Protein AF-A0A4Q6BX51-F1 (afdb_monomer_lite)

Radius of gyration: 26.15 Å; chains: 1; bounding box: 62×88×65 Å

Foldseek 3Di:
DPPVVVVVVVVVVVVVVVVVVVVVVVVVVVVCVVPDPQAWFDDFDADPLLCVWCCSPQPLVLCSRFPQVQAPFCPRQQNQHSQFPQSLLLAGAPDDCLPVVDPDHDDDDDGPFQDDHSVSSVVVHHAHQLQACLLRVVNCLLDLVLADDPVVDDVDDDDDPVVLSDDFHSPPVSSNVSSVVCRPCHPPGPDDRDDPVSSVSCNVCSNVVVDHTDPVSVVCQWDQVDPVRVVVQLVVQVQCPDDDLLSVLVSLLCCQLCQLEQEDEPPRPNKTWGWFKALDDDDAGHGQRDPHSLADSDDGDITTGITTDRTGGTPQRHQYDYDYPVVVVLLCVLRPVDDWDDDDSDQDHGDPVCPDVCVNNVRRQQLSSQCVCVVCVVSSVVVVRGDSDDPVCSSCVVPDDDDDDDDDDSVDDPD

Structure (mmCIF, N/CA/C/O backbone):
data_AF-A0A4Q6BX51-F1
#
_entry.id   AF-A0A4Q6BX51-F1
#
loop_
_atom_site.group_PDB
_atom_site.id
_atom_site.type_symbol
_atom_site.label_atom_id
_atom_site.label_alt_id
_atom_site.label_comp_id
_atom_site.label_asym_id
_atom_site.label_entity_id
_atom_site.label_seq_id
_atom_site.pdbx_PDB_ins_code
_atom_site.Cartn_x
_atom_site.Cartn_y
_atom_site.Cartn_z
_atom_site.occupancy
_atom_site.B_iso_or_equiv
_atom_site.auth_seq_id
_atom_site.auth_comp_id
_atom_site.auth_asym_id
_atom_site.auth_atom_id
_atom_site.pdbx_PDB_model_num
ATOM 1 N N . MET A 1 1 ? -33.476 -65.792 -17.359 1.00 50.22 1 MET A N 1
ATOM 2 C CA . MET A 1 1 ? -32.362 -65.376 -16.468 1.00 50.22 1 MET A CA 1
ATOM 3 C C . MET A 1 1 ? -31.595 -64.104 -16.883 1.00 50.22 1 MET A C 1
ATOM 5 O O . MET A 1 1 ? -30.729 -63.696 -16.127 1.00 50.22 1 MET A O 1
ATOM 9 N N . LYS A 1 2 ? -31.896 -63.416 -18.004 1.00 47.75 2 LYS A N 1
ATOM 10 C CA . LYS A 1 2 ? -31.145 -62.205 -18.433 1.00 47.75 2 LYS A CA 1
ATOM 11 C C . LYS A 1 2 ? -31.777 -60.846 -18.062 1.00 47.75 2 LYS A C 1
ATOM 13 O O . LYS A 1 2 ? -31.157 -59.818 -18.303 1.00 47.75 2 LYS A O 1
ATOM 18 N N . SER A 1 3 ? -32.975 -60.818 -17.468 1.00 48.78 3 SER A N 1
ATOM 19 C CA . SER A 1 3 ? -33.689 -59.562 -17.164 1.00 48.78 3 SER A CA 1
ATOM 20 C C . SER A 1 3 ? -33.396 -58.985 -15.766 1.00 48.78 3 SER A C 1
ATOM 22 O O . SER A 1 3 ? -33.508 -57.778 -15.596 1.00 48.78 3 SER A O 1
ATOM 24 N N . ASN A 1 4 ? -32.928 -59.790 -14.802 1.00 51.38 4 ASN A N 1
ATOM 25 C CA . ASN A 1 4 ? -32.660 -59.315 -13.433 1.00 51.38 4 ASN A CA 1
ATOM 26 C C . ASN A 1 4 ? -31.292 -58.635 -13.253 1.00 51.38 4 ASN A C 1
ATOM 28 O O . ASN A 1 4 ? -31.108 -57.877 -12.307 1.00 51.38 4 ASN A O 1
ATOM 32 N N . PHE A 1 5 ? -30.332 -58.853 -14.158 1.00 50.75 5 PHE A N 1
ATOM 33 C CA . PHE A 1 5 ? -28.977 -58.305 -14.003 1.00 50.75 5 PHE A CA 1
ATOM 34 C C . PHE A 1 5 ? -28.894 -56.802 -14.315 1.00 50.75 5 PHE A C 1
ATOM 36 O O . PHE A 1 5 ? -28.146 -56.074 -13.668 1.00 50.75 5 PHE A O 1
ATOM 43 N N . LYS A 1 6 ? -29.698 -56.307 -15.270 1.00 51.97 6 LYS A N 1
ATOM 44 C CA . LYS A 1 6 ? -29.713 -54.878 -15.628 1.00 51.97 6 LYS A CA 1
ATOM 45 C C . LYS A 1 6 ? -30.329 -54.014 -14.526 1.00 51.97 6 LYS A C 1
ATOM 47 O O . LYS A 1 6 ? -29.807 -52.943 -14.237 1.00 51.97 6 LYS A O 1
ATOM 52 N N . THR A 1 7 ? -31.384 -54.499 -13.874 1.00 54.38 7 THR A N 1
ATOM 53 C CA . THR A 1 7 ? -32.078 -53.768 -12.803 1.00 54.38 7 THR A CA 1
ATOM 54 C C . THR A 1 7 ? -31.218 -53.660 -11.544 1.00 54.38 7 THR A C 1
ATOM 56 O O . THR A 1 7 ? -31.137 -52.589 -10.949 1.00 54.38 7 THR A O 1
ATOM 59 N N . VAL A 1 8 ? -30.498 -54.730 -11.183 1.00 56.91 8 VAL A N 1
ATOM 60 C CA . VAL A 1 8 ? -29.561 -54.717 -10.046 1.00 56.91 8 VAL A CA 1
ATOM 61 C C . VAL A 1 8 ? -28.365 -53.801 -10.327 1.00 56.91 8 VAL A C 1
ATOM 63 O O . VAL A 1 8 ? -27.977 -53.027 -9.459 1.00 56.91 8 VAL A O 1
ATOM 66 N N . SER A 1 9 ? -27.828 -53.799 -11.552 1.00 57.00 9 SER A N 1
ATOM 67 C CA . SER A 1 9 ? -26.693 -52.935 -11.908 1.00 57.00 9 SER A CA 1
ATOM 68 C C . SER A 1 9 ? -27.045 -51.438 -11.911 1.00 57.00 9 SER A C 1
ATOM 70 O O . SER A 1 9 ? -26.205 -50.617 -11.547 1.00 57.00 9 SER A O 1
ATOM 72 N N . LEU A 1 10 ? -28.281 -51.076 -12.276 1.00 57.84 10 LEU A N 1
ATOM 73 C CA . LEU A 1 10 ? -28.784 -49.695 -12.212 1.00 57.84 10 LEU A CA 1
ATOM 74 C C . LEU A 1 10 ? -29.028 -49.230 -10.768 1.00 57.84 10 LEU A C 1
ATOM 76 O O . LEU A 1 10 ? -28.688 -48.099 -10.428 1.00 57.84 10 LEU A O 1
ATOM 80 N N . LEU A 1 11 ? -29.555 -50.106 -9.908 1.00 58.47 11 LEU A N 1
ATOM 81 C CA . LEU A 1 11 ? -29.760 -49.817 -8.483 1.00 58.47 11 LEU A CA 1
ATOM 82 C C . LEU A 1 11 ? -28.434 -49.641 -7.732 1.00 58.47 11 LEU A C 1
ATOM 84 O O . LEU A 1 11 ? -28.289 -48.699 -6.955 1.00 58.47 11 LEU A O 1
ATOM 88 N N . VAL A 1 12 ? -27.447 -50.498 -8.006 1.00 65.75 12 VAL A N 1
ATOM 89 C CA . VAL A 1 12 ? -26.108 -50.395 -7.405 1.00 65.75 12 VAL A CA 1
ATOM 90 C C . VAL A 1 12 ? -25.378 -49.144 -7.907 1.00 65.75 12 VAL A C 1
ATOM 92 O O . VAL A 1 12 ? -24.803 -48.415 -7.102 1.00 65.75 12 VAL A O 1
ATOM 95 N N . GLY A 1 13 ? -25.465 -48.828 -9.204 1.00 65.88 13 GLY A N 1
ATOM 96 C CA . GLY A 1 13 ? -24.898 -47.592 -9.759 1.00 65.88 13 GLY A CA 1
ATOM 97 C C . GLY A 1 13 ? -25.527 -46.321 -9.173 1.00 65.88 13 GLY A C 1
ATOM 98 O O . GLY A 1 13 ? -24.811 -45.379 -8.837 1.00 65.88 13 GLY A O 1
ATOM 99 N N . GLY A 1 14 ? -26.851 -46.314 -8.980 1.00 65.75 14 GLY A N 1
ATOM 100 C CA . GLY A 1 14 ? -27.573 -45.200 -8.360 1.00 65.75 14 GLY A CA 1
ATOM 101 C C . GLY A 1 14 ? -27.206 -44.981 -6.890 1.00 65.75 14 GLY A C 1
ATOM 102 O O . GLY A 1 14 ? -27.001 -43.842 -6.475 1.00 65.75 14 GLY A O 1
ATOM 103 N N . LEU A 1 15 ? -27.049 -46.059 -6.114 1.00 67.00 15 LEU A N 1
ATOM 104 C CA . LEU A 1 15 ? -26.636 -45.990 -4.706 1.00 67.00 15 LEU A CA 1
ATOM 105 C C . LEU A 1 15 ? -25.190 -45.506 -4.539 1.00 67.00 15 LEU A C 1
ATOM 107 O O . LEU A 1 15 ? -24.909 -44.733 -3.624 1.00 67.00 15 LEU A O 1
ATOM 111 N N . ILE A 1 16 ? -24.286 -45.898 -5.442 1.00 71.94 16 ILE A N 1
ATOM 112 C CA . ILE A 1 16 ? -22.899 -45.410 -5.444 1.00 71.94 16 ILE A CA 1
ATOM 113 C C . ILE A 1 16 ? -22.858 -43.911 -5.772 1.00 71.94 16 ILE A C 1
ATOM 115 O O . ILE A 1 16 ? -22.186 -43.154 -5.074 1.00 71.94 16 ILE A O 1
ATOM 119 N N . LEU A 1 17 ? -23.620 -43.452 -6.771 1.00 65.81 17 LEU A N 1
ATOM 120 C CA . LEU A 1 17 ? -23.702 -42.027 -7.124 1.00 65.81 17 LEU A CA 1
ATOM 121 C C . LEU A 1 17 ? -24.294 -41.172 -5.993 1.00 65.81 17 LEU A C 1
ATOM 123 O O . LEU A 1 17 ? -23.779 -40.090 -5.714 1.00 65.81 17 LEU A O 1
ATOM 127 N N . LEU A 1 18 ? -25.319 -41.671 -5.294 1.00 71.12 18 LEU A N 1
ATOM 128 C CA . LEU A 1 18 ? -25.883 -41.018 -4.106 1.00 71.12 18 LEU A CA 1
ATOM 129 C C . LEU A 1 18 ? -24.884 -40.964 -2.943 1.00 71.12 18 LEU A C 1
ATOM 131 O O . LEU A 1 18 ? -24.773 -39.930 -2.288 1.00 71.12 18 LEU A O 1
ATOM 135 N N . GLY A 1 19 ? -24.124 -42.038 -2.714 1.00 71.25 19 GLY A N 1
ATOM 136 C CA . GLY A 1 19 ? -23.069 -42.076 -1.698 1.00 71.25 19 GLY A CA 1
ATOM 137 C C . GLY A 1 19 ? -21.941 -41.081 -1.978 1.00 71.25 19 GLY A C 1
ATOM 138 O O . GLY A 1 19 ? -21.514 -40.364 -1.074 1.00 71.25 19 GLY A O 1
ATOM 139 N N . VAL A 1 20 ? -21.509 -40.968 -3.239 1.00 73.38 20 VAL A N 1
ATOM 140 C CA . VAL A 1 20 ? -20.486 -39.998 -3.663 1.00 73.38 20 VAL A CA 1
ATOM 141 C C . VAL A 1 20 ? -21.012 -38.566 -3.552 1.00 73.38 20 VAL A C 1
ATOM 143 O O . VAL A 1 20 ? -20.313 -37.712 -3.012 1.00 73.38 20 VAL A O 1
ATOM 146 N N . ALA A 1 21 ? -22.250 -38.295 -3.973 1.00 69.06 21 ALA A N 1
ATOM 147 C CA . ALA A 1 21 ? -22.858 -36.971 -3.840 1.00 69.06 21 ALA A CA 1
ATOM 148 C C . ALA A 1 21 ? -23.015 -36.551 -2.369 1.00 69.06 21 ALA A C 1
ATOM 150 O O . ALA A 1 21 ? -22.692 -35.421 -2.012 1.00 69.06 21 ALA A O 1
ATOM 151 N N . MET A 1 22 ? -23.439 -37.464 -1.492 1.00 63.62 22 MET A N 1
ATOM 152 C CA . MET A 1 22 ? -23.551 -37.211 -0.051 1.00 63.62 22 MET A CA 1
ATOM 153 C C . MET A 1 22 ? -22.182 -36.990 0.605 1.00 63.62 22 MET A C 1
ATOM 155 O O . MET A 1 22 ? -22.050 -36.096 1.439 1.00 63.62 22 MET A O 1
ATOM 159 N N . ALA A 1 23 ? -21.151 -37.738 0.198 1.00 64.06 23 ALA A N 1
ATOM 160 C CA . ALA A 1 23 ? -19.780 -37.541 0.666 1.00 64.06 23 ALA A CA 1
ATOM 161 C C . ALA A 1 23 ? -19.199 -36.192 0.208 1.00 64.06 23 ALA A C 1
ATOM 163 O O . ALA A 1 23 ? -18.549 -35.517 1.007 1.00 64.06 23 ALA A O 1
ATOM 164 N N . TRP A 1 24 ? -19.487 -35.768 -1.029 1.00 53.34 24 TRP A N 1
ATOM 165 C CA . TRP A 1 24 ? -19.129 -34.450 -1.571 1.00 53.34 24 TRP A CA 1
ATOM 166 C C . TRP A 1 24 ? -19.860 -33.306 -0.860 1.00 53.34 24 TRP A C 1
ATOM 168 O O . TRP A 1 24 ? -19.244 -32.314 -0.482 1.00 53.34 24 TRP A O 1
ATOM 178 N N . ILE A 1 25 ? -21.162 -33.449 -0.604 1.00 59.12 25 ILE A N 1
ATOM 179 C CA . ILE A 1 25 ? -21.941 -32.460 0.155 1.00 59.12 25 ILE A CA 1
ATOM 180 C C . ILE A 1 25 ? -21.431 -32.372 1.598 1.00 59.12 25 ILE A C 1
ATOM 182 O O . ILE A 1 25 ? -21.318 -31.275 2.140 1.00 59.12 25 ILE A O 1
ATOM 186 N N . TRP A 1 26 ? -21.073 -33.498 2.219 1.00 40.00 26 TRP A N 1
ATOM 187 C CA . TRP A 1 26 ? -20.517 -33.509 3.571 1.00 40.00 26 TRP A CA 1
ATOM 188 C C . TRP A 1 26 ? -19.119 -32.876 3.630 1.00 40.00 26 TRP A C 1
ATOM 190 O O . TRP A 1 26 ? -18.877 -32.072 4.525 1.00 40.00 26 TRP A O 1
ATOM 200 N N . THR A 1 27 ? -18.241 -33.124 2.648 1.00 42.78 27 THR A N 1
ATOM 201 C CA . THR A 1 27 ? -16.922 -32.456 2.548 1.00 42.78 27 THR A CA 1
ATOM 202 C C . THR A 1 27 ? -17.030 -30.963 2.245 1.00 42.78 27 THR A C 1
ATOM 204 O O . THR A 1 27 ? -16.275 -30.176 2.812 1.00 42.78 27 THR A O 1
ATOM 207 N N . LEU A 1 28 ? -17.996 -30.531 1.428 1.00 41.00 28 LEU A N 1
ATOM 208 C CA . LEU A 1 28 ? -18.286 -29.107 1.206 1.00 41.00 28 LEU A CA 1
ATOM 209 C C . LEU A 1 28 ? -18.833 -28.429 2.473 1.00 41.00 28 LEU A C 1
ATOM 211 O O . LEU A 1 28 ? -18.515 -27.276 2.757 1.00 41.00 28 LEU A O 1
ATOM 215 N N . ARG A 1 29 ? -19.623 -29.148 3.278 1.00 35.03 29 ARG A N 1
ATOM 216 C CA . ARG A 1 29 ? -20.215 -28.613 4.512 1.00 35.03 29 ARG A CA 1
ATOM 217 C C . ARG A 1 29 ? -19.223 -28.569 5.677 1.00 35.03 29 ARG A C 1
ATOM 219 O O . ARG A 1 29 ? -19.284 -27.638 6.475 1.00 35.03 29 ARG A O 1
ATOM 226 N N . THR A 1 30 ? -18.297 -29.525 5.772 1.00 40.47 30 THR A N 1
ATOM 227 C CA . THR A 1 30 ? -17.225 -29.513 6.784 1.00 40.47 30 THR A CA 1
ATOM 228 C C . THR A 1 30 ? -16.119 -28.519 6.440 1.00 40.47 30 THR A C 1
ATOM 230 O O . THR A 1 30 ? -15.651 -27.822 7.337 1.00 40.47 30 THR A O 1
ATOM 233 N N . SER A 1 31 ? -15.775 -28.347 5.159 1.00 33.91 31 SER A N 1
ATOM 234 C CA . SER A 1 31 ? -14.854 -27.283 4.724 1.00 33.91 31 SER A CA 1
ATOM 235 C C . SER A 1 31 ? -15.437 -25.877 4.926 1.00 33.91 31 SER A C 1
ATOM 237 O O . SER A 1 31 ? -14.717 -24.983 5.363 1.00 33.91 31 SER A O 1
ATOM 239 N N . ALA A 1 32 ? -16.747 -25.683 4.733 1.00 32.34 32 ALA A N 1
ATOM 240 C CA . ALA A 1 32 ? -17.423 -24.420 5.051 1.00 32.34 32 ALA A CA 1
ATOM 241 C C . ALA A 1 32 ? -17.536 -24.128 6.564 1.00 32.34 32 ALA A C 1
ATOM 243 O O . ALA A 1 32 ? -17.657 -22.970 6.951 1.00 32.34 32 ALA A O 1
ATOM 244 N N . HIS A 1 33 ? -17.495 -25.152 7.427 1.00 31.39 33 HIS A N 1
ATOM 245 C CA . HIS A 1 33 ? -17.519 -24.977 8.886 1.00 31.39 33 HIS A CA 1
ATOM 246 C C . HIS A 1 33 ? -16.125 -24.824 9.513 1.00 31.39 33 HIS A C 1
ATOM 248 O O . HIS A 1 33 ? -16.007 -24.180 10.553 1.00 31.39 33 HIS A O 1
ATOM 254 N N . GLN A 1 34 ? -15.078 -25.391 8.904 1.00 30.89 34 GLN A N 1
ATOM 255 C CA . GLN A 1 34 ? -13.689 -25.194 9.343 1.00 30.89 34 GLN A CA 1
ATOM 256 C C . GLN A 1 34 ? -13.105 -23.870 8.844 1.00 30.89 34 GLN A C 1
ATOM 258 O O . GLN A 1 34 ? -12.310 -23.245 9.543 1.00 30.89 34 GLN A O 1
ATOM 263 N N . ASN A 1 35 ? -13.570 -23.392 7.691 1.00 32.38 35 ASN A N 1
ATOM 264 C CA . ASN A 1 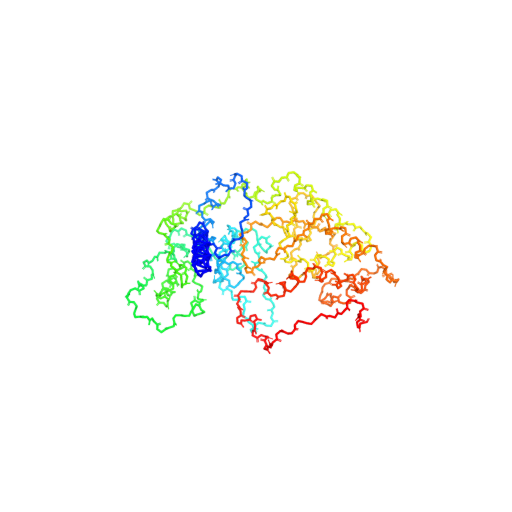35 ? -13.330 -22.033 7.234 1.00 32.38 35 ASN A CA 1
ATOM 265 C C . ASN A 1 35 ? -14.411 -21.137 7.838 1.00 32.38 35 ASN A C 1
ATOM 267 O O . ASN A 1 35 ? -15.374 -20.772 7.163 1.00 32.38 35 ASN A O 1
ATOM 271 N N . GLY A 1 36 ? -14.277 -20.811 9.130 1.00 31.36 36 GLY A N 1
ATOM 272 C CA . GLY A 1 36 ? -15.081 -19.754 9.743 1.00 31.36 36 GLY A CA 1
ATOM 273 C C . GLY A 1 36 ? -15.133 -18.555 8.797 1.00 31.36 36 GLY A C 1
ATOM 274 O O . GLY A 1 36 ? -14.141 -18.268 8.137 1.00 31.36 36 GLY A O 1
ATOM 275 N N . TRP A 1 37 ? -16.294 -17.911 8.661 1.00 31.45 37 TRP A N 1
ATOM 276 C CA . TRP A 1 37 ? -16.513 -16.801 7.731 1.00 31.45 37 TRP A CA 1
ATOM 277 C C . TRP A 1 37 ? -15.334 -15.808 7.766 1.00 31.45 37 TRP A C 1
ATOM 279 O O . TRP A 1 37 ? -15.221 -14.978 8.663 1.00 31.45 37 TRP A O 1
ATOM 289 N N . HIS A 1 38 ? -14.416 -15.927 6.807 1.00 41.06 38 HIS A N 1
ATOM 290 C CA . HIS A 1 38 ? -13.286 -15.026 6.574 1.00 41.06 38 HIS A CA 1
ATOM 291 C C . HIS A 1 38 ? -13.495 -14.410 5.195 1.00 41.06 38 HIS A C 1
ATOM 293 O O . HIS A 1 38 ? -12.654 -14.495 4.303 1.00 41.06 38 HIS A O 1
ATOM 299 N N . ALA A 1 39 ? -14.684 -13.842 4.983 1.00 36.44 39 ALA A N 1
ATOM 300 C CA . ALA A 1 39 ? -14.998 -13.122 3.763 1.00 36.44 39 ALA A CA 1
ATOM 301 C C . ALA A 1 39 ? -14.166 -11.830 3.732 1.00 36.44 39 ALA A C 1
ATOM 303 O O . ALA A 1 39 ? -14.608 -10.781 4.188 1.00 36.44 39 ALA A O 1
ATOM 304 N N . GLY A 1 40 ? -12.935 -11.919 3.225 1.00 49.84 40 GLY A N 1
ATOM 305 C CA . GLY A 1 40 ? -12.139 -10.746 2.877 1.00 49.84 40 GLY A CA 1
ATOM 306 C C . GLY A 1 40 ? -10.652 -10.797 3.207 1.00 49.84 40 GLY A C 1
ATOM 307 O O . GLY A 1 40 ? -9.946 -9.991 2.614 1.00 49.84 40 GLY A O 1
ATOM 308 N N . VAL A 1 41 ? -10.176 -11.706 4.068 1.00 53.31 41 VAL A N 1
ATOM 309 C CA . VAL A 1 41 ? -8.769 -11.750 4.519 1.00 53.31 41 VAL A CA 1
ATOM 310 C C . VAL A 1 41 ? -8.011 -12.871 3.812 1.00 53.31 41 VAL A C 1
ATOM 312 O O . VAL A 1 41 ? -8.374 -14.039 3.937 1.00 53.31 41 VAL A O 1
ATOM 315 N N . VAL A 1 42 ? -6.937 -12.532 3.095 1.00 58.84 42 VAL A N 1
ATOM 316 C CA . VAL A 1 42 ? -5.995 -13.528 2.551 1.00 58.84 42 VAL A CA 1
ATOM 317 C C . VAL A 1 42 ? -4.947 -13.845 3.620 1.00 58.84 42 VAL A C 1
ATOM 319 O O . VAL A 1 42 ? -4.319 -12.936 4.160 1.00 58.84 42 VAL A O 1
ATOM 322 N N . GLN A 1 43 ? -4.761 -15.128 3.942 1.00 57.22 43 GLN A N 1
ATOM 323 C CA . GLN A 1 43 ? -3.878 -15.561 5.027 1.00 57.22 43 GLN A CA 1
ATOM 324 C C . GLN A 1 43 ? -2.403 -15.259 4.707 1.00 57.22 43 GLN A C 1
ATOM 326 O O . GLN A 1 43 ? -1.852 -15.762 3.729 1.00 57.22 43 GLN A O 1
ATOM 331 N N . GLN A 1 44 ? -1.761 -14.444 5.546 1.00 62.59 44 GLN A N 1
ATOM 332 C CA . GLN A 1 44 ? -0.331 -14.131 5.461 1.00 62.59 44 GLN A CA 1
ATOM 333 C C . GLN A 1 44 ? 0.486 -15.028 6.399 1.00 62.59 44 GLN A C 1
ATOM 335 O O . GLN A 1 44 ? 0.053 -15.338 7.514 1.00 62.59 44 GLN A O 1
ATOM 340 N N . ALA A 1 45 ? 1.694 -15.410 5.981 1.00 64.12 45 ALA A N 1
ATOM 341 C CA . ALA A 1 45 ? 2.641 -16.097 6.855 1.00 64.12 45 ALA A CA 1
ATOM 342 C C . ALA A 1 45 ? 3.193 -15.106 7.897 1.00 64.12 45 ALA A C 1
ATOM 344 O O . ALA A 1 45 ? 3.791 -14.090 7.545 1.00 64.12 45 ALA A O 1
ATOM 345 N N . LYS A 1 46 ? 2.982 -15.392 9.189 1.00 68.06 46 LYS A N 1
ATOM 346 C CA . LYS A 1 46 ? 3.388 -14.514 10.300 1.00 68.06 46 LYS A CA 1
ATOM 347 C C . LYS A 1 46 ? 4.536 -15.146 11.117 1.00 68.06 46 LYS A C 1
ATOM 349 O O . LYS A 1 46 ? 4.386 -16.301 11.534 1.00 68.06 46 LYS A O 1
ATOM 354 N N . PRO A 1 47 ? 5.651 -14.422 11.363 1.00 71.12 47 PRO A N 1
ATOM 355 C CA . PRO A 1 47 ? 6.738 -14.851 12.253 1.00 71.12 47 PRO A CA 1
ATOM 356 C C . PRO A 1 47 ? 6.259 -15.220 13.666 1.00 71.12 47 PRO A C 1
ATOM 358 O O . PRO A 1 47 ? 5.205 -14.771 14.107 1.00 71.12 47 PRO A O 1
ATOM 361 N N . GLU A 1 48 ? 7.040 -15.998 14.417 1.00 73.19 48 GLU A N 1
ATOM 362 C CA . GLU A 1 48 ? 6.666 -16.416 15.780 1.00 73.19 48 GLU A CA 1
ATOM 363 C C . GLU A 1 48 ? 6.492 -15.232 16.743 1.00 73.19 48 GLU A C 1
ATOM 365 O O . GLU A 1 48 ? 5.498 -15.172 17.463 1.00 73.19 48 GLU A O 1
ATOM 370 N N . ILE A 1 49 ? 7.372 -14.228 16.668 1.00 76.12 49 ILE A N 1
ATOM 371 C CA . ILE A 1 49 ? 7.255 -12.995 17.463 1.00 76.12 49 ILE A CA 1
ATOM 372 C C . ILE A 1 49 ? 5.940 -12.245 17.195 1.00 76.12 49 ILE A C 1
ATOM 374 O O . ILE A 1 49 ? 5.338 -11.688 18.105 1.00 76.12 49 ILE A O 1
ATOM 378 N N . VAL A 1 50 ? 5.427 -12.323 15.963 1.00 77.19 50 VAL A N 1
ATOM 379 C CA . VAL A 1 50 ? 4.132 -11.744 15.578 1.00 77.19 50 VAL A CA 1
ATOM 380 C C . VAL A 1 50 ? 2.964 -12.532 16.172 1.00 77.19 50 VAL A C 1
ATOM 382 O O . VAL A 1 50 ? 1.926 -11.956 16.483 1.00 77.19 50 VAL A O 1
ATOM 385 N N . LYS A 1 51 ? 3.116 -13.848 16.355 1.00 78.44 51 LYS A N 1
ATOM 386 C CA . LYS A 1 51 ? 2.096 -14.684 17.007 1.00 78.44 51 LYS A CA 1
ATOM 387 C C . LYS A 1 51 ? 2.034 -14.446 18.518 1.00 78.44 51 LYS A C 1
ATOM 389 O O . LYS A 1 51 ? 0.970 -14.631 19.101 1.00 78.44 51 LYS A O 1
ATOM 394 N N . ALA A 1 52 ? 3.153 -14.062 19.132 1.00 85.38 52 ALA A N 1
ATOM 395 C CA . ALA A 1 52 ? 3.245 -13.766 20.561 1.00 85.38 52 ALA A CA 1
ATOM 396 C C . ALA A 1 52 ? 2.786 -12.338 20.920 1.00 85.38 52 ALA A C 1
ATOM 398 O O . ALA A 1 52 ? 2.384 -12.096 22.057 1.00 85.38 52 ALA A O 1
ATOM 399 N N . ASP A 1 53 ? 2.816 -11.401 19.969 1.00 93.88 53 ASP A N 1
ATOM 400 C CA . ASP A 1 53 ? 2.380 -10.019 20.179 1.00 93.88 53 ASP A CA 1
ATOM 401 C C . ASP A 1 53 ? 0.865 -9.924 20.440 1.00 93.88 53 ASP A C 1
ATOM 403 O 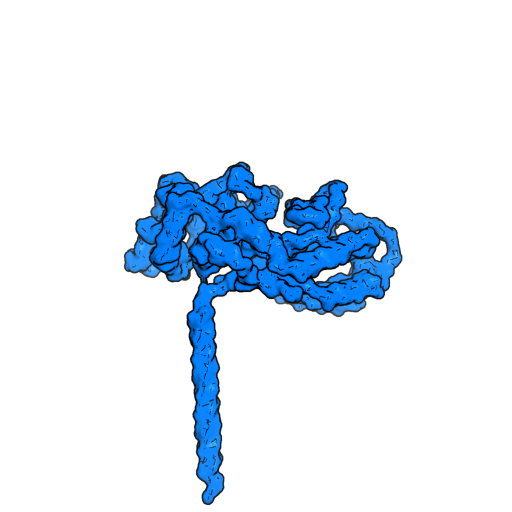O . ASP A 1 53 ? 0.045 -10.484 19.705 1.00 93.88 53 ASP A O 1
ATOM 407 N N . PHE A 1 54 ? 0.468 -9.210 21.498 1.00 94.31 54 PHE A N 1
ATOM 408 C CA . PHE A 1 54 ? -0.933 -9.146 21.924 1.00 94.31 54 PHE A CA 1
ATOM 409 C C . PHE A 1 54 ? -1.834 -8.453 20.898 1.00 94.31 54 PHE A C 1
ATOM 411 O O . PHE A 1 54 ? -2.908 -8.970 20.585 1.00 94.31 54 PHE A O 1
ATOM 418 N N . TYR A 1 55 ? -1.416 -7.311 20.343 1.00 95.88 55 TYR A N 1
ATOM 419 C CA . TYR A 1 55 ? -2.237 -6.599 19.366 1.00 95.88 55 TYR A CA 1
ATOM 420 C C . TYR A 1 55 ? -2.443 -7.469 18.125 1.00 95.88 55 TYR A C 1
ATOM 422 O O . TYR A 1 55 ? -3.577 -7.679 17.685 1.00 95.88 55 TYR A O 1
ATOM 430 N N . LEU A 1 56 ? -1.356 -8.034 17.596 1.00 94.50 56 LEU A N 1
ATOM 431 C CA . LEU A 1 56 ? -1.389 -8.823 16.363 1.00 94.50 56 LEU A CA 1
ATOM 432 C C . LEU A 1 56 ? -2.121 -10.162 16.523 1.00 94.50 56 LEU A C 1
ATOM 434 O O . LEU A 1 56 ? -2.704 -10.647 15.552 1.00 94.50 56 LEU A O 1
ATOM 438 N N . SER A 1 57 ? -2.120 -10.750 17.723 1.00 92.94 57 SER A N 1
ATOM 439 C CA . SER A 1 57 ? -2.743 -12.055 17.988 1.00 92.94 57 SER A CA 1
ATOM 440 C C . SER A 1 57 ? -4.153 -11.989 18.583 1.00 92.94 57 SER A C 1
ATOM 442 O O . SER A 1 57 ? -4.903 -12.958 18.444 1.00 92.94 57 SER A O 1
ATOM 444 N N . LYS A 1 58 ? -4.536 -10.887 19.245 1.00 94.25 58 LYS A N 1
ATOM 445 C CA . LYS A 1 58 ? -5.832 -10.755 19.942 1.00 94.25 58 LYS A CA 1
ATOM 446 C C . LYS A 1 58 ? -6.720 -9.636 19.414 1.00 94.25 58 LYS A C 1
ATOM 448 O O . LYS A 1 58 ? -7.934 -9.806 19.430 1.00 94.25 58 LYS A O 1
ATOM 453 N N . ILE A 1 59 ? -6.149 -8.530 18.938 1.00 96.12 59 ILE A N 1
ATOM 454 C CA . ILE A 1 59 ? -6.917 -7.346 18.520 1.00 96.12 59 ILE A CA 1
ATOM 455 C C . ILE A 1 59 ? -7.121 -7.320 17.007 1.00 96.12 59 ILE A C 1
ATOM 457 O O . ILE A 1 59 ? -8.262 -7.350 16.542 1.00 96.12 59 ILE A O 1
ATOM 461 N N . GLN A 1 60 ? -6.033 -7.342 16.232 1.00 95.56 60 GLN A N 1
ATOM 462 C CA . GLN A 1 60 ? -6.094 -7.319 14.769 1.00 95.56 60 GLN A CA 1
ATOM 463 C C . GLN A 1 60 ? -7.003 -8.423 14.194 1.00 95.56 60 GLN A C 1
ATOM 465 O O . GLN A 1 60 ? -7.799 -8.099 13.315 1.00 95.56 60 GLN A O 1
ATOM 470 N N . PRO A 1 61 ? -7.006 -9.679 14.697 1.00 93.62 61 PRO A N 1
ATOM 471 C CA . PRO A 1 61 ? -7.899 -10.716 14.176 1.00 93.62 61 PRO A CA 1
ATOM 472 C C . PRO A 1 61 ? -9.391 -10.403 14.342 1.00 93.62 61 PRO A C 1
ATOM 474 O O . PRO A 1 61 ? -10.188 -10.778 13.482 1.00 93.62 61 PRO A O 1
ATOM 477 N N . VAL A 1 62 ? -9.784 -9.686 15.404 1.00 93.88 62 VAL A N 1
ATOM 478 C CA . VAL A 1 62 ? -11.180 -9.255 15.590 1.00 93.88 62 VAL A CA 1
ATOM 479 C C . VAL A 1 62 ? -11.560 -8.248 14.507 1.00 93.88 62 VAL A C 1
ATOM 481 O O . VAL A 1 62 ? -12.594 -8.407 13.854 1.00 93.88 62 VAL A O 1
ATOM 484 N N . PHE A 1 63 ? -10.699 -7.256 14.256 1.00 94.94 63 PHE A N 1
ATOM 485 C CA . PHE A 1 63 ? -10.916 -6.293 13.176 1.00 94.94 63 PHE A CA 1
ATOM 486 C C . PHE A 1 63 ? -10.924 -6.970 11.807 1.00 94.94 63 PHE A C 1
ATOM 488 O O . PHE A 1 63 ? -11.811 -6.689 10.997 1.00 94.94 63 PHE A O 1
ATOM 495 N N . SER A 1 64 ? -9.999 -7.899 11.563 1.00 92.62 64 SER A N 1
ATOM 496 C CA . SER A 1 64 ? -9.912 -8.643 10.308 1.00 92.62 64 SER A CA 1
ATOM 497 C C . SER A 1 64 ? -11.176 -9.455 10.026 1.00 92.62 64 SER A C 1
ATOM 499 O O . SER A 1 64 ? -11.662 -9.472 8.897 1.00 92.62 64 SER A O 1
ATOM 501 N N . ALA A 1 65 ? -11.754 -10.087 11.049 1.00 89.12 65 ALA A N 1
ATOM 502 C CA . ALA A 1 65 ? -12.944 -10.916 10.889 1.00 89.12 65 ALA A CA 1
ATOM 503 C C . ALA A 1 65 ? -14.246 -10.110 10.758 1.00 89.12 65 ALA A C 1
ATOM 505 O O . ALA A 1 65 ? -15.186 -10.576 10.115 1.00 89.12 65 ALA A O 1
ATOM 506 N N . ARG A 1 66 ? -14.345 -8.937 11.402 1.00 90.31 66 ARG A N 1
ATOM 507 C CA . ARG A 1 66 ? -15.638 -8.251 11.596 1.00 90.31 66 ARG A CA 1
ATOM 508 C C . ARG A 1 66 ? -15.697 -6.806 11.107 1.00 90.31 66 ARG A C 1
ATOM 510 O O . ARG A 1 66 ? -16.798 -6.292 10.948 1.00 90.31 66 ARG A O 1
ATOM 517 N N . CYS A 1 67 ? -14.566 -6.146 10.857 1.00 91.19 67 CYS A N 1
ATOM 518 C CA . CYS A 1 67 ? -14.538 -4.694 10.655 1.00 91.19 67 CYS A CA 1
ATOM 519 C C . CYS A 1 67 ? -13.904 -4.264 9.326 1.00 91.19 67 CYS A C 1
ATOM 521 O O . CYS A 1 67 ? -14.430 -3.363 8.670 1.00 91.19 67 CYS A O 1
ATOM 523 N N . ILE A 1 68 ? -12.811 -4.898 8.883 1.00 91.56 68 ILE A N 1
ATOM 524 C CA . ILE A 1 68 ? -12.067 -4.431 7.696 1.00 91.56 68 ILE A CA 1
ATOM 525 C C . ILE A 1 68 ? -12.868 -4.552 6.393 1.00 91.56 68 ILE A C 1
ATOM 527 O O . ILE A 1 68 ? -12.590 -3.839 5.433 1.00 91.56 68 ILE A O 1
ATOM 531 N N . ALA A 1 69 ? -13.914 -5.382 6.350 1.00 85.69 69 ALA A N 1
ATOM 532 C CA . ALA A 1 69 ? -14.837 -5.415 5.216 1.00 85.69 69 ALA A CA 1
ATOM 533 C C . ALA A 1 69 ? -15.473 -4.037 4.946 1.00 85.69 69 ALA A C 1
ATOM 535 O O . ALA A 1 69 ? -15.740 -3.713 3.792 1.00 85.69 69 ALA A O 1
ATOM 536 N N . CYS A 1 70 ? -15.648 -3.200 5.972 1.00 84.62 70 CYS A N 1
ATOM 537 C CA . CYS A 1 70 ? -16.118 -1.815 5.851 1.00 84.62 70 CYS A CA 1
ATOM 538 C C . CYS A 1 70 ? -14.998 -0.783 6.073 1.00 84.62 70 CYS A C 1
ATOM 540 O O . CYS A 1 70 ? -15.070 0.307 5.513 1.00 84.62 70 CYS A O 1
ATOM 542 N N . HIS A 1 71 ? -13.961 -1.141 6.839 1.00 90.38 71 HIS A N 1
ATOM 543 C CA . HIS A 1 71 ? -12.886 -0.255 7.292 1.00 90.38 71 HIS A CA 1
ATOM 544 C C . HIS A 1 71 ? -11.508 -0.601 6.696 1.00 90.38 71 HIS A C 1
ATOM 546 O O . HIS A 1 71 ? -10.591 -0.957 7.431 1.00 90.38 71 HIS A O 1
ATOM 552 N N . SER A 1 72 ? -11.349 -0.536 5.372 1.00 88.12 72 SER A N 1
ATOM 553 C CA . SER A 1 72 ? -10.092 -0.922 4.688 1.00 88.12 72 SER A CA 1
ATOM 554 C C . SER A 1 72 ? -9.698 -0.078 3.478 1.00 88.12 72 SER A C 1
ATOM 556 O O . SER A 1 72 ? -8.875 -0.483 2.657 1.00 88.12 72 SER A O 1
ATOM 558 N N . CYS A 1 73 ? -10.328 1.076 3.293 1.00 81.44 73 CYS A N 1
ATOM 559 C CA . CYS A 1 73 ? -10.076 1.910 2.129 1.00 81.44 73 CYS A CA 1
ATOM 560 C C . CYS A 1 73 ? -10.386 3.377 2.392 1.00 81.44 73 CYS A C 1
ATOM 562 O O . CYS A 1 73 ? -10.860 3.762 3.458 1.00 81.44 73 CYS A O 1
ATOM 564 N N . MET A 1 74 ? -10.135 4.227 1.397 1.00 76.19 74 MET A N 1
ATOM 565 C CA . MET A 1 74 ? -10.292 5.670 1.573 1.00 76.19 74 MET A CA 1
ATOM 566 C C . MET A 1 74 ? -11.743 6.101 1.820 1.00 76.19 74 MET A C 1
ATOM 568 O O . MET A 1 74 ? -11.951 7.117 2.467 1.00 76.19 74 MET A O 1
ATOM 572 N N . ASN A 1 75 ? -12.738 5.327 1.367 1.00 74.12 75 ASN A N 1
ATOM 573 C CA . ASN A 1 75 ? -14.155 5.575 1.676 1.00 74.12 75 ASN A CA 1
ATOM 574 C C . ASN A 1 75 ? -14.673 4.809 2.902 1.00 74.12 75 ASN A C 1
ATOM 576 O O . ASN A 1 75 ? -15.887 4.674 3.062 1.00 74.12 75 ASN A O 1
ATOM 580 N N . SER A 1 76 ? -13.813 4.226 3.734 1.00 85.44 76 SER A N 1
ATOM 581 C CA . SER A 1 76 ? -14.307 3.691 5.003 1.00 85.44 76 SER A CA 1
ATOM 582 C C . SER A 1 76 ? -15.076 4.786 5.757 1.00 85.44 76 SER A C 1
ATOM 584 O O . SER A 1 76 ? -14.715 5.960 5.617 1.00 85.44 76 SER A O 1
ATOM 586 N N . PRO A 1 77 ? -16.108 4.459 6.558 1.00 84.81 77 PRO A N 1
ATOM 587 C CA . PRO A 1 77 ? -16.794 5.453 7.377 1.00 84.81 77 PRO A CA 1
ATOM 588 C C . PRO A 1 77 ? -15.782 6.312 8.147 1.00 84.81 77 PRO A C 1
ATOM 590 O O . PRO A 1 77 ? -14.908 5.786 8.840 1.00 84.81 77 PRO A O 1
ATOM 593 N N . CYS A 1 78 ? -15.853 7.630 7.944 1.00 87.94 78 CYS A N 1
ATOM 594 C CA . CYS A 1 78 ? -14.933 8.616 8.524 1.00 87.94 78 CYS A CA 1
ATOM 595 C C . CYS A 1 78 ? -13.453 8.398 8.194 1.00 87.94 78 CYS A C 1
ATOM 597 O O . CYS A 1 78 ? -12.579 8.766 8.974 1.00 87.94 78 CYS A O 1
ATOM 599 N N . GLN A 1 79 ? -13.165 7.766 7.057 1.00 89.88 79 GLN A N 1
ATOM 600 C CA . GLN A 1 79 ? -11.833 7.319 6.651 1.00 89.88 79 GLN A CA 1
ATOM 601 C C . GLN A 1 79 ? -11.139 6.409 7.683 1.00 89.88 79 GLN A C 1
ATOM 603 O O . GLN A 1 79 ? -9.919 6.263 7.638 1.00 89.88 79 GLN A O 1
ATOM 608 N N . LEU A 1 80 ? -11.866 5.780 8.614 1.00 92.69 80 LEU A N 1
ATOM 609 C CA . LEU A 1 80 ? -11.253 4.885 9.596 1.00 92.69 80 LEU A CA 1
ATOM 610 C C . LEU A 1 80 ? -10.793 3.593 8.910 1.00 92.69 80 LEU A C 1
ATOM 612 O O . LEU A 1 80 ? -11.601 2.893 8.300 1.00 92.69 80 LEU A O 1
ATOM 616 N N . ASP A 1 81 ? -9.511 3.267 9.032 1.00 93.88 81 ASP A N 1
ATOM 617 C CA . ASP A 1 81 ? -8.911 2.064 8.458 1.00 93.88 81 ASP A CA 1
ATOM 618 C C . ASP A 1 81 ? -8.411 1.154 9.579 1.00 93.88 81 ASP A C 1
ATOM 620 O O . ASP A 1 81 ? -7.654 1.586 10.444 1.00 93.88 81 ASP A O 1
ATOM 624 N N . LEU A 1 82 ? -8.880 -0.091 9.584 1.00 95.25 82 LEU A N 1
ATOM 625 C CA . LEU A 1 82 ? -8.619 -1.074 10.634 1.00 95.25 82 LEU A CA 1
ATOM 626 C C . LEU A 1 82 ? -7.740 -2.230 10.138 1.00 95.25 82 LEU A C 1
ATOM 628 O O . LEU A 1 82 ? -7.653 -3.269 10.793 1.00 95.25 82 LEU A O 1
ATOM 632 N N . THR A 1 83 ? -7.101 -2.076 8.975 1.00 94.25 83 THR A N 1
ATOM 633 C CA . THR A 1 83 ? -6.209 -3.095 8.395 1.00 94.25 83 THR A CA 1
ATOM 634 C C . THR A 1 83 ? -4.842 -3.157 9.076 1.00 94.25 83 THR A C 1
ATOM 636 O O . THR A 1 83 ? -4.100 -4.113 8.865 1.00 94.25 83 THR A O 1
ATOM 639 N N . SER A 1 84 ? -4.490 -2.159 9.888 1.00 94.56 84 SER A N 1
ATOM 640 C CA . SER A 1 84 ? -3.278 -2.156 10.706 1.00 94.56 84 SER A CA 1
ATOM 641 C C . SER A 1 84 ? -3.414 -1.232 11.914 1.00 94.56 84 SER A C 1
ATOM 643 O O . SER A 1 84 ? -4.273 -0.345 11.954 1.00 94.56 84 SER A O 1
ATOM 645 N N . TYR A 1 85 ? -2.492 -1.376 12.870 1.00 95.31 85 TYR A N 1
ATOM 646 C CA . TYR A 1 85 ? -2.395 -0.453 14.001 1.00 95.31 85 TYR A CA 1
ATOM 647 C C . TYR A 1 85 ? -2.120 0.990 13.561 1.00 95.31 85 TYR A C 1
ATOM 649 O O . TYR A 1 85 ? -2.697 1.918 14.116 1.00 95.31 85 TYR A O 1
ATOM 657 N N . GLU A 1 86 ? -1.304 1.198 12.525 1.00 94.12 86 GLU A N 1
ATOM 658 C CA . GLU A 1 86 ? -1.043 2.537 11.984 1.00 94.12 86 GLU A CA 1
ATOM 659 C C . GLU A 1 86 ? -2.318 3.173 11.398 1.00 94.12 86 GLU A C 1
ATOM 661 O O . GLU A 1 86 ? -2.575 4.361 11.608 1.00 94.12 86 GLU A O 1
ATOM 666 N N . GLY A 1 87 ? -3.155 2.375 10.719 1.00 94.56 87 GLY A N 1
ATOM 667 C CA . GLY A 1 87 ? -4.478 2.800 10.251 1.00 94.56 87 GLY A CA 1
ATOM 668 C C . GLY A 1 87 ? -5.397 3.225 11.393 1.00 94.56 87 GLY A C 1
ATOM 669 O O . GLY A 1 87 ? -6.057 4.266 11.322 1.00 94.56 87 GLY A O 1
ATOM 670 N N . LEU A 1 88 ? -5.361 2.472 12.489 1.00 94.94 88 LEU A N 1
ATOM 671 C CA . LEU A 1 88 ? -6.127 2.775 13.688 1.00 94.94 88 LEU A CA 1
ATOM 672 C C . LEU A 1 88 ? -5.611 4.033 14.414 1.00 94.94 88 LEU A C 1
ATOM 674 O O . LEU A 1 88 ? -6.416 4.853 14.854 1.00 94.94 88 LEU A O 1
ATOM 678 N N . GLN A 1 89 ? -4.290 4.236 14.483 1.00 94.06 89 GLN A N 1
ATOM 679 C CA . GLN A 1 89 ? -3.674 5.441 15.057 1.00 94.06 89 GLN A CA 1
ATOM 680 C C . GLN A 1 89 ? -3.968 6.704 14.246 1.00 94.06 89 GLN A C 1
ATOM 682 O O . GLN A 1 89 ? -4.160 7.778 14.836 1.00 94.06 89 GLN A O 1
ATOM 687 N N . ARG A 1 90 ? -4.039 6.588 12.908 1.00 94.75 90 ARG A N 1
ATOM 688 C CA . ARG A 1 90 ? -4.524 7.679 12.050 1.00 94.75 90 ARG A CA 1
ATOM 689 C C . ARG A 1 90 ? -5.867 8.175 12.573 1.00 94.75 90 ARG A C 1
ATOM 691 O O . ARG A 1 90 ? -6.016 9.376 12.775 1.00 94.75 90 ARG A O 1
ATOM 698 N N . GLY A 1 91 ? -6.778 7.258 12.892 1.00 94.38 91 GLY A N 1
ATOM 699 C CA . GLY A 1 91 ? -8.078 7.561 13.477 1.00 94.38 91 GLY A CA 1
ATOM 700 C C . GLY A 1 91 ? -9.108 7.960 12.424 1.00 94.38 91 GLY A C 1
ATOM 701 O O . GLY A 1 91 ? -9.066 7.487 11.286 1.00 94.38 91 GLY A O 1
ATOM 702 N N . ALA A 1 92 ? -10.046 8.819 12.811 1.00 92.75 92 ALA A N 1
ATOM 703 C CA . ALA A 1 92 ? -11.165 9.236 11.973 1.00 92.75 92 ALA A CA 1
ATOM 704 C C . ALA A 1 92 ? -10.986 10.673 11.464 1.00 92.75 92 ALA A C 1
ATOM 706 O O . ALA A 1 92 ? -10.295 11.483 12.076 1.00 92.75 92 ALA A O 1
ATOM 707 N N . SER A 1 93 ? -11.622 11.001 10.344 1.00 90.81 93 SER A N 1
ATOM 708 C CA . SER A 1 93 ? -11.664 12.344 9.772 1.00 90.81 93 SER A CA 1
ATOM 709 C C . SER A 1 93 ? -13.082 12.705 9.344 1.00 90.81 93 SER A C 1
ATOM 711 O O . SER A 1 93 ? -13.857 11.851 8.911 1.00 90.81 93 SER A O 1
ATOM 713 N N . LYS A 1 94 ? -13.406 13.997 9.445 1.00 87.75 94 LYS A N 1
ATOM 714 C CA . LYS A 1 94 ? -14.641 14.586 8.904 1.00 87.75 94 LYS A CA 1
ATOM 715 C C . LYS A 1 94 ? -14.519 14.963 7.424 1.00 87.75 94 LYS A C 1
ATOM 717 O O . LYS A 1 94 ? -15.509 15.360 6.821 1.00 87.75 94 LYS A O 1
ATOM 722 N N . VAL A 1 95 ? -13.316 14.882 6.851 1.00 83.50 95 VAL A N 1
ATOM 723 C CA . VAL A 1 95 ? -13.084 15.201 5.440 1.00 83.50 95 VAL A CA 1
ATOM 724 C C . VAL A 1 95 ? -13.753 14.134 4.581 1.00 83.50 95 VAL A C 1
ATOM 726 O O . VAL A 1 95 ? -13.429 12.954 4.715 1.00 83.50 95 VAL A O 1
ATOM 729 N N . ASP A 1 96 ? -14.650 14.547 3.687 1.00 78.81 96 ASP A N 1
ATOM 730 C CA . ASP A 1 96 ? -15.199 13.672 2.652 1.00 78.81 96 ASP A CA 1
ATOM 731 C C . ASP A 1 96 ? -14.222 13.614 1.463 1.00 78.81 96 ASP A C 1
ATOM 733 O O . ASP A 1 96 ? -14.066 14.611 0.745 1.00 78.81 96 ASP A O 1
ATOM 737 N N . PRO A 1 97 ? -13.551 12.471 1.222 1.00 74.69 97 PRO A N 1
ATOM 738 C CA . PRO A 1 97 ? -12.638 12.338 0.093 1.00 74.69 97 PRO A CA 1
ATOM 739 C C . PRO A 1 97 ? -13.349 12.389 -1.270 1.00 74.69 97 PRO A C 1
ATOM 741 O O . PRO A 1 97 ? -12.667 12.542 -2.283 1.00 74.69 97 PRO A O 1
ATOM 744 N N . TYR A 1 98 ? -14.686 12.303 -1.305 1.00 70.62 98 TYR A N 1
ATOM 745 C CA . TYR A 1 98 ? -15.527 12.318 -2.507 1.00 70.62 98 TYR A CA 1
ATOM 746 C C . TYR A 1 98 ? -16.402 13.571 -2.622 1.00 70.62 98 TYR A C 1
ATOM 748 O O . TYR A 1 98 ? -17.456 13.542 -3.260 1.00 70.62 98 TYR A O 1
ATOM 756 N N . ASN A 1 99 ? -15.970 14.689 -2.040 1.00 71.69 99 ASN A N 1
ATOM 757 C CA . ASN A 1 99 ? -16.602 15.986 -2.259 1.00 71.69 99 ASN A CA 1
ATOM 758 C C . ASN A 1 99 ? -16.297 16.514 -3.683 1.00 71.69 99 ASN A C 1
ATOM 760 O O . ASN A 1 99 ? -15.428 17.361 -3.873 1.00 71.69 99 ASN A O 1
ATOM 764 N N . PHE A 1 100 ? -16.995 15.978 -4.694 1.00 64.62 100 PHE A N 1
ATOM 765 C CA . PHE A 1 100 ? -16.818 16.285 -6.128 1.00 64.62 100 PHE A CA 1
ATOM 766 C C . PHE A 1 100 ? -16.973 17.748 -6.562 1.00 64.62 100 PHE A C 1
ATOM 768 O O . PHE A 1 100 ? -16.354 18.109 -7.559 1.00 64.62 100 PHE A O 1
ATOM 775 N N . PRO A 1 101 ? -17.758 18.600 -5.878 1.00 63.81 101 PRO A N 1
ATOM 776 C CA . PRO A 1 101 ? -17.803 20.030 -6.179 1.00 63.81 101 PRO A CA 1
ATOM 777 C C . PRO A 1 101 ? -16.460 20.765 -6.048 1.00 63.81 101 PRO A C 1
ATOM 779 O O . PRO A 1 101 ? -16.356 21.909 -6.489 1.00 63.81 101 PRO A O 1
ATOM 782 N N . LEU A 1 102 ? -15.438 20.156 -5.436 1.00 60.28 102 LEU A N 1
ATOM 783 C CA . LEU A 1 102 ? -14.107 20.749 -5.350 1.00 60.28 102 LEU A CA 1
ATOM 784 C C . LEU A 1 102 ? -13.417 20.727 -6.723 1.00 60.28 102 LEU A C 1
ATOM 786 O O . LEU A 1 102 ? -13.148 19.669 -7.286 1.00 60.28 102 LEU A O 1
ATOM 790 N N . LEU A 1 103 ? -13.065 21.912 -7.229 1.00 65.19 103 LEU A N 1
ATOM 791 C CA . LEU A 1 103 ? -12.208 22.086 -8.413 1.00 65.19 103 LEU A CA 1
ATOM 792 C C . LEU A 1 103 ? -10.738 21.711 -8.139 1.00 65.19 103 LEU A C 1
ATOM 794 O O . LEU A 1 103 ? -9.931 21.628 -9.063 1.00 65.19 103 LEU A O 1
ATOM 798 N N . GLU A 1 104 ? -10.389 21.480 -6.871 1.00 68.19 104 GLU A N 1
ATOM 799 C CA . GLU A 1 104 ? -9.043 21.147 -6.417 1.00 68.19 104 GLU A CA 1
ATOM 800 C C . GLU A 1 104 ? -8.954 19.701 -5.921 1.00 68.19 104 GLU A C 1
ATOM 802 O O . GLU A 1 104 ? -9.873 19.152 -5.313 1.00 68.19 104 GLU A O 1
ATOM 807 N N . THR A 1 105 ? -7.807 19.065 -6.168 1.00 73.75 105 THR A N 1
ATOM 808 C CA . THR A 1 105 ? -7.566 17.689 -5.719 1.00 73.75 105 THR A CA 1
ATOM 809 C C . THR A 1 105 ? -7.266 17.658 -4.223 1.00 73.75 105 THR A C 1
ATOM 811 O O . THR A 1 105 ? -6.311 18.285 -3.767 1.00 73.75 105 THR A O 1
ATOM 814 N N . ASN A 1 106 ? -8.004 16.837 -3.474 1.00 78.12 106 ASN A N 1
ATOM 815 C CA . ASN A 1 106 ? -7.744 16.610 -2.054 1.00 78.12 106 ASN A CA 1
ATOM 816 C C . ASN A 1 106 ? -6.303 16.126 -1.774 1.00 78.12 106 ASN A C 1
ATOM 818 O O . ASN A 1 106 ? -5.671 15.396 -2.558 1.00 78.12 106 ASN A O 1
ATOM 822 N N . ALA A 1 107 ? -5.785 16.506 -0.604 1.00 85.00 107 ALA A N 1
ATOM 823 C CA . ALA A 1 107 ? -4.534 15.967 -0.084 1.00 85.00 107 ALA A CA 1
ATOM 824 C C . ALA A 1 107 ? -4.654 14.451 0.158 1.00 85.00 107 ALA A C 1
ATOM 826 O O . ALA A 1 107 ? -5.701 13.952 0.567 1.00 85.00 107 ALA A O 1
ATOM 827 N N . THR A 1 108 ? -3.573 13.710 -0.091 1.00 87.94 108 THR A N 1
ATOM 828 C CA . THR A 1 108 ? -3.537 12.260 0.134 1.00 87.94 108 THR A CA 1
ATOM 829 C C . THR A 1 108 ? -3.382 11.926 1.622 1.00 87.94 108 THR A C 1
ATOM 831 O O . THR A 1 108 ? -2.725 12.647 2.386 1.00 87.94 108 THR A O 1
ATOM 834 N N . THR A 1 109 ? -4.016 10.825 2.035 1.00 90.94 109 THR A N 1
ATOM 835 C CA . THR A 1 109 ? -4.083 10.353 3.430 1.00 90.94 109 THR A CA 1
ATOM 836 C C . THR A 1 109 ? -3.688 8.877 3.583 1.00 90.94 109 THR A C 1
ATOM 838 O O . THR A 1 109 ? -4.109 8.212 4.521 1.00 90.94 109 THR A O 1
ATOM 841 N N . ARG A 1 110 ? -2.875 8.332 2.677 1.00 90.06 110 ARG A N 1
ATOM 842 C CA . ARG A 1 110 ? -2.439 6.927 2.613 1.00 90.06 110 ARG A CA 1
ATOM 843 C C . ARG A 1 110 ? -1.610 6.523 3.842 1.00 90.06 110 ARG A C 1
ATOM 845 O O . ARG A 1 110 ? -0.656 7.213 4.210 1.00 90.06 110 ARG A O 1
ATOM 852 N N . ILE A 1 111 ? -1.960 5.381 4.437 1.00 90.94 111 ILE A N 1
ATOM 853 C CA . ILE A 1 111 ? -1.270 4.784 5.595 1.00 90.94 111 ILE A CA 1
ATOM 854 C C . ILE A 1 111 ? 0.172 4.417 5.234 1.00 90.94 111 ILE A C 1
ATOM 856 O O . ILE A 1 111 ? 0.408 3.868 4.157 1.00 90.94 111 ILE A O 1
ATOM 860 N N . GLY A 1 112 ? 1.132 4.715 6.114 1.00 88.44 112 GLY A N 1
ATOM 861 C CA . GLY A 1 112 ? 2.542 4.375 5.910 1.00 88.44 112 GLY A CA 1
ATOM 862 C C . GLY A 1 112 ? 3.245 5.186 4.825 1.00 88.44 112 GLY A C 1
ATOM 863 O O . GLY A 1 112 ? 4.319 4.771 4.375 1.00 88.44 112 GLY A O 1
ATOM 864 N N . ILE A 1 113 ? 2.634 6.291 4.375 1.00 91.94 113 ILE A N 1
ATOM 865 C CA . ILE A 1 113 ? 3.099 7.112 3.247 1.00 91.94 113 ILE A CA 1
ATOM 866 C C . ILE A 1 113 ? 2.948 8.610 3.536 1.00 91.94 113 ILE A C 1
ATOM 868 O O . ILE A 1 113 ? 3.923 9.349 3.443 1.00 91.94 113 ILE A O 1
ATOM 872 N N . ASP A 1 114 ? 1.733 9.085 3.838 1.00 92.62 114 ASP A N 1
ATOM 873 C CA . ASP A 1 114 ? 1.472 10.532 3.913 1.00 92.62 114 ASP A CA 1
ATOM 874 C C . ASP A 1 114 ? 1.718 11.118 5.320 1.00 92.62 114 ASP A C 1
ATOM 876 O O . ASP A 1 114 ? 1.912 12.328 5.457 1.00 92.62 114 ASP A O 1
ATOM 880 N N . ALA A 1 115 ? 1.719 10.278 6.358 1.00 93.06 115 ALA A N 1
ATOM 881 C CA . ALA A 1 115 ? 2.219 10.557 7.704 1.00 93.06 115 ALA A CA 1
ATOM 882 C C . ALA A 1 115 ? 2.564 9.229 8.406 1.00 93.06 115 ALA A C 1
ATOM 884 O O . ALA A 1 115 ? 1.992 8.195 8.073 1.00 93.06 115 ALA A O 1
ATOM 885 N N . HIS A 1 116 ? 3.483 9.274 9.376 1.00 89.94 116 HIS A N 1
ATOM 886 C CA . HIS A 1 116 ? 4.020 8.086 10.068 1.00 89.94 116 HIS A CA 1
ATOM 887 C C . HIS A 1 116 ? 3.877 8.144 11.593 1.00 89.94 116 HIS A C 1
ATOM 889 O O . HIS A 1 116 ? 4.372 7.279 12.308 1.00 89.94 116 HIS A O 1
ATOM 895 N N . THR A 1 117 ? 3.257 9.203 12.115 1.00 92.69 117 THR A N 1
ATOM 896 C CA . THR A 1 117 ? 3.072 9.403 13.553 1.00 92.69 117 THR A CA 1
ATOM 897 C C . THR A 1 117 ? 1.671 9.911 13.825 1.00 92.69 117 THR A C 1
ATOM 899 O O . THR A 1 117 ? 1.069 10.594 12.991 1.00 92.69 117 THR A O 1
ATOM 902 N N . GLU A 1 118 ? 1.169 9.632 15.025 1.00 92.56 118 GLU A N 1
ATOM 903 C CA . GLU A 1 118 ? -0.124 10.138 15.471 1.00 92.56 118 GLU A CA 1
ATOM 904 C C . GLU A 1 118 ? -0.208 11.666 15.343 1.00 92.56 118 GLU A C 1
ATOM 906 O O . GLU A 1 118 ? -1.139 12.191 14.736 1.00 92.56 118 GLU A O 1
ATOM 911 N N . ALA A 1 119 ? 0.810 12.389 15.822 1.00 95.25 119 ALA A N 1
ATOM 912 C CA . ALA A 1 119 ? 0.872 13.845 15.714 1.00 95.25 119 ALA A CA 1
ATOM 913 C C . ALA A 1 119 ? 0.831 14.334 14.253 1.00 95.25 119 ALA A C 1
ATOM 915 O O . ALA A 1 119 ? 0.210 15.358 13.959 1.00 95.25 119 ALA A O 1
ATOM 916 N N . GLY A 1 120 ? 1.459 13.601 13.326 1.00 95.81 120 GLY A N 1
ATOM 917 C CA . GLY A 1 120 ? 1.371 13.875 11.891 1.00 95.81 120 GLY A CA 1
ATOM 918 C C . GLY A 1 120 ? -0.060 13.756 11.363 1.00 95.81 120 GLY A C 1
ATOM 919 O O . GLY A 1 120 ? -0.511 14.620 10.609 1.00 95.81 120 GLY A O 1
ATOM 920 N N . TRP A 1 121 ? -0.806 12.746 11.814 1.00 95.50 121 TRP A N 1
ATOM 921 C CA . TRP A 1 121 ? -2.215 12.573 11.458 1.00 95.50 121 TRP A CA 1
ATOM 922 C C . TRP A 1 121 ? -3.123 13.641 12.073 1.00 95.50 121 TRP A C 1
ATOM 924 O O . TRP A 1 121 ? -3.990 14.166 11.371 1.00 95.50 121 TRP A O 1
ATOM 934 N N . ARG A 1 122 ? -2.883 14.053 13.327 1.00 95.12 122 ARG A N 1
ATOM 935 C CA . ARG A 1 122 ? -3.619 15.171 13.953 1.00 95.12 122 ARG A CA 1
ATOM 936 C C . ARG A 1 122 ? -3.451 16.477 13.170 1.00 95.12 122 ARG A C 1
ATOM 938 O O . ARG A 1 122 ? -4.435 17.164 12.913 1.00 95.12 122 ARG A O 1
ATOM 945 N N . LYS A 1 123 ? -2.238 16.778 12.687 1.00 94.94 123 LYS A N 1
ATOM 946 C CA . LYS A 1 123 ? -1.977 17.945 11.813 1.00 94.94 123 LYS A CA 1
ATOM 947 C C . LYS A 1 123 ? -2.739 17.895 10.484 1.00 94.94 123 LYS A C 1
ATOM 949 O O . LYS A 1 123 ? -3.023 18.941 9.912 1.00 94.94 123 LYS A O 1
ATOM 954 N N . LYS A 1 124 ? -3.079 16.699 9.997 1.00 92.88 124 LYS A N 1
ATOM 955 C CA . LYS A 1 124 ? -3.901 16.487 8.794 1.00 92.88 124 LYS A CA 1
ATOM 956 C C . LYS A 1 124 ? -5.411 16.484 9.081 1.00 92.88 124 LYS A C 1
ATOM 958 O O . LYS A 1 124 ? -6.188 16.146 8.194 1.00 92.88 124 LYS A O 1
ATOM 963 N N . GLY A 1 125 ? -5.832 16.842 10.296 1.00 92.38 125 GLY A N 1
ATOM 964 C CA . GLY A 1 125 ? -7.245 16.955 10.665 1.00 92.38 125 GLY A CA 1
ATOM 965 C C . GLY A 1 125 ? -7.922 15.627 11.008 1.00 92.38 125 GLY A C 1
ATOM 966 O O . GLY A 1 125 ? -9.150 15.554 10.990 1.00 92.38 125 GLY A O 1
ATOM 967 N N . PHE A 1 126 ? -7.150 14.578 11.302 1.00 94.25 126 PHE A N 1
ATOM 968 C CA . PHE A 1 126 ? -7.699 13.360 11.893 1.00 94.25 126 PHE A CA 1
ATOM 969 C C . PHE A 1 126 ? -7.775 13.482 13.416 1.00 94.25 126 PHE A C 1
ATOM 971 O O . PHE A 1 126 ? -6.911 14.101 14.034 1.00 94.25 126 PHE A O 1
ATOM 978 N N . HIS A 1 127 ? -8.750 12.826 14.036 1.00 93.69 127 HIS A N 1
ATOM 979 C CA . HIS A 1 127 ? -8.897 12.717 15.487 1.00 93.69 127 HIS A CA 1
ATOM 980 C C . HIS A 1 127 ? -8.840 11.258 15.946 1.00 93.69 127 HIS A C 1
ATOM 982 O O . HIS A 1 127 ? -9.105 10.330 15.179 1.00 93.69 127 HIS A O 1
ATOM 988 N N . SER A 1 128 ? -8.449 11.059 17.204 1.00 93.56 128 SER A N 1
ATOM 989 C CA . SER A 1 128 ? -8.328 9.731 17.806 1.00 93.56 128 SER A CA 1
ATOM 990 C C . SER A 1 128 ? -9.688 9.043 17.921 1.00 93.56 128 SER A C 1
ATOM 992 O O . SER A 1 128 ? -10.718 9.684 18.127 1.00 93.56 128 SER A O 1
ATOM 994 N N . VAL A 1 129 ? -9.677 7.714 17.804 1.00 94.12 129 VAL A N 1
ATOM 995 C CA . VAL A 1 129 ? -10.832 6.847 18.091 1.00 94.12 129 VAL A CA 1
ATOM 996 C C . VAL A 1 129 ? -10.617 6.003 19.353 1.00 94.12 129 VAL A C 1
ATOM 998 O O . VAL A 1 129 ? -11.478 5.200 19.706 1.00 94.12 129 VAL A O 1
ATOM 1001 N N . LEU A 1 130 ? -9.484 6.180 20.042 1.00 92.81 130 LEU A N 1
ATOM 1002 C CA . LEU A 1 130 ? -8.986 5.302 21.109 1.00 92.81 130 LEU A CA 1
ATOM 1003 C C . LEU A 1 130 ? -8.913 5.971 22.494 1.00 92.81 130 LEU A C 1
AT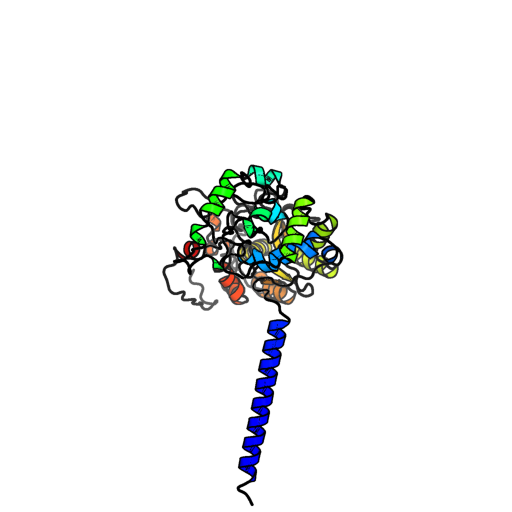OM 1005 O O . LEU A 1 130 ? -8.356 5.376 23.408 1.00 92.81 130 LEU A O 1
ATOM 1009 N N . ASP A 1 131 ? -9.443 7.186 22.663 1.00 84.75 131 ASP A N 1
ATOM 1010 C CA . ASP A 1 131 ? -9.230 8.028 23.855 1.00 84.75 131 ASP A CA 1
ATOM 1011 C C . ASP A 1 131 ? -9.870 7.484 25.155 1.00 84.75 131 ASP A C 1
ATOM 1013 O O . ASP A 1 131 ? -10.842 8.043 25.656 1.00 84.75 131 ASP A O 1
ATOM 1017 N N . GLY A 1 132 ? -9.333 6.406 25.739 1.00 74.19 132 GLY A N 1
ATOM 1018 C CA . GLY A 1 132 ? -9.876 5.747 26.938 1.00 74.19 132 GLY A CA 1
ATOM 1019 C C . GLY A 1 132 ? -11.317 5.242 26.754 1.00 74.19 132 GLY A C 1
ATOM 1020 O O . GLY A 1 132 ? -11.998 5.601 25.805 1.00 74.19 132 GLY A O 1
ATOM 1021 N N . ASN A 1 133 ? -11.838 4.392 27.641 1.00 72.75 133 ASN A N 1
ATOM 1022 C CA . ASN A 1 133 ? -13.136 3.747 27.368 1.00 72.75 133 ASN A CA 1
ATOM 1023 C C . ASN A 1 133 ? -14.305 4.733 27.194 1.00 72.75 133 ASN A C 1
ATOM 1025 O O . ASN A 1 133 ? -15.101 4.571 26.275 1.00 72.75 133 ASN A O 1
ATOM 1029 N N . GLU A 1 134 ? -14.394 5.774 28.023 1.00 73.94 134 GLU A N 1
ATOM 1030 C CA . GLU A 1 134 ? -15.536 6.697 27.982 1.00 73.94 134 GLU A CA 1
ATOM 1031 C C . GLU A 1 134 ? -15.500 7.681 26.803 1.00 73.94 134 GLU A C 1
ATOM 1033 O O . GLU A 1 134 ? -16.559 8.119 26.353 1.00 73.94 134 GLU A O 1
ATOM 1038 N N . LYS A 1 135 ? -14.318 8.023 26.268 1.00 82.12 135 LYS A N 1
ATOM 1039 C CA . LYS A 1 135 ? -14.194 8.953 25.126 1.00 82.12 135 LYS A CA 1
ATOM 1040 C C . LYS A 1 135 ? -13.769 8.263 23.829 1.00 82.12 135 LYS A C 1
ATOM 1042 O O . LYS A 1 135 ? -13.792 8.886 22.767 1.00 82.12 135 LYS A O 1
ATOM 1047 N N . SER A 1 136 ? -13.414 6.979 23.878 1.00 90.31 136 SER A N 1
ATOM 1048 C CA . SER A 1 136 ? -13.096 6.186 22.696 1.00 90.31 136 SER A CA 1
ATOM 1049 C C . SER A 1 136 ? -14.343 6.016 21.844 1.00 90.31 136 SER A C 1
ATOM 1051 O O . SER A 1 136 ? -15.267 5.282 22.186 1.00 90.31 136 SER A O 1
ATOM 1053 N N . ILE A 1 137 ? -14.320 6.652 20.675 1.00 92.25 137 ILE A N 1
ATOM 1054 C CA . ILE A 1 137 ? -15.327 6.453 19.632 1.00 92.25 137 ILE A CA 1
ATOM 1055 C C . ILE A 1 137 ? -15.452 4.959 19.319 1.00 92.25 137 ILE A C 1
ATOM 1057 O O . ILE A 1 137 ? -16.561 4.449 19.217 1.00 92.25 137 ILE A O 1
ATOM 1061 N N . LEU A 1 138 ? -14.328 4.237 19.225 1.00 92.56 138 LEU A N 1
ATOM 1062 C CA . LEU A 1 138 ? -14.350 2.802 18.967 1.00 92.56 138 LEU A CA 1
ATOM 1063 C C . LEU A 1 138 ? -15.107 2.040 20.063 1.00 92.56 138 LEU A C 1
ATOM 1065 O O . LEU A 1 138 ? -16.016 1.290 19.735 1.00 92.56 138 LEU A O 1
ATOM 1069 N N . ALA A 1 139 ? -14.794 2.249 21.345 1.00 91.69 139 ALA A N 1
ATOM 1070 C CA . ALA A 1 139 ? -15.493 1.569 22.438 1.00 91.69 139 ALA A CA 1
ATOM 1071 C C . ALA A 1 139 ? -16.997 1.896 22.451 1.00 91.69 139 ALA A C 1
ATOM 1073 O O . ALA A 1 139 ? -17.822 0.991 22.559 1.00 91.69 139 ALA A O 1
ATOM 1074 N N . GLN A 1 140 ? -17.351 3.169 22.257 1.00 90.62 140 GLN A N 1
ATOM 1075 C CA . GLN A 1 140 ? -18.740 3.632 22.253 1.00 90.62 140 GLN A CA 1
ATOM 1076 C C . GLN A 1 140 ? -19.561 3.008 21.113 1.00 90.62 140 GLN A C 1
ATOM 1078 O O . GLN A 1 140 ? -20.719 2.652 21.309 1.00 90.62 140 GLN A O 1
ATOM 1083 N N . PHE A 1 141 ? -18.967 2.810 19.935 1.00 89.94 141 PHE A N 1
ATOM 1084 C CA . PHE A 1 141 ? -19.636 2.164 18.798 1.00 89.94 141 PHE A CA 1
ATOM 1085 C C . PHE A 1 141 ? -19.758 0.638 18.933 1.00 89.94 141 PHE A C 1
ATOM 1087 O O . PHE A 1 141 ? -20.504 0.019 18.174 1.00 89.94 141 PHE A O 1
ATOM 1094 N N . LEU A 1 142 ? -19.034 0.024 19.873 1.00 90.25 142 LEU A N 1
ATOM 1095 C CA . LEU A 1 142 ? -19.106 -1.414 20.154 1.00 90.25 142 LEU A CA 1
ATOM 1096 C C . LEU A 1 142 ? -19.978 -1.739 21.379 1.00 90.25 142 LEU A C 1
ATOM 1098 O O . LEU A 1 142 ? -20.280 -2.917 21.603 1.00 90.25 142 LEU A O 1
ATOM 1102 N N . ASP A 1 143 ? -20.386 -0.733 22.162 1.00 89.06 143 ASP A N 1
ATOM 1103 C CA . ASP A 1 143 ? -21.303 -0.912 23.287 1.00 89.06 143 ASP A CA 1
ATOM 1104 C C . ASP A 1 143 ? -22.760 -0.967 22.787 1.00 89.06 143 ASP A C 1
ATOM 1106 O O . ASP A 1 143 ? -23.301 0.049 22.341 1.00 89.06 143 ASP A O 1
ATOM 1110 N N . PRO A 1 144 ? -23.438 -2.128 22.877 1.00 85.50 144 PRO A N 1
ATOM 1111 C CA . PRO A 1 144 ? -24.824 -2.264 22.433 1.00 85.50 144 PRO A CA 1
ATOM 1112 C C . PRO A 1 144 ? -25.790 -1.360 23.211 1.00 85.50 144 PRO A C 1
ATOM 1114 O O . PRO A 1 144 ? -26.871 -1.073 22.713 1.00 85.50 144 PRO A O 1
ATOM 1117 N N . LYS A 1 145 ? -25.428 -0.886 24.414 1.00 88.12 145 LYS A N 1
ATOM 1118 C CA . LYS A 1 145 ? -26.280 0.012 25.216 1.00 88.12 145 LYS A CA 1
ATOM 1119 C C . LYS A 1 145 ? -26.495 1.375 24.559 1.00 88.12 145 LYS A C 1
ATOM 1121 O O . LYS A 1 145 ? -27.453 2.062 24.905 1.00 88.12 145 LYS A O 1
ATOM 1126 N N . ASN A 1 146 ? -25.618 1.761 23.634 1.00 87.31 146 ASN A N 1
ATOM 1127 C CA . ASN A 1 146 ? -25.736 3.006 22.880 1.00 87.31 146 ASN A CA 1
ATOM 1128 C C . ASN A 1 146 ? -26.719 2.904 21.703 1.00 87.31 146 ASN A C 1
ATOM 1130 O O . ASN A 1 146 ? -27.011 3.914 21.063 1.00 87.31 146 ASN A O 1
ATOM 1134 N N . PHE A 1 147 ? -27.251 1.712 21.425 1.00 84.94 147 PHE A N 1
ATOM 1135 C CA . PHE A 1 147 ? -28.184 1.455 20.334 1.00 84.94 147 PHE A CA 1
ATOM 1136 C C . PHE A 1 147 ? -29.508 0.890 20.862 1.00 84.94 147 PHE A C 1
ATOM 1138 O O . PHE A 1 147 ? -29.605 0.392 21.985 1.00 84.94 147 PHE A O 1
ATOM 1145 N N . LYS A 1 148 ? -30.570 1.000 20.060 1.00 77.50 148 LYS A N 1
ATOM 1146 C CA . LYS A 1 148 ? -31.862 0.383 20.377 1.00 77.50 148 LYS A CA 1
ATOM 1147 C C . LYS A 1 148 ? -31.844 -1.074 19.940 1.00 77.50 148 LYS A C 1
ATOM 1149 O O . LYS A 1 148 ? -31.518 -1.362 18.791 1.00 77.50 148 LYS A O 1
ATOM 1154 N N . ALA A 1 149 ? -32.289 -1.963 20.828 1.00 67.31 149 ALA A N 1
ATOM 1155 C CA . ALA A 1 149 ? -32.369 -3.388 20.546 1.00 67.31 149 ALA A CA 1
ATOM 1156 C C . ALA A 1 149 ? -33.151 -3.653 19.250 1.00 67.31 149 ALA A C 1
ATOM 1158 O O . ALA A 1 149 ? -34.254 -3.138 19.048 1.00 67.31 149 ALA A O 1
ATOM 1159 N N . ALA A 1 150 ? -32.600 -4.513 18.390 1.00 59.22 150 ALA A N 1
ATOM 1160 C CA . ALA A 1 150 ? -33.225 -4.899 17.125 1.00 59.22 150 ALA A CA 1
ATOM 1161 C C . ALA A 1 150 ? -34.643 -5.489 17.295 1.00 59.22 150 ALA A C 1
ATOM 1163 O O . ALA A 1 150 ? -35.437 -5.444 16.360 1.00 59.22 150 ALA A O 1
ATOM 1164 N N . THR A 1 151 ? -34.976 -6.008 18.484 1.00 56.19 151 THR A N 1
ATOM 1165 C CA . THR A 1 151 ? -36.295 -6.561 18.841 1.00 56.19 151 THR A CA 1
ATOM 1166 C C . THR A 1 151 ? -37.369 -5.504 19.096 1.00 56.19 151 THR A C 1
ATOM 1168 O O . THR A 1 151 ? -38.550 -5.799 18.936 1.00 56.19 151 THR A O 1
ATOM 1171 N N . ASP A 1 152 ? -36.977 -4.281 19.460 1.00 52.03 152 ASP A N 1
ATOM 1172 C CA . ASP A 1 152 ? -37.903 -3.178 19.762 1.00 52.03 152 ASP A CA 1
ATOM 1173 C C . ASP A 1 152 ? -38.250 -2.358 18.513 1.00 52.03 152 ASP A C 1
ATOM 1175 O O . ASP A 1 152 ? -39.102 -1.464 18.532 1.00 52.03 152 ASP A O 1
ATOM 1179 N N . ALA A 1 153 ? -37.595 -2.671 17.397 1.00 49.75 153 ALA A N 1
ATOM 1180 C CA . ALA A 1 153 ? -37.879 -2.084 16.112 1.00 49.75 153 ALA A CA 1
ATOM 1181 C C . ALA A 1 153 ? -38.838 -2.987 15.330 1.00 49.75 153 ALA A C 1
ATOM 1183 O O . ALA A 1 153 ? -38.507 -4.115 14.965 1.00 49.75 153 ALA A O 1
ATOM 1184 N N . LYS A 1 154 ? -40.010 -2.452 14.962 1.00 50.25 154 LYS A N 1
ATOM 1185 C CA . LYS A 1 154 ? -40.694 -2.919 13.742 1.00 50.25 154 LYS A CA 1
ATOM 1186 C C . LYS A 1 154 ? -39.638 -2.984 12.627 1.00 50.25 154 LYS A C 1
ATOM 1188 O O . LYS A 1 154 ? -38.803 -2.076 12.622 1.00 50.25 154 LYS A O 1
ATOM 1193 N N . PRO A 1 155 ? -39.642 -3.982 11.715 1.00 49.88 155 PRO A N 1
ATOM 1194 C CA . PRO A 1 155 ? -38.695 -4.025 10.601 1.00 49.88 155 PRO A CA 1
ATOM 1195 C C . PRO A 1 155 ? -38.736 -2.661 9.922 1.00 49.88 155 PRO A C 1
ATOM 1197 O O . PRO A 1 155 ? -39.752 -2.284 9.336 1.00 49.88 155 PRO A O 1
ATOM 1200 N N . ALA A 1 156 ? -37.706 -1.854 10.171 1.00 50.88 156 ALA A N 1
ATOM 1201 C CA . ALA A 1 156 ? -37.782 -0.446 9.856 1.00 50.88 156 ALA A CA 1
ATOM 1202 C C . ALA A 1 156 ? -37.861 -0.331 8.339 1.00 50.88 156 ALA A C 1
ATOM 1204 O O . ALA A 1 156 ? -37.196 -1.075 7.613 1.00 50.88 156 ALA A O 1
ATOM 1205 N N . GLN A 1 157 ? -38.672 0.614 7.871 1.00 53.25 157 GLN A N 1
ATOM 1206 C CA . GLN A 1 157 ? -38.471 1.203 6.559 1.00 53.25 157 GLN A CA 1
ATOM 1207 C C . GLN A 1 157 ? -36.984 1.566 6.440 1.00 53.25 157 GLN A C 1
ATOM 1209 O O . GLN A 1 157 ? -36.505 2.478 7.103 1.00 53.25 157 GLN A O 1
ATOM 1214 N N . SER A 1 158 ? -36.267 0.750 5.668 1.00 57.38 158 SER A N 1
ATOM 1215 C CA . SER A 1 158 ? -34.974 1.012 5.045 1.00 57.38 158 SER A CA 1
ATOM 1216 C C . SER A 1 158 ? -33.970 1.832 5.872 1.00 57.38 158 SER A C 1
ATOM 1218 O O . SER A 1 158 ? -33.753 3.015 5.604 1.00 57.38 158 SER A O 1
ATOM 1220 N N . PHE A 1 159 ? -33.269 1.203 6.823 1.00 59.12 159 PHE A N 1
ATOM 1221 C CA . PHE A 1 159 ? -31.975 1.758 7.225 1.00 59.12 159 PHE A CA 1
ATOM 1222 C C . PHE A 1 159 ? -31.045 1.749 6.000 1.00 59.12 159 PHE A C 1
ATOM 1224 O O . PHE A 1 159 ? -30.870 0.712 5.353 1.00 59.12 159 PHE A O 1
ATOM 1231 N N . HIS A 1 160 ? -30.408 2.884 5.711 1.00 67.00 160 HIS A N 1
ATOM 1232 C CA . HIS A 1 160 ? -29.408 3.013 4.655 1.00 67.00 160 HIS A CA 1
ATOM 1233 C C . HIS A 1 160 ? -28.035 3.346 5.259 1.00 67.00 160 HIS A C 1
ATOM 1235 O O . HIS A 1 160 ? -27.855 4.394 5.865 1.00 67.00 160 HIS A O 1
ATOM 1241 N N . ALA A 1 161 ? -27.022 2.502 5.037 1.00 67.00 161 ALA A N 1
ATOM 1242 C CA . ALA A 1 161 ? -25.647 2.763 5.506 1.00 67.00 161 ALA A CA 1
ATOM 1243 C C . ALA A 1 161 ? -25.066 4.096 5.000 1.00 67.00 161 ALA A C 1
ATOM 1245 O O . ALA A 1 161 ? -24.198 4.697 5.628 1.00 67.00 161 ALA A O 1
ATOM 1246 N N . GLU A 1 162 ? -25.555 4.581 3.860 1.00 68.56 162 GLU A N 1
ATOM 1247 C CA . GLU A 1 162 ? -25.158 5.876 3.312 1.00 68.56 162 GLU A CA 1
ATOM 1248 C C . GLU A 1 162 ? -25.690 7.058 4.139 1.00 68.56 162 GLU A C 1
ATOM 1250 O O . GLU A 1 162 ? -25.027 8.093 4.190 1.00 68.56 162 GLU A O 1
ATOM 1255 N N . SER A 1 163 ? -26.837 6.922 4.818 1.00 64.81 163 SER A N 1
ATOM 1256 C CA . SER A 1 163 ? -27.402 7.998 5.647 1.00 64.81 163 SER A CA 1
ATOM 1257 C C . SER A 1 163 ? -26.744 8.114 7.025 1.00 64.81 163 SER A C 1
ATOM 1259 O O . SER A 1 163 ? -26.892 9.143 7.677 1.00 64.81 163 SER A O 1
ATOM 1261 N N . SER A 1 164 ? -25.963 7.116 7.456 1.00 66.44 164 SER A N 1
ATOM 1262 C CA . SER A 1 164 ? -25.258 7.111 8.749 1.00 66.44 164 SER A CA 1
ATOM 1263 C C . SER A 1 164 ? -23.815 7.630 8.674 1.00 66.44 164 SER A C 1
ATOM 1265 O O . SER A 1 164 ? -23.020 7.399 9.587 1.00 66.44 164 SER A O 1
ATOM 1267 N N . ARG A 1 165 ? -23.444 8.332 7.594 1.00 69.00 165 ARG A N 1
ATOM 1268 C CA . ARG A 1 165 ? -22.080 8.840 7.322 1.00 69.00 165 ARG A CA 1
ATOM 1269 C C . ARG A 1 165 ? -21.702 10.105 8.101 1.00 69.00 165 ARG A C 1
ATOM 1271 O O . ARG A 1 165 ? -20.880 10.904 7.659 1.00 69.00 165 ARG A O 1
ATOM 1278 N N . MET A 1 166 ? -22.298 10.295 9.269 1.00 79.12 166 MET A N 1
ATOM 1279 C CA . MET A 1 166 ? -21.867 11.326 10.204 1.00 79.12 166 MET A CA 1
ATOM 1280 C C . MET A 1 166 ? -20.599 10.868 10.919 1.00 79.12 166 MET A C 1
ATOM 1282 O O . MET A 1 166 ? -20.504 9.723 11.354 1.00 79.12 166 MET A O 1
ATOM 1286 N N . CYS A 1 167 ? -19.640 11.779 11.059 1.00 86.81 167 CYS A N 1
ATOM 1287 C CA . CYS A 1 167 ? -18.354 11.503 11.688 1.00 86.81 167 CYS A CA 1
ATOM 1288 C C . CYS A 1 167 ? -18.234 12.242 13.014 1.00 86.81 167 CYS A C 1
ATOM 1290 O O . CYS A 1 167 ? -17.685 13.349 13.034 1.00 86.81 167 CYS A O 1
ATOM 1292 N N . PRO A 1 168 ? -18.781 11.684 14.113 1.00 87.44 168 PRO A N 1
ATOM 1293 C CA . PRO A 1 168 ? -18.668 12.314 15.418 1.00 87.44 168 PRO A CA 1
ATOM 1294 C C . PRO A 1 168 ? -17.200 12.366 15.861 1.00 87.44 168 PRO A C 1
ATOM 1296 O O . PRO A 1 168 ? -16.385 11.505 15.513 1.00 87.44 168 PRO A O 1
ATOM 1299 N N . SER A 1 169 ? -16.849 13.402 16.621 1.00 86.31 169 SER A N 1
ATOM 1300 C CA . SER A 1 169 ? -15.635 13.396 17.442 1.00 86.31 169 SER A CA 1
ATOM 1301 C C . SER A 1 169 ? -15.896 12.698 18.782 1.00 86.31 169 SER A C 1
ATOM 1303 O O . SER A 1 169 ? -17.019 12.291 19.066 1.00 86.31 169 SER A O 1
ATOM 1305 N N . SER A 1 170 ? -14.873 12.602 19.631 1.00 85.00 170 SER A N 1
ATOM 1306 C CA . SER A 1 170 ? -14.974 12.088 21.006 1.00 85.00 170 SER A CA 1
ATOM 1307 C C . SER A 1 170 ? -15.763 13.003 21.961 1.00 85.00 170 SER A C 1
ATOM 1309 O O . SER A 1 170 ? -15.874 12.716 23.150 1.00 85.00 170 SER A O 1
ATOM 1311 N N . GLU A 1 171 ? -16.347 14.093 21.450 1.00 88.44 171 GLU A N 1
ATOM 1312 C CA . GLU A 1 171 ? -17.194 14.999 22.221 1.00 88.44 171 GLU A CA 1
ATOM 1313 C C . GLU A 1 171 ? -18.535 14.323 22.558 1.00 88.44 171 GLU A C 1
ATOM 1315 O O . GLU A 1 171 ? -19.269 13.950 21.632 1.00 88.44 171 GLU A O 1
ATOM 1320 N N . PRO A 1 172 ? -18.923 14.217 23.846 1.00 87.75 172 PRO A N 1
ATOM 1321 C CA . PRO A 1 172 ? -20.130 13.494 24.258 1.00 87.75 172 PRO A CA 1
ATOM 1322 C C . PRO A 1 172 ? -21.408 13.956 23.552 1.00 87.75 172 PRO A C 1
ATOM 1324 O O . PRO A 1 172 ? -22.247 13.139 23.181 1.00 87.75 172 PRO A O 1
ATOM 1327 N N . ALA A 1 173 ? -21.546 15.263 23.307 1.00 89.62 173 ALA A N 1
ATOM 1328 C CA . ALA A 1 173 ? -22.699 15.816 22.601 1.00 89.62 173 ALA A CA 1
ATOM 1329 C C . ALA A 1 173 ? -22.782 15.346 21.135 1.00 89.62 173 ALA A C 1
ATOM 1331 O O . ALA A 1 173 ? -23.879 15.087 20.642 1.00 89.62 173 ALA A O 1
ATOM 1332 N N . GLN A 1 174 ? -21.643 15.197 20.445 1.00 89.19 174 GLN A N 1
ATOM 1333 C CA . GLN A 1 174 ? -21.616 14.701 19.062 1.00 89.19 174 GLN A CA 1
ATOM 1334 C C . GLN A 1 174 ? -21.899 13.200 18.997 1.00 89.19 174 GLN A C 1
ATOM 1336 O O . GLN A 1 174 ? -22.640 12.768 18.117 1.00 89.19 174 GLN A O 1
ATOM 1341 N N . LEU A 1 175 ? -21.358 12.418 19.937 1.00 88.38 175 LEU A N 1
ATOM 1342 C CA . LEU A 1 175 ? -21.666 10.990 20.049 1.00 88.38 175 LEU A CA 1
ATOM 1343 C C . LEU A 1 175 ? -23.151 10.765 20.344 1.00 88.38 175 LEU A C 1
ATOM 1345 O O . LEU A 1 175 ? -23.800 9.986 19.651 1.00 88.38 175 LEU A O 1
ATOM 1349 N N . LYS A 1 176 ? -23.722 11.509 21.300 1.00 88.75 176 LYS A N 1
ATOM 1350 C CA . LYS A 1 176 ? -25.155 11.434 21.604 1.00 88.75 176 LYS A CA 1
ATOM 1351 C C . LYS A 1 176 ? -26.010 11.769 20.380 1.00 88.75 176 LYS A C 1
ATOM 1353 O O . LYS A 1 176 ? -26.907 11.004 20.045 1.00 88.75 176 LYS A O 1
ATOM 1358 N N . ALA A 1 177 ? -25.707 12.870 19.689 1.00 89.19 177 ALA A N 1
ATOM 1359 C CA . ALA A 1 177 ? -26.426 13.254 18.475 1.00 89.19 177 ALA A CA 1
ATOM 1360 C C . ALA A 1 177 ? -26.338 12.175 17.381 1.00 89.19 177 ALA A C 1
ATOM 1362 O O . ALA A 1 177 ? -27.323 11.920 16.689 1.00 89.19 177 ALA A O 1
ATOM 1363 N N . TYR A 1 178 ? -25.184 11.510 17.248 1.00 88.12 178 TYR A N 1
ATOM 1364 C CA . TYR A 1 178 ? -25.021 10.392 16.323 1.00 88.12 178 TYR A CA 1
ATOM 1365 C C . TYR A 1 178 ? -25.932 9.212 16.683 1.00 88.12 178 TYR A C 1
ATOM 1367 O O . TYR A 1 178 ? -26.655 8.729 15.810 1.00 88.12 178 TYR A O 1
ATOM 1375 N N . PHE A 1 179 ? -25.913 8.757 17.940 1.00 87.62 179 PHE A N 1
ATOM 1376 C CA . PHE A 1 179 ? -26.704 7.604 18.385 1.00 87.62 179 PHE A CA 1
ATOM 1377 C C . PHE A 1 179 ? -28.212 7.881 18.348 1.00 87.62 179 PHE A C 1
ATOM 1379 O O . PHE A 1 179 ? -28.974 7.028 17.895 1.00 87.62 179 PHE A O 1
ATOM 1386 N N . ASP A 1 180 ? -28.642 9.094 18.716 1.00 86.75 180 ASP A N 1
ATOM 1387 C CA . ASP A 1 180 ? -30.045 9.520 18.616 1.00 86.75 180 ASP A CA 1
ATOM 1388 C C . ASP A 1 180 ? -30.551 9.463 17.161 1.00 86.75 180 ASP A C 1
ATOM 1390 O O . ASP A 1 180 ? -31.684 9.051 16.906 1.00 86.75 180 ASP A O 1
ATOM 1394 N N . ALA A 1 181 ? -29.705 9.856 16.203 1.00 84.69 181 ALA A N 1
ATOM 1395 C CA . ALA A 1 181 ? -30.027 9.846 14.778 1.00 84.69 181 ALA A CA 1
ATOM 1396 C C . ALA A 1 181 ? -29.868 8.464 14.117 1.00 84.69 181 ALA A C 1
ATOM 1398 O O . ALA A 1 181 ? -30.480 8.210 13.081 1.00 84.69 181 ALA A O 1
ATOM 1399 N N . ASN A 1 182 ? -29.068 7.565 14.702 1.00 82.94 182 ASN A N 1
ATOM 1400 C CA . ASN A 1 182 ? -28.786 6.225 14.174 1.00 82.94 182 ASN A CA 1
ATOM 1401 C C . ASN A 1 182 ? -29.068 5.132 15.217 1.00 82.94 182 ASN A C 1
ATOM 1403 O O . ASN A 1 182 ? -28.177 4.337 15.527 1.00 82.94 182 ASN A O 1
ATOM 1407 N N . PRO A 1 183 ? -30.305 5.022 15.734 1.00 82.38 183 PRO A N 1
ATOM 1408 C CA . PRO A 1 183 ? -30.620 4.095 16.819 1.00 82.38 183 PRO A CA 1
ATOM 1409 C C . PRO A 1 183 ? -30.432 2.616 16.448 1.00 82.38 183 PRO A C 1
ATOM 1411 O O . PRO A 1 183 ? -30.368 1.784 17.341 1.00 82.38 183 PRO A O 1
ATOM 1414 N N . GLN A 1 184 ? -30.348 2.283 15.155 1.00 78.81 184 GLN A N 1
ATOM 1415 C CA . GLN A 1 184 ? -30.119 0.926 14.635 1.00 78.81 184 GLN A CA 1
ATOM 1416 C C . GLN A 1 184 ? -28.734 0.761 13.981 1.00 78.81 184 GLN A C 1
ATOM 1418 O O . GLN A 1 184 ? -28.497 -0.206 13.262 1.00 78.81 184 GLN A O 1
ATOM 1423 N N . GLY A 1 185 ? -27.826 1.721 14.180 1.00 79.88 185 GLY A N 1
ATOM 1424 C CA . GLY A 1 185 ? -26.499 1.758 13.557 1.00 79.88 185 GLY A CA 1
ATOM 1425 C C . GLY A 1 185 ? -25.451 0.861 14.223 1.00 79.88 185 GLY A C 1
ATOM 1426 O O . GLY A 1 185 ? -24.277 1.226 14.218 1.00 79.88 185 GLY A O 1
ATOM 1427 N N . GLU A 1 186 ? -25.857 -0.262 14.823 1.00 81.88 186 GLU A N 1
ATOM 1428 C CA . GLU A 1 186 ? -24.945 -1.188 15.504 1.00 81.88 186 GLU A CA 1
ATOM 1429 C C . GLU A 1 186 ? -23.857 -1.706 14.553 1.00 81.88 186 GLU A C 1
ATOM 1431 O O . GLU A 1 186 ? -24.102 -1.968 13.372 1.00 81.88 186 GLU A O 1
ATOM 1436 N N . MET A 1 187 ? -22.645 -1.888 15.083 1.00 84.25 187 MET A N 1
ATOM 1437 C CA . MET A 1 187 ? -21.511 -2.419 14.331 1.00 84.25 187 MET A CA 1
ATOM 1438 C C . MET A 1 187 ? -21.277 -3.913 14.644 1.00 84.25 187 MET A C 1
ATOM 1440 O O . MET A 1 187 ? -21.299 -4.306 15.812 1.00 84.25 187 MET A O 1
ATOM 1444 N N . PRO A 1 188 ? -20.978 -4.755 13.635 1.00 84.19 188 PRO A N 1
ATOM 1445 C CA . PRO A 1 188 ? -20.811 -4.407 12.228 1.00 84.19 188 PRO A CA 1
ATOM 1446 C C . PRO A 1 188 ? -22.162 -4.227 11.533 1.00 84.19 188 PRO A C 1
ATOM 1448 O O . PRO A 1 188 ? -23.061 -5.057 11.652 1.00 84.19 188 PRO A O 1
ATOM 1451 N N . PHE A 1 189 ? -22.273 -3.146 10.769 1.00 76.88 189 PHE A N 1
ATOM 1452 C CA . PHE A 1 189 ? -23.535 -2.722 10.187 1.00 76.88 189 PHE A CA 1
ATOM 1453 C C . PHE A 1 189 ? -24.169 -3.782 9.266 1.00 76.88 189 PHE A C 1
ATOM 1455 O O . PHE A 1 189 ? -23.562 -4.175 8.272 1.00 76.88 189 PHE A O 1
ATOM 1462 N N . GLY A 1 190 ? -25.405 -4.206 9.560 1.00 75.44 190 GLY A N 1
ATOM 1463 C CA . GLY A 1 190 ? -26.147 -5.185 8.751 1.00 75.44 190 GLY A CA 1
ATOM 1464 C C . GLY A 1 190 ? -25.659 -6.634 8.887 1.00 75.44 190 GLY A C 1
ATOM 1465 O O . GLY A 1 190 ? -26.072 -7.493 8.108 1.00 75.44 190 GLY A O 1
ATOM 1466 N N . PHE A 1 191 ? -24.798 -6.916 9.868 1.00 78.62 191 PHE A N 1
ATOM 1467 C CA . PHE A 1 191 ? -24.268 -8.246 10.169 1.00 78.62 191 PHE A CA 1
ATOM 1468 C C . PHE A 1 191 ? -24.563 -8.640 11.622 1.00 78.62 191 PHE A C 1
ATOM 1470 O O . PHE A 1 191 ? -24.913 -7.790 12.440 1.00 78.62 191 PHE A O 1
ATOM 1477 N N . PRO A 1 192 ? -24.415 -9.930 11.981 1.00 81.00 192 PRO A N 1
ATOM 1478 C CA . PRO A 1 192 ? -24.519 -10.354 13.369 1.00 81.00 192 PRO A CA 1
ATOM 1479 C C . PRO A 1 192 ? -23.541 -9.595 14.268 1.00 81.00 192 PRO A C 1
ATOM 1481 O O . PRO A 1 192 ? -22.376 -9.402 13.897 1.00 81.00 192 PRO A O 1
ATOM 1484 N N . ALA A 1 193 ? -24.012 -9.248 15.467 1.00 81.50 193 ALA A N 1
ATOM 1485 C CA . ALA A 1 193 ? -23.216 -8.581 16.485 1.00 81.50 193 ALA A CA 1
ATOM 1486 C C . ALA A 1 193 ? -21.891 -9.316 16.742 1.00 81.50 193 ALA A C 1
ATOM 1488 O O . ALA A 1 193 ? -21.795 -10.548 16.651 1.00 81.50 193 ALA A O 1
ATOM 1489 N N . ILE A 1 194 ? -20.859 -8.547 17.084 1.00 86.88 194 ILE A N 1
ATOM 1490 C 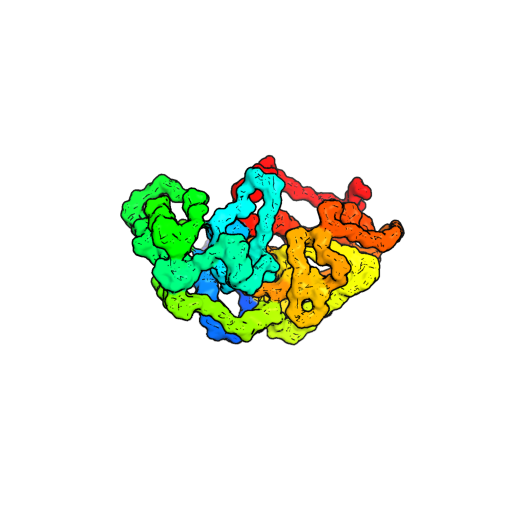CA . ILE A 1 194 ? -19.601 -9.123 17.551 1.00 86.88 194 ILE A CA 1
ATOM 1491 C C . ILE A 1 194 ? -19.796 -9.855 18.883 1.00 86.88 194 ILE A C 1
ATOM 1493 O O . ILE A 1 194 ? -20.582 -9.452 19.744 1.00 86.88 194 ILE A O 1
ATOM 1497 N N . GLU A 1 195 ? -19.057 -10.948 19.054 1.00 89.25 195 GLU A N 1
ATOM 1498 C CA . GLU A 1 195 ? -19.137 -11.780 20.251 1.00 89.25 195 GLU A CA 1
ATOM 1499 C C . GLU A 1 195 ? -18.776 -10.978 21.510 1.00 89.25 195 GLU A C 1
ATOM 1501 O O . GLU A 1 195 ? -17.926 -10.084 21.485 1.00 89.25 195 GLU A O 1
ATOM 1506 N N . ALA A 1 196 ? -19.419 -11.303 22.637 1.00 90.19 196 ALA A N 1
ATOM 1507 C CA . ALA A 1 196 ? -19.179 -10.622 23.911 1.00 90.19 196 ALA A CA 1
ATOM 1508 C C . ALA A 1 196 ? -17.697 -10.651 24.319 1.00 90.19 196 ALA A C 1
ATOM 1510 O O . ALA A 1 196 ? -17.153 -9.617 24.690 1.00 90.19 196 ALA A O 1
ATOM 1511 N N . ASN A 1 197 ? -17.028 -11.793 24.138 1.00 92.44 197 ASN A N 1
ATOM 1512 C CA . ASN A 1 197 ? -15.603 -11.935 24.428 1.00 92.44 197 ASN A CA 1
ATOM 1513 C C . ASN A 1 197 ? -14.735 -11.008 23.555 1.00 92.44 197 ASN A C 1
ATOM 1515 O O . ASN A 1 197 ? -13.845 -10.333 24.058 1.00 92.44 197 ASN A O 1
ATOM 1519 N N . SER A 1 198 ? -15.014 -10.906 22.250 1.00 92.44 198 SER A N 1
ATOM 1520 C CA . SER A 1 198 ? -14.282 -9.991 21.362 1.00 92.44 198 SER A CA 1
ATOM 1521 C C . SER A 1 198 ? -14.461 -8.524 21.764 1.00 92.44 198 SER A C 1
ATOM 1523 O O . SER A 1 198 ? -13.499 -7.758 21.715 1.00 92.44 198 SER A O 1
ATOM 1525 N N . ARG A 1 199 ? -15.669 -8.137 22.203 1.00 91.44 199 ARG A N 1
ATOM 1526 C CA . ARG A 1 199 ? -15.935 -6.794 22.750 1.00 91.44 199 ARG A CA 1
ATOM 1527 C C . ARG A 1 199 ? -15.141 -6.523 24.013 1.00 91.44 199 ARG A C 1
ATOM 1529 O O . ARG A 1 199 ? -14.524 -5.470 24.122 1.00 91.44 199 ARG A O 1
ATOM 1536 N N . GLU A 1 200 ? -15.151 -7.467 24.946 1.00 92.50 200 GLU A N 1
ATOM 1537 C CA . GLU A 1 200 ? -14.444 -7.340 26.217 1.00 92.50 200 GLU A CA 1
ATOM 1538 C C . GLU A 1 200 ? -12.932 -7.223 26.005 1.00 92.50 200 GLU A C 1
ATOM 1540 O O . GLU A 1 200 ? -12.298 -6.346 26.588 1.00 92.50 200 GLU A O 1
ATOM 1545 N N . VAL A 1 201 ? -12.364 -8.024 25.097 1.00 94.75 201 VAL A N 1
ATOM 1546 C CA . VAL A 1 201 ? -10.941 -7.951 24.735 1.00 94.75 201 VAL A CA 1
ATOM 1547 C C . VAL A 1 201 ? -10.578 -6.576 24.164 1.00 94.75 201 VAL A C 1
ATOM 1549 O O . VAL A 1 201 ? -9.577 -5.999 24.587 1.00 94.75 201 VAL A O 1
ATOM 1552 N N . ILE A 1 202 ? -11.388 -6.020 23.254 1.00 94.44 202 ILE A N 1
ATOM 1553 C CA . ILE A 1 202 ? -11.155 -4.673 22.705 1.00 94.44 202 ILE A CA 1
ATOM 1554 C C . ILE A 1 202 ? -11.310 -3.602 23.791 1.00 94.44 202 ILE A C 1
ATOM 1556 O O . ILE A 1 202 ? -10.457 -2.726 23.905 1.00 94.44 202 ILE A O 1
ATOM 1560 N N . SER A 1 203 ? -12.369 -3.665 24.599 1.00 92.44 203 SER A N 1
ATOM 1561 C CA . SER A 1 203 ? -12.634 -2.677 25.653 1.00 92.44 203 SER A CA 1
ATOM 1562 C C . SER A 1 203 ? -11.539 -2.673 26.720 1.00 92.44 203 SER A C 1
ATOM 1564 O O . SER A 1 203 ? -11.057 -1.610 27.113 1.00 92.44 203 SER A O 1
ATOM 1566 N N . LYS A 1 204 ? -11.078 -3.852 27.149 1.00 93.75 204 LYS A N 1
ATOM 1567 C CA . LYS A 1 204 ? -9.952 -3.973 28.077 1.00 93.75 204 LYS A CA 1
ATOM 1568 C C . LYS A 1 204 ? -8.678 -3.394 27.466 1.00 93.75 204 LYS A C 1
ATOM 1570 O O . LYS A 1 204 ? -8.024 -2.567 28.095 1.00 93.75 204 LYS A O 1
ATOM 1575 N N . TRP A 1 205 ? -8.371 -3.758 26.223 1.00 95.69 205 TRP A N 1
ATOM 1576 C CA . TRP A 1 205 ? -7.210 -3.236 25.504 1.00 95.69 205 TRP A CA 1
ATOM 1577 C C . TRP A 1 205 ? -7.226 -1.703 25.377 1.00 95.69 205 TRP A C 1
ATOM 1579 O O . TRP A 1 205 ? -6.199 -1.068 25.616 1.00 95.69 205 TRP A O 1
ATOM 1589 N N . ILE A 1 206 ? -8.380 -1.091 25.084 1.00 94.88 206 ILE A N 1
ATOM 1590 C CA . ILE A 1 206 ? -8.533 0.374 25.052 1.00 94.88 206 ILE A CA 1
ATOM 1591 C C . ILE A 1 206 ? -8.296 0.976 26.442 1.00 94.88 206 ILE A C 1
ATOM 1593 O O . ILE A 1 206 ? -7.551 1.950 26.566 1.00 94.88 206 ILE A O 1
ATOM 1597 N N . SER A 1 207 ? -8.860 0.377 27.495 1.00 92.25 207 SER A N 1
ATOM 1598 C CA . SER A 1 207 ? -8.670 0.845 28.877 1.00 92.25 207 SER A CA 1
ATOM 1599 C C . SER A 1 207 ? -7.213 0.795 29.346 1.00 92.25 207 SER A C 1
ATOM 1601 O O . SER A 1 207 ? -6.788 1.634 30.135 1.00 92.25 207 SER A O 1
ATOM 1603 N N . GLU A 1 208 ? -6.427 -0.140 28.807 1.00 92.94 208 GLU A N 1
ATOM 1604 C CA . GLU A 1 208 ? -4.995 -0.308 29.083 1.00 92.94 208 GLU A CA 1
ATOM 1605 C C . GLU A 1 208 ? -4.104 0.588 28.194 1.00 92.94 208 GLU A C 1
ATOM 1607 O O . GLU A 1 208 ? -2.875 0.453 28.176 1.00 92.94 208 GLU A O 1
ATOM 1612 N N . GLY A 1 209 ? -4.710 1.531 27.465 1.00 92.19 209 GLY A N 1
ATOM 1613 C CA . GLY A 1 209 ? -4.017 2.522 26.642 1.00 92.19 209 GLY A CA 1
ATOM 1614 C C . GLY A 1 209 ? -3.845 2.122 25.179 1.00 92.19 209 GLY A C 1
ATOM 1615 O O . GLY A 1 209 ? -3.015 2.716 24.496 1.00 92.19 209 GLY A O 1
ATOM 1616 N N . ALA A 1 210 ? -4.594 1.120 24.705 1.00 94.69 210 ALA A N 1
ATOM 1617 C CA . ALA A 1 210 ? -4.676 0.718 23.302 1.00 94.69 210 ALA A CA 1
ATOM 1618 C C . ALA A 1 210 ? -3.306 0.487 22.636 1.00 94.69 210 ALA A C 1
ATOM 1620 O O . ALA A 1 210 ? -3.075 0.901 21.502 1.00 94.69 210 ALA A O 1
ATOM 1621 N N . ARG A 1 211 ? -2.371 -0.157 23.349 1.00 94.00 211 ARG A N 1
ATOM 1622 C CA . ARG A 1 211 ? -0.989 -0.328 22.875 1.00 94.00 211 ARG A CA 1
ATOM 1623 C C . ARG A 1 211 ? -0.936 -1.135 21.579 1.00 94.00 211 ARG A C 1
ATOM 1625 O O . ARG A 1 211 ? -1.581 -2.179 21.463 1.00 94.00 211 ARG A O 1
ATOM 1632 N N . GLY A 1 212 ? -0.143 -0.648 20.632 1.00 94.31 212 GLY A N 1
ATOM 1633 C CA . GLY A 1 212 ? 0.138 -1.341 19.383 1.00 94.31 212 GLY A CA 1
ATOM 1634 C C . GLY A 1 212 ? 1.143 -2.477 19.528 1.00 94.31 212 GLY A C 1
ATOM 1635 O O . GLY A 1 212 ? 1.574 -2.783 20.643 1.00 94.31 212 GLY A O 1
ATOM 1636 N N . PRO A 1 213 ? 1.542 -3.072 18.393 1.00 95.19 213 PRO A N 1
ATOM 1637 C CA . PRO A 1 213 ? 2.581 -4.087 18.368 1.00 95.19 213 PRO A CA 1
ATOM 1638 C C . PRO A 1 213 ? 3.919 -3.576 18.906 1.00 95.19 213 PRO A C 1
ATOM 1640 O O . PRO A 1 213 ? 4.226 -2.383 18.793 1.00 95.19 213 PRO A O 1
ATOM 1643 N N . SER A 1 214 ? 4.739 -4.484 19.436 1.00 94.25 214 SER A N 1
ATOM 1644 C CA . SER A 1 214 ? 6.107 -4.161 19.857 1.00 94.25 214 SER A CA 1
ATOM 1645 C C . SER A 1 214 ? 6.976 -3.703 18.676 1.00 94.25 214 SER A C 1
ATOM 1647 O O . SER A 1 214 ? 6.711 -4.042 17.519 1.00 94.25 214 SER A O 1
ATOM 1649 N N . ALA A 1 215 ? 8.040 -2.942 18.953 1.00 92.12 215 ALA A N 1
ATOM 1650 C CA . ALA A 1 215 ? 8.958 -2.472 17.913 1.00 92.12 215 ALA A CA 1
ATOM 1651 C C . ALA A 1 215 ? 9.602 -3.646 17.152 1.00 92.12 215 ALA A C 1
ATOM 1653 O O . ALA A 1 215 ? 9.696 -3.617 15.926 1.00 92.12 215 ALA A O 1
ATOM 1654 N N . GLU A 1 216 ? 9.950 -4.714 17.870 1.00 91.75 216 GLU A N 1
ATOM 1655 C CA . GLU A 1 216 ? 10.514 -5.946 17.319 1.00 91.75 216 GLU A CA 1
ATOM 1656 C C . GLU A 1 216 ? 9.501 -6.675 16.425 1.00 91.75 216 GLU A C 1
ATOM 1658 O O . GLU A 1 216 ? 9.860 -7.185 15.363 1.00 91.75 216 GLU A O 1
ATOM 1663 N N . ALA A 1 217 ? 8.219 -6.697 16.811 1.00 92.12 217 ALA A N 1
ATOM 1664 C CA . ALA A 1 217 ? 7.161 -7.265 15.981 1.00 92.12 217 ALA A CA 1
ATOM 1665 C C . ALA A 1 217 ? 6.951 -6.446 14.695 1.00 92.12 217 ALA A C 1
ATOM 1667 O O . ALA A 1 217 ? 6.804 -7.024 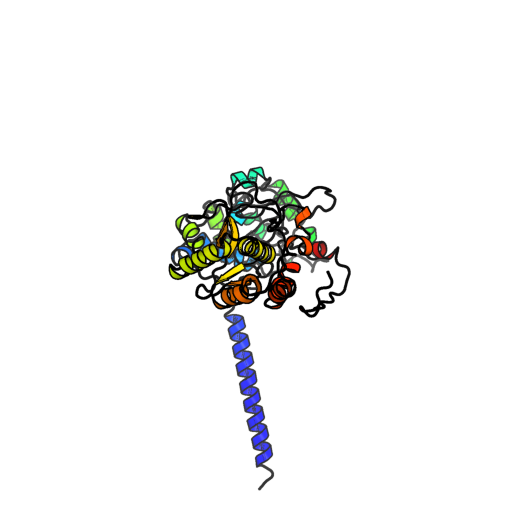13.616 1.00 92.12 217 ALA A O 1
ATOM 1668 N N . VAL A 1 218 ? 6.982 -5.109 14.782 1.00 90.94 218 VAL A N 1
ATOM 1669 C CA . VAL A 1 218 ? 6.907 -4.215 13.611 1.00 90.94 218 VAL A CA 1
ATOM 1670 C C . VAL A 1 218 ? 8.091 -4.436 12.669 1.00 90.94 218 VAL A C 1
ATOM 1672 O O . VAL A 1 218 ? 7.894 -4.552 11.455 1.00 90.94 218 VAL A O 1
ATOM 1675 N N . GLU A 1 219 ? 9.308 -4.538 13.202 1.00 90.31 219 GLU A N 1
ATOM 1676 C CA . GLU A 1 219 ? 10.511 -4.812 12.414 1.00 90.31 219 GLU A CA 1
ATOM 1677 C C . GLU A 1 219 ? 10.429 -6.182 11.725 1.00 90.31 219 GLU A C 1
ATOM 1679 O O . GLU A 1 219 ? 10.602 -6.276 10.507 1.00 90.31 219 GLU A O 1
ATOM 1684 N N . ALA A 1 220 ? 10.055 -7.230 12.465 1.00 89.38 220 ALA A N 1
ATOM 1685 C CA . ALA A 1 220 ? 9.898 -8.581 11.927 1.00 89.38 220 ALA A CA 1
ATOM 1686 C C . ALA A 1 220 ? 8.833 -8.667 10.818 1.00 89.38 220 ALA A C 1
ATOM 1688 O O . ALA A 1 220 ? 8.997 -9.420 9.855 1.00 89.38 220 ALA A O 1
ATOM 1689 N N . MET A 1 221 ? 7.748 -7.889 10.912 1.00 90.12 221 MET A N 1
ATOM 1690 C CA . MET A 1 221 ? 6.745 -7.793 9.843 1.00 90.12 221 MET A CA 1
ATOM 1691 C C . MET A 1 221 ? 7.239 -7.017 8.622 1.00 90.12 221 MET A C 1
ATOM 1693 O O . MET A 1 221 ? 6.737 -7.249 7.526 1.00 90.12 221 MET A O 1
ATOM 1697 N N . SER A 1 222 ? 8.198 -6.107 8.789 1.00 90.31 222 SER A N 1
ATOM 1698 C CA . SER A 1 222 ? 8.665 -5.208 7.725 1.00 90.31 222 SER A CA 1
ATOM 1699 C C . SER A 1 222 ? 9.748 -5.822 6.834 1.00 90.31 222 SER A C 1
ATOM 1701 O O . SER A 1 222 ? 10.009 -5.313 5.742 1.00 90.31 222 SER A O 1
ATOM 1703 N N . LEU A 1 223 ? 10.359 -6.928 7.264 1.00 90.00 223 LEU A N 1
ATOM 1704 C CA . LEU A 1 223 ? 11.421 -7.627 6.540 1.00 90.00 223 LEU A CA 1
ATOM 1705 C C . LEU A 1 223 ? 10.916 -8.939 5.913 1.00 90.00 223 LEU A C 1
ATOM 1707 O O . LEU A 1 223 ? 9.990 -9.553 6.453 1.00 90.00 223 LEU A O 1
ATOM 1711 N N . PRO A 1 224 ? 11.516 -9.406 4.798 1.00 91.38 224 PRO A N 1
ATOM 1712 C CA . PRO A 1 224 ? 11.288 -10.763 4.304 1.00 91.38 224 PRO A CA 1
ATOM 1713 C C . PRO A 1 224 ? 11.573 -11.797 5.399 1.00 91.38 224 PRO A C 1
ATOM 1715 O O . PRO A 1 224 ? 12.575 -11.674 6.110 1.00 91.38 224 PRO A O 1
ATOM 1718 N N . SER A 1 225 ? 10.720 -12.817 5.536 1.00 87.19 225 SER A N 1
ATOM 1719 C CA . SER A 1 225 ? 10.806 -13.747 6.678 1.00 87.19 225 SER A CA 1
ATOM 1720 C C . SER A 1 225 ? 12.016 -14.689 6.647 1.00 87.19 225 SER A C 1
ATOM 1722 O O . SER A 1 225 ? 12.355 -15.282 7.669 1.00 87.19 225 SER A O 1
ATOM 1724 N N . THR A 1 226 ? 12.678 -14.834 5.496 1.00 89.31 226 THR A N 1
ATOM 1725 C CA . THR A 1 226 ? 13.808 -15.753 5.306 1.00 89.31 226 THR A CA 1
ATOM 1726 C C . THR A 1 226 ? 14.987 -15.072 4.614 1.00 89.31 226 THR A C 1
ATOM 1728 O O . THR A 1 226 ? 14.808 -14.167 3.797 1.00 89.31 226 THR A O 1
ATOM 1731 N N . GLU A 1 227 ? 16.207 -15.558 4.866 1.00 90.75 227 GLU A N 1
ATOM 1732 C CA . GLU A 1 227 ? 17.415 -15.099 4.157 1.00 90.75 227 GLU A CA 1
ATOM 1733 C C . GLU A 1 227 ? 17.332 -15.343 2.644 1.00 90.75 227 GLU A C 1
ATOM 1735 O O . GLU A 1 227 ? 17.714 -14.486 1.846 1.00 90.75 227 GLU A O 1
ATOM 1740 N N . LYS A 1 228 ? 16.744 -16.475 2.228 1.00 91.62 228 LYS A N 1
ATOM 1741 C CA . LYS A 1 228 ? 16.446 -16.744 0.813 1.00 91.62 228 LYS A CA 1
ATOM 1742 C C . LYS A 1 228 ? 15.540 -15.654 0.232 1.00 91.62 228 LYS A C 1
ATOM 1744 O O . LYS A 1 228 ? 15.803 -15.159 -0.860 1.00 91.62 228 LYS A O 1
ATOM 1749 N N . GLY A 1 229 ? 14.515 -15.252 0.979 1.00 92.56 229 GLY A N 1
ATOM 1750 C CA . GLY A 1 229 ? 13.609 -14.173 0.612 1.00 92.56 229 GLY A CA 1
ATOM 1751 C C . GLY A 1 229 ? 14.301 -12.823 0.446 1.00 92.56 229 GLY A C 1
ATOM 1752 O O . GLY A 1 229 ? 14.113 -12.153 -0.569 1.00 92.56 229 GLY A O 1
ATOM 1753 N N . LYS A 1 230 ? 15.176 -12.460 1.393 1.00 93.00 230 LYS A N 1
ATOM 1754 C CA . LYS A 1 230 ? 16.005 -11.246 1.303 1.00 93.00 230 LYS A CA 1
ATOM 1755 C C . LYS A 1 230 ? 16.860 -11.242 0.036 1.00 93.00 230 LYS A C 1
ATOM 1757 O O . LYS A 1 230 ? 16.910 -10.228 -0.659 1.00 93.00 230 LYS A O 1
ATOM 1762 N N . LYS A 1 231 ? 17.474 -12.381 -0.303 1.00 94.19 231 LYS A N 1
ATOM 1763 C CA . LYS A 1 231 ? 18.251 -12.526 -1.539 1.00 94.19 231 LYS A CA 1
ATOM 1764 C C . LYS A 1 231 ? 17.390 -12.369 -2.796 1.00 94.19 231 LYS A C 1
ATOM 1766 O O . LYS A 1 231 ? 17.790 -11.642 -3.699 1.00 94.19 231 LYS A O 1
ATOM 1771 N N . ILE A 1 232 ? 16.213 -12.997 -2.850 1.00 95.19 232 ILE A N 1
ATOM 1772 C CA . ILE A 1 232 ? 15.293 -12.873 -3.995 1.00 95.19 232 ILE A CA 1
ATOM 1773 C C . ILE A 1 232 ? 14.919 -11.407 -4.230 1.00 95.19 232 ILE A C 1
ATOM 1775 O O . ILE A 1 232 ? 14.990 -10.934 -5.365 1.00 95.19 232 ILE A O 1
ATOM 1779 N N . VAL A 1 233 ? 14.560 -10.686 -3.163 1.00 95.75 233 VAL A N 1
ATOM 1780 C CA . VAL A 1 233 ? 14.235 -9.257 -3.242 1.00 95.75 233 VAL A CA 1
ATOM 1781 C C . VAL A 1 233 ? 15.430 -8.464 -3.770 1.00 95.75 233 VAL A C 1
ATOM 1783 O O . VAL A 1 233 ? 15.276 -7.728 -4.741 1.00 95.75 233 VAL A O 1
ATOM 1786 N N . ALA A 1 234 ? 16.625 -8.661 -3.209 1.00 95.69 234 ALA A N 1
ATOM 1787 C CA . ALA A 1 234 ? 17.830 -7.949 -3.639 1.00 95.69 234 ALA A CA 1
ATOM 1788 C C . ALA A 1 234 ? 18.198 -8.220 -5.112 1.00 95.69 234 ALA A C 1
ATOM 1790 O O . ALA A 1 234 ? 18.585 -7.299 -5.836 1.00 95.69 234 ALA A O 1
ATOM 1791 N N . ASP A 1 235 ? 18.038 -9.459 -5.587 1.00 96.31 235 ASP A N 1
ATOM 1792 C CA . ASP A 1 235 ? 18.297 -9.826 -6.984 1.00 96.31 235 ASP A CA 1
ATOM 1793 C C . ASP A 1 235 ? 17.310 -9.115 -7.938 1.00 96.31 235 ASP A C 1
ATOM 1795 O O . ASP A 1 235 ? 17.694 -8.664 -9.020 1.00 96.31 235 ASP A O 1
ATOM 1799 N N . TRP A 1 236 ? 16.045 -8.953 -7.531 1.00 97.56 236 TRP A N 1
ATOM 1800 C CA . TRP A 1 236 ? 15.051 -8.189 -8.292 1.00 97.56 236 TRP A CA 1
ATOM 1801 C C . TRP A 1 236 ? 15.285 -6.676 -8.249 1.00 97.56 236 TRP A C 1
ATOM 1803 O O . TRP A 1 236 ? 15.156 -6.017 -9.282 1.00 97.56 236 TRP A O 1
ATOM 1813 N N . GLU A 1 237 ? 15.671 -6.120 -7.099 1.00 98.19 237 GLU A N 1
ATOM 1814 C CA . GLU A 1 237 ? 16.085 -4.715 -7.004 1.00 98.19 237 GLU A CA 1
ATOM 1815 C C . GLU A 1 237 ? 17.299 -4.452 -7.906 1.00 98.19 237 GLU A C 1
ATOM 1817 O O . GLU A 1 237 ? 17.304 -3.493 -8.674 1.00 98.19 237 GLU A O 1
ATOM 1822 N N . THR A 1 238 ? 18.292 -5.344 -7.918 1.00 98.00 238 THR A N 1
ATOM 1823 C CA . THR A 1 238 ? 19.444 -5.248 -8.833 1.00 98.00 238 THR A CA 1
ATOM 1824 C C . THR A 1 238 ? 19.002 -5.247 -10.298 1.00 98.00 238 THR A C 1
ATOM 1826 O O . THR A 1 238 ? 19.437 -4.402 -11.082 1.00 98.00 238 THR A O 1
ATOM 1829 N N . TYR A 1 239 ? 18.098 -6.159 -10.667 1.00 98.12 239 TYR A N 1
ATOM 1830 C CA . TYR A 1 239 ? 17.578 -6.285 -12.028 1.00 98.12 239 TYR A CA 1
ATOM 1831 C C . TYR A 1 239 ? 16.846 -5.026 -12.522 1.00 98.12 239 TYR A C 1
ATOM 1833 O O . TYR A 1 239 ? 17.056 -4.601 -13.662 1.00 98.12 239 TYR A O 1
ATOM 1841 N N . LEU A 1 240 ? 16.002 -4.425 -11.675 1.00 98.25 240 LEU A N 1
ATOM 1842 C CA . LEU A 1 240 ? 15.215 -3.231 -12.010 1.00 98.25 240 LEU A CA 1
ATOM 1843 C C . LEU A 1 240 ? 16.049 -1.940 -12.011 1.00 98.25 240 LEU A C 1
ATOM 1845 O O . LEU A 1 240 ? 15.616 -0.937 -12.569 1.00 98.25 240 LEU A O 1
ATOM 1849 N N . ASN A 1 241 ? 17.244 -1.949 -11.415 1.00 98.25 241 ASN A N 1
ATOM 1850 C CA . ASN A 1 241 ? 18.117 -0.775 -11.305 1.00 98.25 241 ASN A CA 1
ATOM 1851 C C . ASN A 1 241 ? 19.343 -0.824 -12.236 1.00 98.25 241 ASN A C 1
ATOM 1853 O O . ASN A 1 241 ? 20.351 -0.160 -11.975 1.00 98.25 241 ASN A O 1
ATOM 1857 N N . ARG A 1 242 ? 19.281 -1.578 -13.339 1.00 97.56 242 ARG A N 1
ATOM 1858 C CA . ARG A 1 242 ? 20.310 -1.526 -14.390 1.00 97.56 242 ARG A CA 1
ATOM 1859 C C . ARG A 1 242 ? 20.280 -0.175 -15.129 1.00 97.56 242 ARG A C 1
ATOM 1861 O O . ARG A 1 242 ? 19.300 0.565 -15.061 1.00 97.56 242 ARG A O 1
ATOM 1868 N N . GLN A 1 243 ? 21.397 0.205 -15.750 1.00 95.44 243 GLN A N 1
ATOM 1869 C CA . GLN A 1 243 ? 21.702 1.620 -16.021 1.00 95.44 243 GLN A CA 1
ATOM 1870 C C . GLN A 1 243 ? 21.546 2.057 -17.484 1.00 95.44 243 GLN A C 1
ATOM 1872 O O . GLN A 1 243 ? 21.496 3.265 -17.734 1.00 95.44 243 GLN A O 1
ATOM 1877 N N . SER A 1 244 ? 21.457 1.135 -18.449 1.00 95.19 244 SER A N 1
ATOM 1878 C CA . SER A 1 244 ? 21.290 1.524 -19.856 1.00 95.19 244 SER A CA 1
ATOM 1879 C C . SER A 1 244 ? 19.941 2.209 -20.099 1.00 95.19 244 SER A C 1
ATOM 1881 O O . SER A 1 244 ? 18.995 2.071 -19.318 1.00 95.19 244 SER A O 1
ATOM 1883 N N . PHE A 1 245 ? 19.832 2.940 -21.212 1.00 95.12 245 PHE A N 1
ATOM 1884 C CA . PHE A 1 245 ? 18.585 3.601 -21.603 1.00 95.12 245 PHE A CA 1
ATOM 1885 C C . PHE A 1 245 ? 17.399 2.622 -21.647 1.00 95.12 245 PHE A C 1
ATOM 1887 O O . PHE A 1 245 ? 16.372 2.877 -21.013 1.00 95.12 245 PHE A O 1
ATOM 1894 N N . LYS A 1 246 ? 17.567 1.474 -22.328 1.00 95.56 246 LYS A N 1
ATOM 1895 C CA . LYS A 1 246 ? 16.530 0.434 -22.428 1.00 95.56 246 LYS A CA 1
ATOM 1896 C C . LYS A 1 246 ? 16.117 -0.075 -21.052 1.00 95.56 246 LYS A C 1
ATOM 1898 O O . LYS A 1 246 ? 14.930 -0.130 -20.751 1.00 95.56 246 LYS A O 1
ATOM 1903 N N . GLU A 1 247 ? 17.091 -0.403 -20.205 1.00 96.81 247 GLU A N 1
ATOM 1904 C CA . GLU A 1 247 ? 16.840 -0.955 -18.869 1.00 96.81 247 GLU A CA 1
ATOM 1905 C C . GLU A 1 247 ? 16.067 0.017 -17.986 1.00 96.81 247 GLU A C 1
ATOM 1907 O O . GLU A 1 247 ? 15.073 -0.367 -17.371 1.00 96.81 247 GLU A O 1
ATOM 1912 N N . ARG A 1 248 ? 16.454 1.295 -17.984 1.00 97.19 248 ARG A N 1
ATOM 1913 C CA . ARG A 1 248 ? 15.761 2.326 -17.207 1.00 97.19 248 ARG A CA 1
ATOM 1914 C C . ARG A 1 248 ? 14.337 2.570 -17.705 1.00 97.19 248 ARG A C 1
ATOM 1916 O O . ARG A 1 248 ? 13.439 2.761 -16.884 1.00 97.19 248 ARG A O 1
ATOM 1923 N N . LEU A 1 249 ? 14.122 2.582 -19.024 1.00 97.50 249 LEU A N 1
ATOM 1924 C CA . LEU A 1 249 ? 12.794 2.796 -19.606 1.00 97.50 249 LEU A CA 1
ATOM 1925 C C . LEU A 1 249 ? 11.862 1.609 -19.323 1.00 97.50 249 LEU A C 1
ATOM 1927 O O . LEU A 1 249 ? 10.704 1.811 -18.965 1.00 97.50 249 LEU A O 1
ATOM 1931 N N . VAL A 1 250 ? 12.377 0.382 -19.415 1.00 98.19 250 VAL A N 1
ATOM 1932 C CA . VAL A 1 250 ? 11.632 -0.846 -19.097 1.00 98.19 250 VAL A CA 1
ATOM 1933 C C . VAL A 1 250 ? 11.329 -0.939 -17.604 1.00 98.19 250 VAL A C 1
ATOM 1935 O O . VAL A 1 250 ? 10.206 -1.266 -17.234 1.00 98.19 250 VAL A O 1
ATOM 1938 N N . ALA A 1 251 ? 12.277 -0.598 -16.728 1.00 98.50 251 ALA A N 1
ATOM 1939 C CA . ALA A 1 251 ? 12.031 -0.572 -15.287 1.00 98.50 251 ALA A CA 1
ATOM 1940 C C . ALA A 1 251 ? 10.939 0.443 -14.911 1.00 98.50 251 ALA A C 1
ATOM 1942 O O . ALA A 1 251 ? 10.072 0.134 -14.094 1.00 98.50 251 ALA A O 1
ATOM 1943 N N . ARG A 1 252 ? 10.928 1.616 -15.565 1.00 97.88 252 ARG A N 1
ATOM 1944 C CA . ARG A 1 252 ? 9.838 2.595 -15.445 1.00 97.88 252 ARG A CA 1
ATOM 1945 C C . ARG A 1 252 ? 8.508 2.011 -15.926 1.00 97.88 252 ARG A C 1
ATOM 1947 O O . ARG A 1 252 ? 7.536 2.080 -15.184 1.00 97.88 252 ARG A O 1
ATOM 1954 N N . TYR A 1 253 ? 8.485 1.375 -17.099 1.00 97.94 253 TYR A N 1
ATOM 1955 C CA . TYR A 1 253 ? 7.288 0.716 -17.633 1.00 97.94 253 TYR A CA 1
ATOM 1956 C C . TYR A 1 253 ? 6.724 -0.318 -16.650 1.00 97.94 253 TYR A C 1
ATOM 1958 O O . TYR A 1 253 ? 5.538 -0.277 -16.331 1.00 97.94 253 TYR A O 1
ATOM 1966 N N . ILE A 1 254 ? 7.576 -1.191 -16.104 1.00 98.38 254 ILE A N 1
ATOM 1967 C CA . ILE A 1 254 ? 7.188 -2.199 -15.110 1.00 98.38 254 ILE A CA 1
ATOM 1968 C C . ILE A 1 254 ? 6.655 -1.528 -13.838 1.00 98.38 254 ILE A C 1
ATOM 1970 O O . ILE A 1 254 ? 5.581 -1.893 -13.370 1.00 98.38 254 ILE A O 1
ATOM 1974 N N . TYR A 1 255 ? 7.360 -0.538 -13.285 1.00 98.06 255 TYR A N 1
ATOM 1975 C CA . TYR A 1 255 ? 6.915 0.171 -12.084 1.00 98.06 255 TYR A CA 1
ATOM 1976 C C . TYR A 1 255 ? 5.558 0.852 -12.271 1.00 98.06 255 TYR A C 1
ATOM 1978 O O . TYR A 1 255 ? 4.682 0.698 -11.422 1.00 98.06 255 TYR A O 1
ATOM 1986 N N . GLU A 1 256 ? 5.365 1.581 -13.373 1.00 96.31 256 GLU A N 1
ATOM 1987 C CA . GLU A 1 256 ? 4.123 2.320 -13.594 1.00 96.31 256 GLU A CA 1
ATOM 1988 C C . GLU A 1 256 ? 2.922 1.390 -13.816 1.00 96.31 256 GLU A C 1
ATOM 1990 O O . GLU A 1 256 ? 1.830 1.698 -13.339 1.00 96.31 256 GLU A O 1
ATOM 1995 N N . HIS A 1 257 ? 3.119 0.225 -14.446 1.00 95.69 257 HIS A N 1
ATOM 1996 C CA . HIS A 1 257 ? 2.049 -0.761 -14.648 1.00 95.69 257 HIS A CA 1
ATOM 1997 C C . HIS A 1 257 ? 1.798 -1.647 -13.423 1.00 95.69 257 HIS A C 1
ATOM 1999 O O . HIS A 1 257 ? 0.683 -2.135 -13.257 1.00 95.69 257 HIS A O 1
ATOM 2005 N N . LEU A 1 258 ? 2.796 -1.838 -12.553 1.00 95.81 258 LEU A N 1
ATOM 2006 C CA . LEU A 1 258 ? 2.682 -2.645 -11.331 1.00 95.81 258 LEU A CA 1
ATOM 2007 C C . LEU A 1 258 ? 2.503 -1.805 -10.053 1.00 95.81 258 LEU A C 1
ATOM 2009 O O . LEU A 1 258 ? 2.632 -2.327 -8.947 1.00 95.81 258 LEU A O 1
ATOM 2013 N N . PHE A 1 259 ? 2.207 -0.508 -10.177 1.00 92.44 259 PHE A N 1
ATOM 2014 C CA . PHE A 1 259 ? 2.255 0.460 -9.073 1.00 92.44 259 PHE A CA 1
ATOM 2015 C C . PHE A 1 259 ? 1.406 0.088 -7.846 1.00 92.44 259 PHE A C 1
ATOM 2017 O O . PHE A 1 259 ? 1.810 0.352 -6.714 1.00 92.44 259 PHE A O 1
ATOM 2024 N N . ILE A 1 260 ? 0.242 -0.537 -8.055 1.00 91.19 260 ILE A N 1
ATOM 2025 C CA . ILE A 1 260 ? -0.647 -0.989 -6.970 1.00 91.19 260 ILE A CA 1
ATOM 2026 C C . ILE A 1 260 ? -0.625 -2.509 -6.762 1.00 91.19 260 ILE A C 1
ATOM 2028 O O . ILE A 1 260 ? -1.472 -3.047 -6.051 1.00 91.19 260 ILE A O 1
ATOM 2032 N N . ALA A 1 261 ? 0.313 -3.220 -7.395 1.00 94.50 261 ALA A N 1
ATOM 2033 C CA . ALA A 1 261 ? 0.453 -4.656 -7.204 1.00 94.50 261 ALA A CA 1
ATOM 2034 C C . ALA A 1 261 ? 0.800 -4.995 -5.753 1.00 94.50 261 ALA A C 1
ATOM 2036 O O . ALA A 1 261 ? 1.651 -4.366 -5.121 1.00 94.50 261 ALA A O 1
ATOM 2037 N N . HIS A 1 262 ? 0.213 -6.085 -5.274 1.00 95.69 262 HIS A N 1
ATOM 2038 C CA . HIS A 1 262 ? 0.767 -6.857 -4.177 1.00 95.69 262 HIS A CA 1
ATOM 2039 C C . HIS A 1 262 ? 1.693 -7.910 -4.774 1.00 95.69 262 HIS A C 1
ATOM 2041 O O . HIS A 1 262 ? 1.281 -9.016 -5.119 1.00 95.69 262 HIS A O 1
ATOM 2047 N N . VAL A 1 263 ? 2.956 -7.536 -4.936 1.00 97.06 263 VAL A N 1
ATOM 2048 C CA . VAL A 1 263 ? 3.972 -8.419 -5.497 1.00 97.06 263 VAL A CA 1
ATOM 2049 C C . VAL A 1 263 ? 4.258 -9.545 -4.518 1.00 97.06 263 VAL A C 1
ATOM 2051 O O . VAL A 1 263 ? 4.558 -9.277 -3.359 1.00 97.06 263 VAL A O 1
ATOM 2054 N N . HIS A 1 264 ? 4.210 -10.786 -4.980 1.00 95.69 264 HIS A N 1
ATOM 2055 C CA . HIS A 1 264 ? 4.714 -11.935 -4.235 1.00 95.69 264 HIS A CA 1
ATOM 2056 C C . HIS A 1 264 ? 5.801 -12.639 -5.042 1.00 95.69 264 HIS A C 1
ATOM 2058 O O . HIS A 1 264 ? 5.860 -12.526 -6.269 1.00 95.69 264 HIS A O 1
ATOM 2064 N N . PHE A 1 265 ? 6.662 -13.370 -4.341 1.00 94.00 265 PHE A N 1
ATOM 2065 C CA . PHE A 1 265 ? 7.736 -14.135 -4.959 1.00 94.00 265 PHE A CA 1
ATOM 2066 C C . PHE A 1 265 ? 7.592 -15.617 -4.640 1.00 94.00 265 PHE A C 1
ATOM 2068 O O . PHE A 1 265 ? 7.115 -15.993 -3.564 1.00 94.00 265 PHE A O 1
ATOM 2075 N N . ASP A 1 266 ? 8.053 -16.454 -5.564 1.00 83.31 266 ASP A N 1
ATOM 2076 C CA . ASP A 1 266 ? 8.154 -17.889 -5.324 1.00 83.31 266 ASP A CA 1
ATOM 2077 C C . ASP A 1 266 ? 9.079 -18.182 -4.124 1.00 83.31 266 ASP A C 1
ATOM 2079 O O . ASP A 1 266 ? 10.106 -17.530 -3.913 1.00 83.31 266 ASP A O 1
ATOM 2083 N N . GLY A 1 267 ? 8.692 -19.147 -3.292 1.00 79.81 267 GLY A N 1
ATOM 2084 C CA . GLY A 1 267 ? 9.379 -19.476 -2.041 1.00 79.81 267 GLY A CA 1
ATOM 2085 C C . GLY A 1 267 ? 9.113 -18.529 -0.862 1.00 79.81 267 GLY A C 1
ATOM 2086 O O . GLY A 1 267 ? 9.701 -18.740 0.198 1.00 79.81 267 GLY A O 1
ATOM 2087 N N . MET A 1 268 ? 8.230 -17.533 -1.007 1.00 87.00 268 MET A N 1
ATOM 2088 C CA . MET A 1 268 ? 7.735 -16.684 0.092 1.00 87.00 268 MET A CA 1
ATOM 2089 C C . MET A 1 268 ? 6.194 -16.630 0.120 1.00 87.00 268 MET A C 1
ATOM 2091 O O . MET A 1 268 ? 5.601 -15.559 -0.045 1.00 87.00 268 MET A O 1
ATOM 2095 N N . PRO A 1 269 ? 5.509 -17.777 0.286 1.00 81.56 269 PRO A N 1
ATOM 2096 C CA . PRO A 1 269 ? 4.052 -17.811 0.266 1.00 81.56 269 PRO A CA 1
ATOM 2097 C C . PRO A 1 269 ? 3.462 -16.951 1.390 1.00 81.56 269 PRO A C 1
ATOM 2099 O O . PRO A 1 269 ? 3.873 -17.037 2.547 1.00 81.56 269 PRO A O 1
ATOM 2102 N N . GLY A 1 270 ? 2.468 -16.131 1.047 1.00 85.19 270 GLY A N 1
ATOM 2103 C CA . GLY A 1 270 ? 1.772 -15.270 2.004 1.00 85.19 270 GLY A CA 1
ATOM 2104 C C . GLY A 1 270 ? 2.522 -13.990 2.387 1.00 85.19 270 GLY A C 1
ATOM 2105 O O . GLY A 1 270 ? 2.035 -13.263 3.251 1.00 85.19 270 GLY A O 1
ATOM 2106 N N . GLU A 1 271 ? 3.665 -13.688 1.763 1.00 92.25 271 GLU A N 1
ATOM 2107 C CA . GLU A 1 271 ? 4.330 -12.387 1.871 1.00 92.25 271 GLU A CA 1
ATOM 2108 C C . GLU A 1 271 ? 4.111 -11.557 0.610 1.00 92.25 271 GLU A C 1
ATOM 2110 O O . GLU A 1 271 ? 4.267 -12.043 -0.510 1.00 92.25 271 GLU A O 1
ATOM 2115 N N . PHE A 1 272 ? 3.776 -10.282 0.803 1.00 95.81 272 PHE A N 1
ATOM 2116 C CA . PHE A 1 272 ? 3.487 -9.362 -0.288 1.00 95.81 272 PHE A CA 1
ATOM 2117 C C . PHE A 1 272 ? 4.289 -8.076 -0.141 1.00 95.81 272 PHE A C 1
ATOM 2119 O O . PHE A 1 272 ? 4.593 -7.638 0.968 1.00 95.81 272 PHE A O 1
ATOM 2126 N N . PHE A 1 273 ? 4.612 -7.458 -1.268 1.00 96.69 273 PHE A N 1
ATOM 2127 C CA . PHE A 1 273 ? 5.469 -6.287 -1.361 1.00 96.69 273 PHE A CA 1
ATOM 2128 C C . PHE A 1 273 ? 4.869 -5.270 -2.329 1.00 96.69 273 PHE A C 1
ATOM 2130 O O . PHE A 1 273 ? 4.194 -5.627 -3.293 1.00 96.69 273 PHE A O 1
ATOM 2137 N N . ARG A 1 274 ? 5.157 -3.992 -2.097 1.00 96.75 274 ARG A N 1
ATOM 2138 C CA . ARG A 1 274 ? 4.933 -2.917 -3.065 1.00 96.75 274 ARG A CA 1
ATOM 2139 C C . ARG A 1 274 ? 6.248 -2.614 -3.762 1.00 96.75 274 ARG A C 1
ATOM 2141 O O . ARG A 1 274 ? 7.268 -2.456 -3.087 1.00 96.75 274 ARG A O 1
ATOM 2148 N N . LEU A 1 275 ? 6.212 -2.498 -5.085 1.00 97.94 275 LEU A N 1
ATOM 2149 C CA . LEU A 1 275 ? 7.318 -1.933 -5.848 1.00 97.94 275 LEU A CA 1
ATOM 2150 C C . LEU A 1 275 ? 7.246 -0.405 -5.747 1.00 97.94 275 LEU A C 1
ATOM 2152 O O . LEU A 1 275 ? 6.262 0.205 -6.158 1.00 97.94 275 LEU A O 1
ATOM 2156 N N . ILE A 1 276 ? 8.277 0.210 -5.179 1.00 97.88 276 ILE A N 1
ATOM 2157 C CA . ILE A 1 276 ? 8.333 1.645 -4.896 1.00 97.88 276 ILE A CA 1
ATOM 2158 C C . ILE A 1 276 ? 9.570 2.284 -5.526 1.00 97.88 276 ILE A C 1
ATOM 2160 O O . ILE A 1 276 ? 10.544 1.605 -5.847 1.00 97.88 276 ILE A O 1
ATOM 2164 N N . ARG A 1 277 ? 9.548 3.611 -5.652 1.00 97.88 277 ARG A N 1
ATOM 2165 C CA . ARG A 1 277 ? 10.757 4.417 -5.855 1.00 97.88 277 ARG A CA 1
ATOM 2166 C C . ARG A 1 277 ? 11.290 4.829 -4.487 1.00 97.88 277 ARG A C 1
ATOM 2168 O O . ARG A 1 277 ? 10.501 5.242 -3.639 1.00 97.88 277 ARG A O 1
ATOM 2175 N N . ALA A 1 278 ? 12.594 4.723 -4.273 1.00 97.50 278 ALA A N 1
ATOM 2176 C CA . ALA A 1 278 ? 13.240 5.035 -3.005 1.00 97.50 278 ALA A CA 1
ATOM 2177 C C . ALA A 1 278 ? 14.513 5.870 -3.190 1.00 97.50 278 ALA A C 1
ATOM 2179 O O . ALA A 1 278 ? 15.198 5.740 -4.206 1.00 97.50 278 ALA A O 1
ATOM 2180 N N . ARG A 1 279 ? 14.849 6.705 -2.200 1.00 96.62 279 ARG A N 1
ATOM 2181 C CA . ARG A 1 279 ? 16.060 7.555 -2.210 1.00 96.62 279 ARG A CA 1
ATOM 2182 C C . ARG A 1 279 ? 17.336 6.791 -1.851 1.00 96.62 279 ARG A C 1
ATOM 2184 O O . ARG A 1 279 ? 18.432 7.173 -2.247 1.00 96.62 279 ARG A O 1
ATOM 2191 N N . ASN A 1 280 ? 17.202 5.692 -1.116 1.00 95.69 280 ASN A N 1
ATOM 2192 C CA . ASN A 1 280 ? 18.307 4.879 -0.613 1.00 95.69 280 ASN A CA 1
ATOM 2193 C C . ASN A 1 280 ? 18.337 3.478 -1.239 1.00 95.69 280 ASN A C 1
ATOM 2195 O O . ASN A 1 280 ? 17.308 2.948 -1.646 1.00 95.69 280 ASN A O 1
ATOM 2199 N N . VAL A 1 281 ? 19.519 2.850 -1.245 1.00 93.56 281 VAL A N 1
ATOM 2200 C CA . VAL A 1 281 ? 19.742 1.490 -1.785 1.00 93.56 281 VAL A CA 1
ATOM 2201 C C . VAL A 1 281 ? 19.678 0.411 -0.701 1.00 93.56 281 VAL A C 1
ATOM 2203 O O . VAL A 1 281 ? 19.207 -0.691 -0.950 1.00 93.56 281 VAL A O 1
ATOM 2206 N N . THR A 1 282 ? 20.145 0.714 0.510 1.00 89.94 282 THR A N 1
ATOM 2207 C CA . THR A 1 282 ? 20.260 -0.245 1.620 1.00 89.94 282 THR A CA 1
ATOM 2208 C C . THR A 1 282 ? 19.403 0.176 2.812 1.00 89.94 282 THR A C 1
ATOM 2210 O O . THR A 1 282 ? 18.950 1.318 2.894 1.00 89.94 282 THR A O 1
ATOM 2213 N N . GLY A 1 283 ? 19.153 -0.754 3.738 1.00 89.50 283 GLY A N 1
ATOM 2214 C CA . GLY A 1 283 ? 18.301 -0.516 4.909 1.00 89.50 283 GLY A CA 1
ATOM 2215 C C . GLY A 1 283 ? 16.820 -0.355 4.553 1.00 89.50 283 GLY A C 1
ATOM 2216 O O . GLY A 1 283 ? 16.391 -0.738 3.461 1.00 89.50 283 GLY A O 1
ATOM 2217 N N . THR A 1 284 ? 16.035 0.213 5.470 1.00 89.44 284 THR A N 1
ATOM 2218 C CA . THR A 1 284 ? 14.597 0.460 5.275 1.00 89.44 284 THR A CA 1
ATOM 2219 C C . THR A 1 284 ? 14.366 1.402 4.091 1.00 89.44 284 THR A C 1
ATOM 2221 O O . THR A 1 284 ? 14.945 2.488 4.084 1.00 89.44 284 THR A O 1
ATOM 2224 N N . PRO A 1 285 ? 13.552 1.031 3.086 1.00 94.19 285 PRO A N 1
ATOM 2225 C CA . PRO A 1 285 ? 13.305 1.892 1.933 1.00 94.19 285 PRO A CA 1
ATOM 2226 C C . PRO A 1 285 ? 12.708 3.259 2.308 1.00 94.19 285 PRO A C 1
ATOM 2228 O O . PRO A 1 285 ? 11.627 3.336 2.894 1.00 94.19 285 PRO A O 1
ATOM 2231 N N . ASP A 1 286 ? 13.404 4.327 1.922 1.00 93.88 286 ASP A N 1
ATOM 2232 C CA . ASP A 1 286 ? 12.968 5.721 2.014 1.00 93.88 286 ASP A CA 1
ATOM 2233 C C . ASP A 1 286 ? 12.157 6.074 0.761 1.00 93.88 286 ASP A C 1
ATOM 2235 O O . ASP A 1 286 ? 12.704 6.429 -0.285 1.00 93.88 286 ASP A O 1
ATOM 2239 N N . GLU A 1 287 ? 10.845 5.873 0.862 1.00 95.31 287 GLU A N 1
ATOM 2240 C CA . GLU A 1 287 ? 9.887 5.943 -0.239 1.00 95.31 287 GLU A CA 1
ATOM 2241 C C . GLU A 1 287 ? 9.708 7.369 -0.800 1.00 95.31 287 GLU A C 1
ATOM 2243 O O . GLU A 1 287 ? 9.563 8.360 -0.077 1.00 95.31 287 GLU A O 1
ATOM 2248 N N . ILE A 1 288 ? 9.665 7.469 -2.130 1.00 95.75 288 ILE A N 1
ATOM 2249 C CA . ILE A 1 288 ? 9.283 8.677 -2.865 1.00 95.75 288 ILE A CA 1
ATOM 2250 C C . ILE A 1 288 ? 7.783 8.602 -3.166 1.00 95.75 288 ILE A C 1
ATOM 2252 O O . ILE A 1 288 ? 7.333 7.968 -4.122 1.00 95.75 288 ILE A O 1
ATOM 2256 N N . SER A 1 289 ? 7.010 9.265 -2.313 1.00 91.44 289 SER A N 1
ATOM 2257 C CA . SER A 1 289 ? 5.555 9.138 -2.200 1.00 91.44 289 SER A CA 1
ATOM 2258 C C . SER A 1 289 ? 4.751 9.993 -3.188 1.00 91.44 289 SER A C 1
ATOM 2260 O O . SER A 1 289 ? 3.912 10.801 -2.778 1.00 91.44 289 SER A O 1
ATOM 2262 N N . THR A 1 290 ? 4.949 9.825 -4.496 1.00 93.00 290 THR A N 1
ATOM 2263 C CA . THR A 1 290 ? 4.128 10.537 -5.493 1.00 93.00 290 THR A CA 1
ATOM 2264 C C . THR A 1 290 ? 2.667 10.076 -5.489 1.00 93.00 290 THR A C 1
ATOM 2266 O O . THR A 1 290 ? 2.347 8.978 -5.025 1.00 93.00 290 THR A O 1
ATOM 2269 N N . ARG A 1 291 ? 1.741 10.918 -5.977 1.00 89.31 291 ARG A N 1
ATOM 2270 C CA . ARG A 1 291 ? 0.314 10.557 -6.061 1.00 89.31 291 ARG A CA 1
ATOM 2271 C C . ARG A 1 291 ? 0.081 9.527 -7.163 1.00 89.31 291 ARG A C 1
ATOM 2273 O O . ARG A 1 291 ? -0.619 8.546 -6.931 1.00 89.31 291 ARG A O 1
ATOM 2280 N N . ARG A 1 292 ? 0.660 9.759 -8.340 1.00 91.56 292 ARG A N 1
ATOM 2281 C CA . ARG A 1 292 ? 0.605 8.866 -9.502 1.00 91.56 292 ARG A CA 1
ATOM 2282 C C . ARG A 1 292 ? 1.993 8.298 -9.790 1.00 91.56 292 ARG A C 1
ATOM 2284 O O . ARG A 1 292 ? 2.991 8.937 -9.442 1.00 91.56 292 ARG A O 1
ATOM 2291 N N . PRO A 1 293 ? 2.090 7.127 -10.435 1.00 93.50 293 PRO A N 1
ATOM 2292 C CA . PRO A 1 293 ? 3.389 6.514 -10.692 1.00 93.50 293 PRO A CA 1
ATOM 2293 C C . PRO A 1 293 ? 4.243 7.306 -11.695 1.00 93.50 293 PRO A C 1
ATOM 2295 O O . PRO A 1 293 ? 5.465 7.312 -11.582 1.00 93.50 293 PRO A O 1
ATOM 2298 N N . TYR A 1 294 ? 3.610 8.035 -12.618 1.00 94.94 294 TYR A N 1
ATOM 2299 C CA . TYR A 1 294 ? 4.288 8.866 -13.617 1.00 94.94 294 TYR A CA 1
ATOM 2300 C C . TYR A 1 294 ? 4.579 10.302 -13.149 1.00 94.94 294 TYR A C 1
ATOM 2302 O O . TYR A 1 294 ? 5.234 11.056 -13.872 1.00 94.94 294 TYR A O 1
ATOM 2310 N N . ASP A 1 295 ? 4.098 10.707 -11.967 1.00 95.19 295 ASP A N 1
ATOM 2311 C CA . ASP A 1 295 ? 4.423 12.018 -11.399 1.00 95.19 295 ASP A CA 1
ATOM 2312 C C . ASP A 1 295 ? 5.938 12.112 -11.121 1.00 95.19 295 ASP A C 1
ATOM 2314 O O . ASP A 1 295 ? 6.610 11.098 -10.864 1.00 95.19 295 ASP A O 1
ATOM 2318 N N . ASP A 1 296 ? 6.455 13.343 -11.149 1.00 95.12 296 ASP A N 1
ATOM 2319 C CA . ASP A 1 296 ? 7.871 13.657 -10.943 1.00 95.12 296 ASP A CA 1
ATOM 2320 C C . ASP A 1 296 ? 8.385 13.116 -9.592 1.00 95.12 296 ASP A C 1
ATOM 2322 O O . ASP A 1 296 ? 7.873 13.515 -8.541 1.00 95.12 296 ASP A O 1
ATOM 2326 N N . PRO A 1 297 ? 9.378 12.199 -9.587 1.00 94.81 297 PRO A N 1
ATOM 2327 C CA . PRO A 1 297 ? 10.005 11.715 -8.358 1.00 94.81 297 PRO A CA 1
ATOM 2328 C C . PRO A 1 297 ? 10.939 12.745 -7.701 1.00 94.81 297 PRO A C 1
ATOM 2330 O O . PRO A 1 297 ? 11.469 12.478 -6.622 1.00 94.81 297 PRO A O 1
ATOM 2333 N N . GLY A 1 298 ? 11.153 13.901 -8.330 1.00 92.62 298 GLY A N 1
ATOM 2334 C CA . GLY A 1 298 ? 12.097 14.923 -7.903 1.00 92.62 298 GLY A CA 1
ATOM 2335 C C . GLY A 1 298 ? 13.454 14.800 -8.598 1.00 92.62 298 GLY A C 1
ATOM 2336 O O . GLY A 1 298 ? 13.703 13.913 -9.412 1.00 92.62 298 GLY A O 1
ATOM 2337 N N . LYS A 1 299 ? 14.360 15.728 -8.264 1.00 83.94 299 LYS A N 1
ATOM 2338 C CA . LYS A 1 299 ? 15.678 15.870 -8.915 1.00 83.94 299 LYS A CA 1
ATOM 2339 C C . LYS A 1 299 ? 16.732 14.873 -8.423 1.00 83.94 299 LYS A C 1
ATOM 2341 O O . LYS A 1 299 ? 17.796 14.764 -9.028 1.00 83.94 299 LYS A O 1
ATOM 2346 N N . GLU A 1 300 ? 16.472 14.196 -7.311 1.00 85.75 300 GLU A N 1
ATOM 2347 C CA . GLU A 1 300 ? 17.406 13.249 -6.709 1.00 85.75 300 GLU A CA 1
ATOM 2348 C C . GLU A 1 300 ? 17.403 11.914 -7.458 1.00 85.75 300 GLU A C 1
ATOM 2350 O O . GLU A 1 300 ? 16.397 11.483 -8.026 1.00 85.75 300 GLU A O 1
ATOM 2355 N N . LYS A 1 301 ? 18.548 11.225 -7.444 1.00 92.50 301 LYS A N 1
ATOM 2356 C CA . LYS A 1 301 ? 18.625 9.856 -7.952 1.00 92.50 301 LYS A CA 1
ATOM 2357 C C . LYS A 1 301 ? 17.767 8.950 -7.068 1.00 92.50 301 LYS A C 1
ATOM 2359 O O . LYS A 1 301 ? 17.889 8.985 -5.849 1.00 92.50 301 LYS A O 1
ATOM 2364 N N . PHE A 1 302 ? 16.960 8.101 -7.694 1.00 97.00 302 PHE A N 1
ATOM 2365 C CA . PHE A 1 302 ? 16.131 7.121 -7.002 1.00 97.00 302 PHE A CA 1
ATOM 2366 C C . PHE A 1 302 ? 16.394 5.702 -7.505 1.00 97.00 302 PHE A C 1
ATOM 2368 O O . PHE A 1 302 ? 17.017 5.495 -8.550 1.00 97.00 302 PHE A O 1
ATOM 2375 N N . TYR A 1 303 ? 15.881 4.736 -6.750 1.00 98.06 303 TYR A N 1
ATOM 2376 C CA . TYR A 1 303 ? 16.020 3.306 -6.987 1.00 98.06 303 TYR A CA 1
ATOM 2377 C C . TYR A 1 303 ? 14.658 2.620 -6.899 1.00 98.06 303 TYR A C 1
ATOM 2379 O O . TYR A 1 303 ? 13.833 2.985 -6.062 1.00 98.06 303 TYR A O 1
ATOM 2387 N N . TYR A 1 304 ? 14.421 1.610 -7.731 1.00 98.50 304 TYR A N 1
ATOM 2388 C CA . TYR A 1 304 ? 13.262 0.730 -7.595 1.00 98.50 304 TYR A CA 1
ATOM 2389 C C . TYR A 1 304 ? 13.514 -0.285 -6.481 1.00 98.50 304 TYR A C 1
ATOM 2391 O O . TYR A 1 304 ? 14.479 -1.045 -6.556 1.00 98.50 304 TYR A O 1
ATOM 2399 N N . ARG A 1 305 ? 12.675 -0.282 -5.445 1.00 98.25 305 ARG A N 1
ATOM 2400 C CA . ARG A 1 305 ? 12.825 -1.133 -4.255 1.00 98.25 305 ARG A CA 1
ATOM 2401 C C . ARG A 1 305 ? 11.518 -1.796 -3.859 1.00 98.25 305 ARG A C 1
ATOM 2403 O O . ARG A 1 305 ? 10.447 -1.296 -4.198 1.00 98.25 305 ARG A O 1
ATOM 2410 N N . PHE A 1 306 ? 11.593 -2.898 -3.122 1.00 97.62 306 PHE A N 1
ATOM 2411 C CA . PHE A 1 306 ? 10.416 -3.579 -2.588 1.00 97.62 306 PHE A CA 1
ATOM 2412 C C . PHE A 1 306 ? 10.234 -3.255 -1.109 1.00 97.62 306 PHE A C 1
ATOM 2414 O O . PHE A 1 306 ? 11.102 -3.512 -0.278 1.00 97.62 306 PHE A O 1
ATOM 2421 N N . LYS A 1 307 ? 9.062 -2.720 -0.765 1.00 96.12 307 LYS A N 1
ATOM 2422 C CA . LYS A 1 307 ? 8.648 -2.486 0.623 1.00 96.12 307 LYS A CA 1
ATOM 2423 C C . LYS A 1 307 ? 7.566 -3.489 0.990 1.00 96.12 307 LYS A C 1
ATOM 2425 O O . LYS A 1 307 ? 6.552 -3.574 0.298 1.00 96.12 307 LYS A O 1
ATOM 2430 N N . LYS A 1 308 ? 7.779 -4.262 2.057 1.00 94.38 308 LYS A N 1
ATOM 2431 C CA . LYS A 1 308 ? 6.824 -5.286 2.496 1.00 94.38 308 LYS A CA 1
ATOM 2432 C C . LYS A 1 308 ? 5.479 -4.652 2.865 1.00 94.38 308 LYS A C 1
ATOM 2434 O O . LYS A 1 308 ? 5.424 -3.575 3.459 1.00 94.38 308 LYS A O 1
ATOM 2439 N N . PHE A 1 309 ? 4.397 -5.305 2.463 1.00 93.25 309 PHE A N 1
ATOM 2440 C CA . PHE A 1 309 ? 3.031 -4.899 2.754 1.00 93.25 309 PHE A CA 1
ATOM 2441 C C . PHE A 1 309 ? 2.606 -5.506 4.093 1.00 93.25 309 PHE A C 1
ATOM 2443 O O . PHE A 1 309 ? 2.454 -6.719 4.210 1.00 93.25 309 PHE A O 1
ATOM 2450 N N . THR A 1 310 ? 2.450 -4.658 5.108 1.00 91.25 310 THR A N 1
ATOM 2451 C CA . THR A 1 310 ? 2.227 -5.066 6.507 1.00 91.25 310 THR A CA 1
ATOM 2452 C C . THR A 1 310 ? 0.780 -4.919 6.976 1.00 91.25 310 THR A C 1
ATOM 2454 O O . THR A 1 310 ? 0.460 -5.297 8.098 1.00 91.25 310 THR A O 1
ATOM 2457 N N . GLN A 1 311 ? -0.097 -4.364 6.136 1.00 91.81 311 GLN A N 1
ATOM 2458 C CA . GLN A 1 311 ? -1.530 -4.281 6.409 1.00 91.81 311 GLN A CA 1
ATOM 2459 C C . GLN A 1 311 ? -2.209 -5.619 6.093 1.00 91.81 311 GLN A C 1
ATOM 2461 O O . GLN A 1 311 ? -1.738 -6.402 5.261 1.00 91.81 311 GLN A O 1
ATOM 2466 N N . GLU A 1 312 ? -3.349 -5.861 6.732 1.00 91.81 312 GLU A N 1
ATOM 2467 C CA . GLU A 1 312 ? -4.214 -6.993 6.420 1.00 91.81 312 GLU A CA 1
ATOM 2468 C C . GLU A 1 312 ? -4.721 -6.891 4.974 1.00 91.81 312 GLU A C 1
ATOM 2470 O O . GLU A 1 312 ? -5.191 -5.848 4.512 1.00 91.81 312 GLU A O 1
ATOM 2475 N N . LEU A 1 313 ? -4.613 -7.994 4.236 1.00 89.94 313 LEU A N 1
ATOM 2476 C CA . LEU A 1 313 ? -5.023 -8.045 2.837 1.00 89.94 313 LEU A CA 1
ATOM 2477 C C . LEU A 1 313 ? -6.537 -8.077 2.747 1.00 89.94 313 LEU A C 1
ATOM 2479 O O . LEU A 1 313 ? -7.156 -9.002 3.265 1.00 89.94 313 LEU A O 1
ATOM 2483 N N . VAL A 1 314 ? -7.115 -7.131 2.009 1.00 88.12 314 VAL A N 1
ATOM 2484 C CA . VAL A 1 314 ? -8.546 -7.133 1.706 1.00 88.12 314 VAL A CA 1
ATOM 2485 C C . VAL A 1 314 ? -8.810 -7.447 0.247 1.00 88.12 314 VAL A C 1
ATOM 2487 O O . VAL A 1 314 ? -8.184 -6.883 -0.649 1.00 88.12 314 VAL A O 1
ATOM 2490 N N . ALA A 1 315 ? -9.805 -8.295 -0.017 1.00 84.62 315 ALA A N 1
ATOM 2491 C CA . ALA A 1 315 ? -10.201 -8.663 -1.381 1.00 84.62 315 ALA A CA 1
ATOM 2492 C C . ALA A 1 315 ? -10.469 -7.448 -2.298 1.00 84.62 315 ALA A C 1
ATOM 2494 O O . ALA A 1 315 ? -10.251 -7.533 -3.509 1.00 84.62 315 ALA A O 1
ATOM 2495 N N . LYS A 1 316 ? -10.900 -6.319 -1.714 1.00 81.44 316 LYS A N 1
ATOM 2496 C CA . LYS A 1 316 ? -11.198 -5.055 -2.406 1.00 81.44 316 LYS A CA 1
ATOM 2497 C C . LYS A 1 316 ? -9.993 -4.434 -3.110 1.00 81.44 316 LYS A C 1
ATOM 2499 O O . LYS A 1 316 ? -10.149 -3.905 -4.201 1.00 81.44 316 LYS A O 1
ATOM 2504 N N . THR A 1 317 ? -8.815 -4.494 -2.494 1.00 86.00 317 THR A N 1
ATOM 2505 C CA . THR A 1 317 ? -7.591 -3.847 -3.000 1.00 86.00 317 THR A CA 1
ATOM 2506 C C . THR A 1 317 ? -6.508 -4.858 -3.356 1.00 86.00 317 THR A C 1
ATOM 2508 O O . THR A 1 317 ? -5.554 -4.518 -4.045 1.00 86.00 317 THR A O 1
ATOM 2511 N N . HIS A 1 318 ? -6.653 -6.116 -2.931 1.00 90.81 318 HIS A N 1
ATOM 2512 C CA . HIS A 1 318 ? -5.658 -7.144 -3.183 1.00 90.81 318 HIS A CA 1
ATOM 2513 C C . HIS A 1 318 ? -5.619 -7.560 -4.661 1.00 90.81 318 HIS A C 1
ATOM 2515 O O . HIS A 1 318 ? -6.556 -8.184 -5.177 1.00 90.81 318 HIS A O 1
ATOM 2521 N N . LEU A 1 319 ? -4.506 -7.214 -5.313 1.00 91.50 319 LEU A N 1
ATOM 2522 C CA . LEU A 1 319 ? -4.128 -7.599 -6.672 1.00 91.50 319 LEU A CA 1
ATOM 2523 C C . LEU A 1 319 ? -2.754 -8.283 -6.631 1.00 91.50 319 LEU A C 1
ATOM 2525 O O . LEU A 1 319 ? -1.735 -7.589 -6.691 1.00 91.50 319 LEU A O 1
ATOM 2529 N N . PRO A 1 320 ? -2.702 -9.615 -6.459 1.00 93.19 320 PRO A N 1
ATOM 2530 C CA . PRO A 1 320 ? -1.438 -10.330 -6.407 1.00 93.19 320 PRO A CA 1
ATOM 2531 C C . PRO A 1 320 ? -0.747 -10.287 -7.774 1.00 93.19 320 PRO A C 1
ATOM 2533 O O . PRO A 1 320 ? -1.407 -10.405 -8.805 1.00 93.19 320 PRO A O 1
ATOM 2536 N N . TYR A 1 321 ? 0.575 -10.125 -7.771 1.00 95.25 321 TYR A N 1
ATOM 2537 C CA . TYR A 1 321 ? 1.400 -10.217 -8.973 1.00 95.25 321 TYR A CA 1
ATOM 2538 C C . TYR A 1 321 ? 2.656 -11.035 -8.692 1.00 95.25 321 TYR A C 1
ATOM 2540 O O . TYR A 1 321 ? 3.448 -10.683 -7.816 1.00 95.25 321 TYR A O 1
ATOM 2548 N N . GLU A 1 322 ? 2.853 -12.119 -9.434 1.00 95.00 322 GLU A N 1
ATOM 2549 C CA . GLU A 1 322 ? 3.981 -13.015 -9.200 1.00 95.00 322 GLU A CA 1
ATOM 2550 C C . GLU A 1 322 ? 5.243 -12.536 -9.920 1.00 95.00 322 GLU A C 1
ATOM 2552 O O . GLU A 1 322 ? 5.283 -12.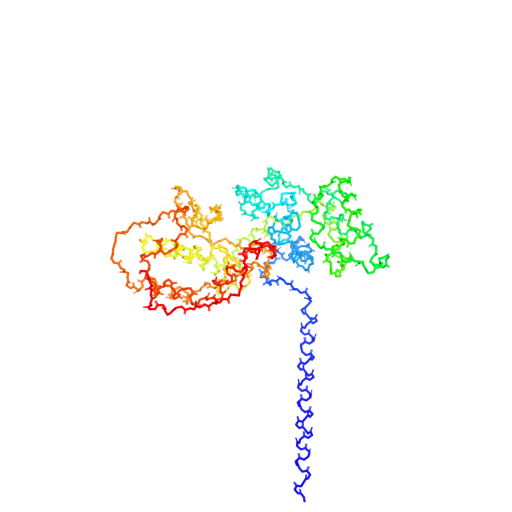451 -11.154 1.00 95.00 322 GLU A O 1
ATOM 2557 N N . LEU A 1 323 ? 6.313 -12.318 -9.156 1.00 95.56 323 LEU A N 1
ATOM 2558 C CA . LEU A 1 323 ? 7.663 -12.152 -9.681 1.00 95.56 323 LEU A CA 1
ATOM 2559 C C . LEU A 1 323 ? 8.519 -13.378 -9.337 1.00 95.56 323 LEU A C 1
ATOM 2561 O O . LEU A 1 323 ? 8.732 -13.718 -8.178 1.00 95.56 323 LEU A O 1
ATOM 2565 N N . GLY A 1 324 ? 9.071 -14.018 -10.363 1.00 93.56 324 GLY A N 1
ATOM 2566 C CA . GLY A 1 324 ? 9.960 -15.172 -10.233 1.00 93.56 324 GLY A CA 1
ATOM 2567 C C . GLY A 1 324 ? 10.922 -15.288 -11.413 1.00 93.56 324 GLY A C 1
ATOM 2568 O O . GLY A 1 324 ? 10.874 -14.488 -12.346 1.00 93.56 324 GLY A O 1
ATOM 2569 N N . GLU A 1 325 ? 11.796 -16.289 -11.394 1.00 93.19 325 GLU A N 1
ATOM 2570 C CA . GLU A 1 325 ? 12.809 -16.490 -12.441 1.00 93.19 325 GLU A CA 1
ATOM 2571 C C . GLU A 1 325 ? 12.194 -16.563 -13.848 1.00 93.19 325 GLU A C 1
ATOM 2573 O O . GLU A 1 325 ? 12.578 -15.786 -14.717 1.00 93.19 325 GLU A O 1
ATOM 2578 N N . LYS A 1 326 ? 11.125 -17.351 -14.024 1.00 94.56 326 LYS A N 1
ATOM 2579 C CA . LYS A 1 326 ? 10.368 -17.433 -15.288 1.00 94.56 326 LYS A CA 1
ATOM 2580 C C . LYS A 1 326 ? 9.854 -16.073 -15.770 1.00 94.56 326 LYS A C 1
ATOM 2582 O O . LYS A 1 326 ? 9.891 -15.767 -16.958 1.00 94.56 326 LYS A O 1
ATOM 2587 N N . ARG A 1 327 ? 9.377 -15.227 -14.847 1.00 95.62 327 ARG A N 1
ATOM 2588 C CA . ARG A 1 327 ? 8.905 -13.871 -15.176 1.00 95.62 327 ARG A CA 1
ATOM 2589 C C . ARG A 1 327 ? 10.065 -12.996 -15.651 1.00 95.62 327 ARG A C 1
ATOM 2591 O O . ARG A 1 327 ? 9.904 -12.215 -16.582 1.00 95.62 327 ARG A O 1
ATOM 2598 N N . ARG A 1 328 ? 11.238 -13.138 -15.030 1.00 95.88 328 ARG A N 1
ATOM 2599 C CA . ARG A 1 328 ? 12.453 -12.416 -15.421 1.00 95.88 328 ARG A CA 1
ATOM 2600 C C . ARG A 1 328 ? 12.916 -12.825 -16.817 1.00 95.88 328 ARG A C 1
ATOM 2602 O O . ARG A 1 328 ? 13.166 -11.950 -17.636 1.00 95.88 328 ARG A O 1
ATOM 2609 N N . GLU A 1 329 ? 12.959 -14.123 -17.105 1.00 97.50 329 GLU A N 1
ATOM 2610 C CA . GLU A 1 329 ? 13.272 -14.649 -18.441 1.00 97.50 329 GLU A CA 1
ATOM 2611 C C . GLU A 1 329 ? 12.296 -14.116 -19.492 1.00 97.50 329 GLU A C 1
ATOM 2613 O O . GLU A 1 329 ? 12.716 -13.629 -20.543 1.00 97.50 329 GLU A O 1
ATOM 2618 N N . ARG A 1 330 ? 10.997 -14.110 -19.170 1.00 97.69 330 ARG A N 1
ATOM 2619 C CA . ARG A 1 330 ? 9.972 -13.545 -20.046 1.00 97.69 330 ARG A CA 1
ATOM 2620 C C . ARG A 1 330 ? 10.192 -12.054 -20.311 1.00 97.69 330 ARG A C 1
ATOM 2622 O O . ARG A 1 330 ? 10.054 -11.610 -21.447 1.00 97.69 330 ARG A O 1
ATOM 2629 N N . TYR A 1 331 ? 10.566 -11.272 -19.301 1.00 97.88 331 TYR A N 1
ATOM 2630 C CA . TYR A 1 331 ? 10.901 -9.856 -19.494 1.00 97.88 331 TYR A CA 1
ATOM 2631 C C . TYR A 1 331 ? 12.165 -9.662 -20.336 1.00 97.88 331 TYR A C 1
ATOM 2633 O O . TYR A 1 331 ? 12.205 -8.745 -21.153 1.00 97.88 331 TYR A O 1
ATOM 2641 N N . GLU A 1 332 ? 13.170 -10.526 -20.185 1.00 97.94 332 GLU A N 1
ATOM 2642 C CA . GLU A 1 332 ? 14.361 -10.532 -21.041 1.00 97.94 332 GLU A CA 1
ATOM 2643 C C . GLU A 1 332 ? 14.009 -10.767 -22.511 1.00 97.94 332 GLU A C 1
ATOM 2645 O O . GLU A 1 332 ? 14.451 -10.018 -23.386 1.00 97.94 332 GLU A O 1
ATOM 2650 N N . GLU A 1 333 ? 13.151 -11.746 -22.791 1.00 98.19 333 GLU A N 1
ATOM 2651 C CA . GLU A 1 333 ? 12.637 -12.000 -24.139 1.00 98.19 333 GLU A CA 1
ATOM 2652 C C . GLU A 1 333 ? 11.858 -10.817 -24.706 1.00 98.19 333 GLU A C 1
ATOM 2654 O O . GLU A 1 333 ? 12.149 -10.359 -25.813 1.00 98.19 333 GLU A O 1
ATOM 2659 N N . LEU A 1 334 ? 10.892 -10.301 -23.942 1.00 97.75 334 LEU A N 1
ATOM 2660 C CA . LEU A 1 334 ? 10.017 -9.236 -24.414 1.00 97.75 334 LEU A CA 1
ATOM 2661 C C . LEU A 1 334 ? 10.778 -7.932 -24.633 1.00 97.75 334 LEU A C 1
ATOM 2663 O O . LEU A 1 334 ? 10.580 -7.278 -25.655 1.00 97.75 334 LEU A O 1
ATOM 2667 N N . PHE A 1 335 ? 11.637 -7.522 -23.704 1.00 97.62 335 PHE A N 1
ATOM 2668 C CA . PHE A 1 335 ? 12.142 -6.150 -23.684 1.00 97.62 335 PHE A CA 1
ATOM 2669 C C . PHE A 1 335 ? 13.591 -5.999 -24.133 1.00 97.62 335 PHE A C 1
ATOM 2671 O O . PHE A 1 335 ? 13.935 -4.942 -24.662 1.00 97.62 335 PHE A O 1
ATOM 2678 N N . PHE A 1 336 ? 14.438 -7.010 -23.945 1.00 96.12 336 PHE A N 1
ATOM 2679 C CA . PHE A 1 336 ? 15.883 -6.866 -24.150 1.00 96.12 336 PHE A CA 1
ATOM 2680 C C . PHE A 1 336 ? 16.403 -7.662 -25.349 1.00 96.12 336 PHE A C 1
ATOM 2682 O O . PHE A 1 336 ? 17.274 -7.166 -26.065 1.00 96.12 336 PHE A O 1
ATOM 2689 N N . LYS A 1 337 ? 15.825 -8.838 -25.629 1.00 96.31 337 LYS A N 1
ATOM 2690 C CA . LYS A 1 337 ? 16.102 -9.618 -26.850 1.00 96.31 337 LYS A CA 1
ATOM 2691 C C . LYS A 1 337 ? 15.314 -9.125 -28.070 1.00 96.31 337 LYS A C 1
ATOM 2693 O O . LYS A 1 337 ? 15.670 -9.461 -29.198 1.00 96.31 337 LYS A O 1
ATOM 2698 N N . SER A 1 338 ? 14.260 -8.334 -27.868 1.00 94.25 338 SER A N 1
ATOM 2699 C CA . SER A 1 338 ? 13.486 -7.743 -28.960 1.00 94.25 338 SER A CA 1
ATOM 2700 C C . SER A 1 338 ? 14.261 -6.638 -29.682 1.00 94.25 338 SER A C 1
ATOM 2702 O O . SER A 1 338 ? 15.062 -5.894 -29.101 1.00 94.25 338 SER A O 1
ATOM 2704 N N . LYS A 1 339 ? 14.005 -6.504 -30.986 1.00 93.44 339 LYS A N 1
ATOM 2705 C CA . LYS A 1 339 ? 14.580 -5.429 -31.794 1.00 93.44 339 LYS A CA 1
ATOM 2706 C C . LYS A 1 339 ? 13.835 -4.127 -31.503 1.00 93.44 339 LYS A C 1
ATOM 2708 O O . LYS A 1 339 ? 12.636 -4.039 -31.730 1.00 93.44 339 LYS A O 1
ATOM 2713 N N . TRP A 1 340 ? 14.558 -3.127 -31.007 1.00 93.75 340 TRP A N 1
ATOM 2714 C CA . TRP A 1 340 ? 14.027 -1.778 -30.808 1.00 93.75 340 TRP A CA 1
ATOM 2715 C C . TRP A 1 340 ? 14.282 -0.940 -32.050 1.00 93.75 340 TRP A C 1
ATOM 2717 O O . TRP A 1 340 ? 15.309 -1.111 -32.710 1.00 93.75 340 TRP A O 1
ATOM 2727 N N . GLU A 1 341 ? 13.381 -0.008 -32.325 1.00 83.94 341 GLU A N 1
ATOM 2728 C CA . GLU A 1 341 ? 13.605 1.003 -33.348 1.00 83.94 341 GLU A CA 1
ATOM 2729 C C . GLU A 1 341 ? 14.756 1.935 -32.955 1.00 83.94 341 GLU A C 1
ATOM 2731 O O . GLU A 1 341 ? 14.973 2.257 -31.775 1.00 83.94 341 GLU A O 1
ATOM 2736 N N . GLU A 1 342 ? 15.514 2.359 -33.964 1.00 82.88 342 GLU A N 1
ATOM 2737 C CA . GLU A 1 342 ? 16.583 3.337 -33.804 1.00 82.88 342 GLU A CA 1
ATOM 2738 C C . GLU A 1 342 ? 16.005 4.715 -33.466 1.00 82.88 342 GLU A C 1
ATOM 2740 O O . GLU A 1 342 ? 14.911 5.087 -33.884 1.00 82.88 342 GLU A O 1
ATOM 2745 N N . GLY A 1 343 ? 16.743 5.486 -32.674 1.00 80.81 343 GLY A N 1
ATOM 2746 C CA . GLY A 1 343 ? 16.345 6.833 -32.286 1.00 80.81 343 GLY A CA 1
ATOM 2747 C C . GLY A 1 343 ? 17.181 7.361 -31.123 1.00 80.81 343 GLY A C 1
ATOM 2748 O O . GLY A 1 343 ? 17.917 6.589 -30.501 1.00 80.81 343 GLY A O 1
ATOM 2749 N N . PRO A 1 344 ? 17.047 8.650 -30.777 1.00 80.38 344 PRO A N 1
ATOM 2750 C CA . PRO A 1 344 ? 17.811 9.256 -29.695 1.00 80.38 344 PRO A CA 1
ATOM 2751 C C . PRO A 1 344 ? 17.415 8.671 -28.335 1.00 80.38 344 PRO A C 1
ATOM 2753 O O . PRO A 1 344 ? 16.227 8.510 -28.040 1.00 80.38 344 PRO A O 1
ATOM 2756 N N . ASP A 1 345 ? 18.404 8.396 -27.487 1.00 86.56 345 ASP A N 1
ATOM 2757 C CA . ASP A 1 345 ? 18.225 7.898 -26.114 1.00 86.56 345 ASP A CA 1
ATOM 2758 C C . ASP A 1 345 ? 17.791 9.027 -25.157 1.00 86.56 345 ASP A C 1
ATOM 2760 O O . ASP A 1 345 ? 18.384 9.282 -24.106 1.00 86.56 345 ASP A O 1
ATOM 2764 N N . THR A 1 346 ? 16.737 9.749 -25.539 1.00 89.38 346 THR A N 1
ATOM 2765 C CA . THR A 1 346 ? 16.120 10.795 -24.726 1.00 89.38 346 THR A CA 1
ATOM 2766 C C . THR A 1 346 ? 15.151 10.157 -23.743 1.00 89.38 346 THR A C 1
ATOM 2768 O O . THR A 1 346 ? 14.125 9.597 -24.133 1.00 89.38 346 THR A O 1
ATOM 2771 N N . PHE A 1 347 ? 15.477 10.225 -22.453 1.00 91.88 347 PHE A N 1
ATOM 2772 C CA . PHE A 1 347 ? 14.617 9.670 -21.413 1.00 91.88 347 PHE A CA 1
ATOM 2773 C C . PHE A 1 347 ? 13.312 10.481 -21.305 1.00 91.88 347 PHE A C 1
ATOM 2775 O O . PHE A 1 347 ? 13.391 11.709 -21.218 1.00 91.88 347 PHE A O 1
ATOM 2782 N N . PRO A 1 348 ? 12.124 9.844 -21.304 1.00 92.69 348 PRO A N 1
ATOM 2783 C CA . PRO A 1 348 ? 10.863 10.573 -21.232 1.00 92.69 348 PRO A CA 1
ATOM 2784 C C . PRO A 1 348 ? 10.732 11.357 -19.925 1.00 92.69 348 PRO A C 1
ATOM 2786 O O . PRO A 1 348 ? 11.166 10.895 -18.866 1.00 92.69 348 PRO A O 1
ATOM 2789 N N . ILE A 1 349 ? 10.077 12.515 -19.989 1.00 92.62 349 ILE A N 1
ATOM 2790 C CA . ILE A 1 349 ? 9.796 13.340 -18.810 1.00 92.62 349 ILE A CA 1
ATOM 2791 C C . ILE A 1 349 ? 8.821 12.641 -17.846 1.00 92.62 349 ILE A C 1
ATOM 2793 O O . ILE A 1 349 ? 8.149 11.665 -18.199 1.00 92.62 349 ILE A O 1
ATOM 2797 N N . TYR A 1 350 ? 8.786 13.123 -16.608 1.00 94.56 350 TYR A N 1
ATOM 2798 C CA . TYR A 1 350 ? 7.755 12.800 -15.621 1.00 94.56 350 TYR A CA 1
ATOM 2799 C C . TYR A 1 350 ? 6.780 13.974 -15.502 1.00 94.56 350 TYR A C 1
ATOM 2801 O O . TYR A 1 350 ? 7.105 15.082 -15.922 1.00 94.56 350 TYR A O 1
ATOM 2809 N N . GLY A 1 351 ? 5.619 13.737 -14.894 1.00 93.00 351 GLY A N 1
ATOM 2810 C CA . GLY A 1 351 ? 4.597 14.760 -14.679 1.00 93.00 351 GLY A CA 1
ATOM 2811 C C . GLY A 1 351 ? 3.355 14.575 -15.554 1.00 93.00 351 GLY A C 1
ATOM 2812 O O . GLY A 1 351 ? 3.184 13.523 -16.174 1.00 93.00 351 GLY A O 1
ATOM 2813 N N . PRO A 1 352 ? 2.447 15.563 -15.578 1.00 88.88 352 PRO A N 1
ATOM 2814 C CA . PRO A 1 352 ? 1.176 15.482 -16.302 1.00 88.88 352 PRO A CA 1
ATOM 2815 C C . PRO A 1 352 ? 1.310 15.088 -17.782 1.00 88.88 352 PRO A C 1
ATOM 2817 O O . PRO A 1 352 ? 0.481 14.337 -18.299 1.00 88.88 352 PRO A O 1
ATOM 2820 N N . GLU A 1 353 ? 2.375 15.527 -18.445 1.00 89.06 353 GLU A N 1
ATOM 2821 C CA . GLU A 1 353 ? 2.706 15.225 -19.840 1.00 89.06 353 GLU A CA 1
ATOM 2822 C C . GLU A 1 353 ? 3.007 13.736 -20.064 1.00 89.06 353 GLU A C 1
ATOM 2824 O O . GLU A 1 353 ? 2.822 13.216 -21.163 1.00 89.06 353 GLU A O 1
ATOM 2829 N N . ALA A 1 354 ? 3.430 13.029 -19.013 1.00 92.69 354 ALA A N 1
ATOM 2830 C CA . ALA A 1 354 ? 3.696 11.597 -19.038 1.00 92.69 354 ALA A CA 1
ATOM 2831 C C . ALA A 1 354 ? 2.441 10.732 -18.830 1.00 92.69 354 ALA A C 1
ATOM 2833 O O . ALA A 1 354 ? 2.545 9.510 -18.762 1.00 92.69 354 ALA A O 1
ATOM 2834 N N . SER A 1 355 ? 1.251 11.337 -18.752 1.00 88.81 355 SER A N 1
ATOM 2835 C CA . SER A 1 355 ? -0.016 10.599 -18.646 1.00 88.81 355 SER A CA 1
ATOM 2836 C C . SER A 1 355 ? -0.341 9.756 -19.888 1.00 88.81 355 SER A C 1
ATOM 2838 O O . SER A 1 355 ? -1.077 8.777 -19.782 1.00 88.81 355 SER A O 1
ATOM 2840 N N . ASN A 1 356 ? 0.218 10.091 -21.059 1.00 91.06 356 ASN A N 1
ATOM 2841 C CA . ASN A 1 356 ? 0.046 9.308 -22.281 1.00 91.06 356 ASN A CA 1
ATOM 2842 C C . ASN A 1 356 ? 1.157 8.254 -22.436 1.00 91.06 356 ASN A C 1
ATOM 2844 O O . ASN A 1 356 ? 2.239 8.529 -22.968 1.00 91.06 356 ASN A O 1
ATOM 2848 N N . ALA A 1 357 ? 0.855 7.019 -22.031 1.00 90.25 357 ALA A N 1
ATOM 2849 C CA . ALA A 1 357 ? 1.786 5.894 -22.090 1.00 90.25 357 ALA A CA 1
ATOM 2850 C C . ALA A 1 357 ? 2.273 5.561 -23.517 1.00 90.25 357 ALA A C 1
ATOM 2852 O O . ALA A 1 357 ? 3.416 5.128 -23.675 1.00 90.25 357 ALA A O 1
ATOM 2853 N N . PHE A 1 358 ? 1.469 5.801 -24.561 1.00 90.00 358 PHE A N 1
ATOM 2854 C CA . PHE A 1 358 ? 1.889 5.549 -25.946 1.00 90.00 358 PHE A CA 1
ATOM 2855 C C . PHE A 1 358 ? 3.061 6.446 -26.348 1.00 90.00 358 PHE A C 1
ATOM 2857 O O . PHE A 1 358 ? 3.999 5.984 -26.989 1.00 90.00 358 PHE A O 1
ATOM 2864 N N . MET A 1 359 ? 3.064 7.702 -25.896 1.00 90.19 359 MET A N 1
ATOM 2865 C CA . MET A 1 359 ? 4.149 8.644 -26.183 1.00 90.19 359 MET A CA 1
ATOM 2866 C C . MET A 1 359 ? 5.384 8.389 -25.321 1.00 90.19 359 MET A C 1
ATOM 2868 O O . MET A 1 359 ? 6.507 8.441 -25.828 1.00 90.19 359 MET A O 1
ATOM 2872 N N . VAL A 1 360 ? 5.186 8.089 -24.033 1.00 94.00 360 VAL A N 1
ATOM 2873 C CA . VAL A 1 360 ? 6.276 7.816 -23.080 1.00 94.00 360 VAL A CA 1
ATOM 2874 C C . VAL A 1 360 ? 7.056 6.565 -23.483 1.00 94.00 360 VAL A C 1
ATOM 2876 O O . VAL A 1 360 ? 8.286 6.567 -23.465 1.00 94.00 360 VAL A O 1
ATOM 2879 N N . TYR A 1 361 ? 6.353 5.505 -23.885 1.00 94.50 361 TYR A N 1
ATOM 2880 C CA . TYR A 1 361 ? 6.946 4.186 -24.106 1.00 94.50 361 TYR A CA 1
ATOM 2881 C C . TYR A 1 361 ? 7.077 3.792 -25.575 1.00 94.50 361 TYR A C 1
ATOM 2883 O O . TYR A 1 361 ? 7.378 2.635 -25.850 1.00 94.50 361 TYR A O 1
ATOM 2891 N N . LYS A 1 362 ? 6.935 4.735 -26.517 1.00 92.38 362 LYS A N 1
ATOM 2892 C CA . LYS A 1 362 ? 7.062 4.468 -27.964 1.00 92.38 362 LYS A CA 1
ATOM 2893 C C . LYS A 1 362 ? 8.370 3.784 -28.374 1.00 92.38 362 LYS A C 1
ATOM 2895 O O . LYS A 1 362 ? 8.408 3.093 -29.378 1.00 92.38 362 LYS A O 1
ATOM 2900 N N . ARG A 1 363 ? 9.452 3.972 -27.602 1.00 94.06 363 ARG A N 1
ATOM 2901 C CA . ARG A 1 363 ? 10.743 3.309 -27.860 1.00 94.06 363 ARG A CA 1
ATOM 2902 C C . ARG A 1 363 ? 10.728 1.817 -27.521 1.00 94.06 363 ARG A C 1
ATOM 2904 O O . ARG A 1 363 ? 11.535 1.085 -28.082 1.00 94.06 363 ARG A O 1
ATOM 2911 N N . ILE A 1 364 ? 9.833 1.372 -26.635 1.00 95.50 364 ILE A N 1
ATOM 2912 C CA . ILE A 1 364 ? 9.613 -0.051 -26.371 1.00 95.50 364 ILE A CA 1
ATOM 2913 C C . ILE A 1 364 ? 8.753 -0.611 -27.515 1.00 95.50 364 ILE A C 1
ATOM 2915 O O . ILE A 1 364 ? 7.673 -0.058 -27.761 1.00 95.50 364 ILE A O 1
ATOM 2919 N N . PRO A 1 365 ? 9.170 -1.713 -28.173 1.00 95.56 365 PRO A N 1
ATOM 2920 C CA . PRO A 1 365 ? 8.400 -2.313 -29.256 1.00 95.56 365 PRO A CA 1
ATOM 2921 C C . PRO A 1 365 ? 6.945 -2.562 -28.856 1.00 95.56 365 PRO A C 1
ATOM 2923 O O . PRO A 1 365 ? 6.658 -3.015 -27.743 1.00 95.56 365 PRO A O 1
ATOM 2926 N N . ALA A 1 366 ? 6.026 -2.263 -29.771 1.00 93.69 366 ALA A N 1
ATOM 2927 C CA . ALA A 1 366 ? 4.593 -2.368 -29.531 1.00 93.69 366 ALA A CA 1
ATOM 2928 C C . ALA A 1 366 ? 4.165 -3.764 -29.083 1.00 93.69 366 ALA A C 1
ATOM 2930 O O . ALA A 1 366 ? 3.504 -3.913 -28.054 1.00 93.69 366 ALA A O 1
ATOM 2931 N N . GLU A 1 367 ? 4.630 -4.788 -29.801 1.00 94.50 367 GLU A N 1
ATOM 2932 C CA . GLU A 1 367 ? 4.349 -6.175 -29.454 1.00 94.50 367 GLU A CA 1
ATOM 2933 C C . GLU A 1 367 ? 4.825 -6.494 -28.030 1.00 94.50 367 GLU A C 1
ATOM 2935 O O . GLU A 1 367 ? 4.079 -7.090 -27.261 1.00 94.50 367 GLU A O 1
ATOM 2940 N N . SER A 1 368 ? 6.011 -6.033 -27.625 1.00 96.88 368 SER A N 1
ATOM 2941 C CA . SER A 1 368 ? 6.531 -6.241 -26.268 1.00 96.88 368 SER A CA 1
ATOM 2942 C C . SER A 1 368 ? 5.638 -5.613 -25.200 1.00 96.88 368 SER A C 1
ATOM 2944 O O . SER A 1 368 ? 5.333 -6.259 -24.194 1.00 96.88 368 SER A O 1
ATOM 2946 N N . ARG A 1 369 ? 5.185 -4.370 -25.427 1.00 95.56 369 ARG A N 1
ATOM 2947 C CA . ARG A 1 369 ? 4.252 -3.671 -24.527 1.00 95.56 369 ARG A CA 1
ATOM 2948 C C . ARG A 1 369 ? 2.943 -4.446 -24.392 1.00 95.56 369 ARG A C 1
ATOM 2950 O O . ARG A 1 369 ? 2.498 -4.692 -23.274 1.00 95.56 369 ARG A O 1
ATOM 2957 N N . TYR A 1 370 ? 2.355 -4.865 -25.510 1.00 94.25 370 TYR A N 1
ATOM 2958 C CA . TYR A 1 370 ? 1.073 -5.568 -25.523 1.00 94.25 370 TYR A CA 1
ATOM 2959 C C . TYR A 1 370 ? 1.160 -6.989 -24.975 1.00 94.25 370 TYR A C 1
ATOM 2961 O O . TYR A 1 370 ? 0.298 -7.386 -24.198 1.00 94.25 370 TYR A O 1
ATOM 2969 N N . ARG A 1 371 ? 2.213 -7.746 -25.297 1.00 96.06 371 ARG A N 1
ATOM 2970 C CA . ARG A 1 371 ? 2.437 -9.082 -24.731 1.00 96.06 371 ARG A CA 1
ATOM 2971 C C . ARG A 1 371 ? 2.614 -9.022 -23.219 1.00 96.06 371 ARG A C 1
ATOM 2973 O O . ARG A 1 371 ? 2.003 -9.827 -22.538 1.00 96.06 371 ARG A O 1
ATOM 2980 N N . PHE A 1 372 ? 3.323 -8.029 -22.682 1.00 96.88 372 PHE A N 1
ATOM 2981 C CA . PHE A 1 372 ? 3.401 -7.827 -21.231 1.00 96.88 372 PHE A CA 1
ATOM 2982 C C . PHE A 1 372 ? 2.020 -7.628 -20.576 1.00 96.88 372 PHE A C 1
ATOM 2984 O O . PHE A 1 372 ? 1.778 -8.134 -19.478 1.00 96.88 372 PHE A O 1
ATOM 2991 N N . LEU A 1 373 ? 1.113 -6.902 -21.239 1.00 94.38 373 LEU A N 1
ATOM 2992 C CA . LEU A 1 373 ? -0.256 -6.712 -20.752 1.00 94.38 373 LEU A CA 1
ATOM 2993 C C . LEU A 1 373 ? -1.100 -7.988 -20.897 1.00 94.38 373 LEU A C 1
ATOM 2995 O O . LEU A 1 373 ? -1.899 -8.307 -20.023 1.00 94.38 373 LEU A O 1
ATOM 2999 N N . LEU A 1 374 ? -0.922 -8.737 -21.984 1.00 93.50 374 LEU A N 1
ATOM 3000 C CA . LEU A 1 374 ? -1.679 -9.963 -22.251 1.00 93.50 374 LEU A CA 1
ATOM 3001 C C . LEU A 1 374 ? -1.216 -11.154 -21.408 1.00 93.50 374 LEU A C 1
ATOM 3003 O O . LEU A 1 374 ? -2.053 -11.958 -21.004 1.00 93.50 374 LEU A O 1
ATOM 3007 N N . ASP A 1 375 ? 0.082 -11.248 -21.113 1.00 95.12 375 ASP A N 1
ATOM 3008 C CA . ASP A 1 375 ? 0.668 -12.308 -20.285 1.00 95.12 375 ASP A CA 1
ATOM 3009 C C . ASP A 1 375 ? 0.055 -12.328 -18.868 1.00 95.12 375 ASP A C 1
ATOM 3011 O O . ASP A 1 375 ? 0.072 -13.365 -18.211 1.00 95.12 375 ASP A O 1
ATOM 3015 N N . ASP A 1 376 ? -0.511 -11.204 -18.401 1.00 93.00 376 ASP A N 1
ATOM 3016 C CA . ASP A 1 376 ? -1.208 -11.100 -17.112 1.00 93.00 376 ASP A CA 1
ATOM 3017 C C . ASP A 1 376 ? -2.480 -10.230 -17.203 1.00 93.00 376 ASP A C 1
ATOM 3019 O O . ASP A 1 376 ? -2.709 -9.304 -16.419 1.00 93.00 376 ASP A O 1
ATOM 3023 N N . ALA A 1 377 ? -3.320 -10.502 -18.209 1.00 91.75 377 ALA A N 1
ATOM 3024 C CA . ALA A 1 377 ? -4.505 -9.688 -18.505 1.00 91.75 377 ALA A CA 1
ATOM 3025 C C . ALA A 1 377 ? -5.456 -9.532 -17.302 1.00 91.75 377 ALA A C 1
ATOM 3027 O O . ALA A 1 377 ? -6.057 -8.473 -17.124 1.00 91.75 377 ALA A O 1
ATOM 3028 N N . TYR A 1 378 ? -5.566 -10.557 -16.448 1.00 89.69 378 TYR A N 1
ATOM 3029 C CA . TYR A 1 378 ? -6.380 -10.488 -15.233 1.00 89.69 378 TYR A CA 1
ATOM 3030 C C . TYR A 1 378 ? -5.869 -9.421 -14.260 1.00 89.69 378 TYR A C 1
ATOM 3032 O O . TYR A 1 378 ? -6.672 -8.641 -13.746 1.00 89.69 378 TYR A O 1
ATOM 3040 N N . TYR A 1 379 ? -4.554 -9.348 -14.029 1.00 92.81 379 TYR A N 1
ATOM 3041 C CA . TYR A 1 379 ? -3.972 -8.306 -13.192 1.00 92.81 379 TYR A CA 1
ATOM 3042 C C . TYR A 1 379 ? -4.240 -6.913 -13.773 1.00 92.81 379 TYR A C 1
ATOM 3044 O O . TYR A 1 379 ? -4.734 -6.037 -13.062 1.00 92.81 379 TYR A O 1
ATOM 3052 N N . HIS A 1 380 ? -3.966 -6.712 -15.066 1.00 91.00 380 HIS A N 1
ATOM 3053 C CA . HIS A 1 380 ? -4.072 -5.388 -15.691 1.00 91.00 380 HIS A CA 1
ATOM 3054 C C . HIS A 1 380 ? -5.518 -4.890 -15.782 1.00 91.00 380 HIS A C 1
ATOM 3056 O O . HIS A 1 380 ? -5.781 -3.724 -15.495 1.00 91.00 380 HIS A O 1
ATOM 3062 N N . ILE A 1 381 ? -6.477 -5.770 -16.084 1.00 86.88 381 ILE A N 1
ATOM 3063 C CA . ILE A 1 381 ? -7.910 -5.439 -16.009 1.00 86.88 381 ILE A CA 1
ATOM 3064 C C . ILE A 1 381 ? -8.325 -5.217 -14.549 1.00 86.88 381 ILE A C 1
ATOM 3066 O O . ILE A 1 381 ? -9.038 -4.264 -14.235 1.00 86.88 381 ILE A O 1
ATOM 3070 N N . GLY A 1 382 ? -7.847 -6.062 -13.634 1.00 86.69 382 GLY A N 1
ATOM 3071 C CA . GLY A 1 382 ? -8.094 -5.933 -12.202 1.00 86.69 382 GLY A CA 1
ATOM 3072 C C . GLY A 1 382 ? -7.622 -4.595 -11.630 1.00 86.69 382 GLY A C 1
ATOM 3073 O O . GLY A 1 382 ? -8.302 -4.052 -10.768 1.00 86.69 382 GLY A O 1
ATOM 3074 N N . ASN A 1 383 ? -6.524 -4.035 -12.141 1.00 82.56 383 ASN A N 1
ATOM 3075 C CA . ASN A 1 383 ? -5.982 -2.722 -11.771 1.00 82.56 383 ASN A CA 1
ATOM 3076 C C . ASN A 1 383 ? -6.924 -1.559 -12.156 1.00 82.56 383 ASN A C 1
ATOM 3078 O O . ASN A 1 383 ? -6.983 -0.549 -11.463 1.00 82.56 383 ASN A O 1
ATOM 3082 N N . PHE A 1 384 ? -7.739 -1.716 -13.204 1.00 76.94 384 PHE A N 1
ATOM 3083 C CA . PHE A 1 384 ? -8.778 -0.735 -13.546 1.00 76.94 384 PHE A CA 1
ATOM 3084 C C . PHE A 1 384 ? -9.994 -0.806 -12.606 1.00 76.94 384 PHE A C 1
ATOM 3086 O O . PHE A 1 384 ? -10.656 0.197 -12.350 1.00 76.94 384 PHE A O 1
ATOM 3093 N N . ILE A 1 385 ? -10.297 -2.002 -12.094 1.00 75.94 385 ILE A N 1
ATOM 3094 C CA . ILE A 1 385 ? -11.512 -2.273 -11.310 1.00 75.94 385 ILE A CA 1
ATOM 3095 C C . ILE A 1 385 ? -11.265 -2.094 -9.807 1.00 75.94 385 ILE A C 1
ATOM 3097 O O . ILE A 1 385 ? -12.124 -1.586 -9.083 1.00 75.94 385 ILE A O 1
ATOM 3101 N N . LYS A 1 386 ? -10.107 -2.542 -9.317 1.00 78.75 386 LYS A N 1
ATOM 3102 C CA . LYS A 1 386 ? -9.724 -2.480 -7.908 1.00 78.75 386 LYS A CA 1
ATOM 3103 C C . LYS A 1 386 ? -8.841 -1.269 -7.668 1.00 78.75 386 LYS A C 1
ATOM 3105 O O . LYS A 1 386 ? -7.849 -1.052 -8.347 1.00 78.75 386 LYS A O 1
ATOM 3110 N N . GLY A 1 387 ? -9.161 -0.518 -6.627 1.00 69.62 387 GLY A N 1
ATOM 3111 C CA . GLY A 1 387 ? -8.381 0.639 -6.225 1.00 69.62 387 GLY A CA 1
ATOM 3112 C C . GLY A 1 387 ? -8.780 1.116 -4.835 1.00 69.62 387 GLY A C 1
ATOM 3113 O O . GLY A 1 387 ? -9.642 0.515 -4.192 1.00 69.62 387 GLY A O 1
ATOM 3114 N N . PRO A 1 388 ? -8.197 2.225 -4.352 1.00 63.56 388 PRO A N 1
ATOM 3115 C CA . PRO A 1 388 ? -8.537 2.790 -3.046 1.00 63.56 388 PRO A CA 1
ATOM 3116 C C . PRO A 1 388 ? -9.977 3.334 -2.982 1.00 63.56 388 PRO A C 1
ATOM 3118 O O . PRO A 1 388 ? -10.436 3.735 -1.908 1.00 63.56 388 PRO A O 1
ATOM 3121 N N . VAL A 1 389 ? -10.694 3.356 -4.116 1.00 68.56 389 VAL A N 1
ATOM 3122 C CA . VAL A 1 389 ? -12.086 3.786 -4.204 1.00 68.56 389 VAL A CA 1
ATOM 3123 C C . VAL A 1 389 ? -13.025 2.668 -3.775 1.00 68.56 389 VAL A C 1
ATOM 3125 O O . VAL A 1 389 ? -13.143 1.638 -4.424 1.00 68.56 389 VAL A O 1
ATOM 3128 N N . CYS A 1 390 ? -13.748 2.916 -2.688 1.00 67.44 390 CYS A N 1
ATOM 3129 C CA . CYS A 1 390 ? -14.678 1.951 -2.101 1.00 67.44 390 CYS A CA 1
ATOM 3130 C C . CYS A 1 390 ? -16.146 2.347 -2.202 1.00 67.44 390 CYS A C 1
ATOM 3132 O O . CYS A 1 390 ? -17.010 1.655 -1.663 1.00 67.44 390 CYS A O 1
ATOM 3134 N N . ARG A 1 391 ? -16.442 3.469 -2.860 1.00 71.00 391 ARG A N 1
ATOM 3135 C CA . ARG A 1 391 ? -17.811 3.918 -3.081 1.00 71.00 391 ARG A CA 1
ATOM 3136 C C . ARG A 1 391 ? -18.231 3.578 -4.501 1.00 71.00 391 ARG A C 1
ATOM 3138 O O . ARG A 1 391 ? -18.030 4.381 -5.405 1.00 71.00 391 ARG A O 1
ATOM 3145 N N . GLY A 1 392 ? -18.816 2.393 -4.679 1.00 65.19 392 GLY A N 1
ATOM 3146 C CA . GLY A 1 392 ? -19.186 1.866 -5.996 1.00 65.19 392 GLY A CA 1
ATOM 3147 C C . GLY A 1 392 ? -20.027 2.843 -6.817 1.00 65.19 392 GLY A C 1
ATOM 3148 O O . GLY A 1 392 ? -19.639 3.182 -7.925 1.00 65.19 392 GLY A O 1
ATOM 3149 N N . GLN A 1 393 ? -21.109 3.391 -6.252 1.00 62.03 393 GLN A N 1
ATOM 3150 C CA . GLN A 1 393 ? -21.957 4.341 -6.986 1.00 62.03 393 GLN A CA 1
ATOM 3151 C C . GLN A 1 393 ? -21.207 5.588 -7.438 1.00 62.03 393 GLN A C 1
ATOM 3153 O O . GLN A 1 393 ? -21.442 6.073 -8.528 1.00 62.03 393 GLN A O 1
ATOM 3158 N N . THR A 1 394 ? -20.272 6.081 -6.635 1.00 66.19 394 THR A N 1
ATOM 3159 C CA . THR A 1 394 ? -19.449 7.232 -6.988 1.00 66.19 394 THR A CA 1
ATOM 3160 C C . THR A 1 394 ? -18.414 6.899 -8.061 1.00 66.19 394 THR A C 1
ATOM 3162 O O . THR A 1 394 ? -18.248 7.673 -8.998 1.00 66.19 394 THR A O 1
ATOM 3165 N N . ALA A 1 395 ? -17.739 5.754 -7.940 1.00 62.62 395 ALA A N 1
ATOM 3166 C CA . ALA A 1 395 ? -16.760 5.293 -8.922 1.00 62.62 395 ALA A CA 1
ATOM 3167 C C . ALA A 1 395 ? -17.404 5.025 -10.290 1.00 62.62 395 ALA A C 1
ATOM 3169 O O . ALA A 1 395 ? -16.794 5.272 -11.324 1.00 62.62 395 ALA A O 1
ATOM 3170 N N . LEU A 1 396 ? -18.645 4.535 -10.276 1.00 62.81 396 LEU A N 1
ATOM 3171 C CA . LEU A 1 396 ? -19.400 4.151 -11.463 1.00 62.81 396 LEU A CA 1
ATOM 3172 C C . LEU A 1 396 ? -20.328 5.263 -11.973 1.00 62.81 396 LEU A C 1
ATOM 3174 O O . LEU A 1 396 ? -20.878 5.116 -13.052 1.00 62.81 396 LEU A O 1
ATOM 3178 N N . ASN A 1 397 ? -20.488 6.391 -11.263 1.00 55.16 397 ASN A N 1
ATOM 3179 C CA . ASN A 1 397 ? -21.359 7.495 -11.708 1.00 55.16 397 ASN A CA 1
ATOM 3180 C C . ASN A 1 397 ? -20.871 8.157 -13.011 1.00 55.16 397 ASN A C 1
ATOM 3182 O O . ASN A 1 397 ? -21.617 8.877 -13.664 1.00 55.16 397 ASN A O 1
ATOM 3186 N N . VAL A 1 398 ? -19.606 7.933 -13.377 1.00 54.53 398 VAL A N 1
ATOM 3187 C CA . VAL A 1 398 ? -19.014 8.365 -14.654 1.00 54.53 398 VAL A CA 1
ATOM 3188 C C . VAL A 1 398 ? -19.030 7.263 -15.720 1.00 54.53 398 VAL A C 1
ATOM 3190 O O . VAL A 1 398 ? -18.548 7.478 -16.826 1.00 54.53 398 VAL A O 1
ATOM 3193 N N . ILE A 1 399 ? -19.565 6.081 -15.396 1.00 57.25 399 ILE A N 1
ATOM 3194 C CA . ILE A 1 399 ? -19.582 4.897 -16.257 1.00 57.25 399 ILE A CA 1
ATOM 3195 C C . ILE A 1 399 ? -21.038 4.521 -16.515 1.00 57.25 399 ILE A C 1
ATOM 3197 O O . ILE A 1 399 ? -21.675 3.836 -15.720 1.00 57.25 399 ILE A O 1
ATOM 3201 N N . ASN A 1 400 ? -21.565 4.975 -17.644 1.00 43.62 400 ASN A N 1
ATOM 3202 C CA . ASN A 1 400 ? -22.906 4.628 -18.089 1.00 43.62 400 ASN A CA 1
ATOM 3203 C C . ASN A 1 400 ? -22.794 3.703 -19.306 1.00 43.62 400 ASN A C 1
ATOM 3205 O O . ASN A 1 400 ? -23.083 4.150 -20.406 1.00 43.62 400 ASN A O 1
ATOM 3209 N N . ASP A 1 401 ? -22.273 2.473 -19.152 1.00 52.78 401 ASP A N 1
ATOM 3210 C CA . ASP A 1 401 ? -22.179 1.564 -20.305 1.00 52.78 401 ASP A CA 1
ATOM 3211 C C . ASP A 1 401 ? -21.886 0.082 -20.008 1.00 52.78 401 ASP A C 1
ATOM 3213 O O . ASP A 1 401 ? -21.404 -0.296 -18.937 1.00 52.78 401 ASP A O 1
ATOM 3217 N N . GLN A 1 402 ? -22.164 -0.759 -21.012 1.00 56.94 402 GLN A N 1
ATOM 3218 C CA . GLN A 1 402 ? -21.712 -2.152 -21.083 1.00 56.94 402 GLN A CA 1
ATOM 3219 C C . GLN A 1 402 ? -20.202 -2.206 -21.367 1.00 56.94 402 GLN A C 1
ATOM 3221 O O . GLN A 1 402 ? -19.726 -1.636 -22.346 1.00 56.94 402 GLN A O 1
ATOM 3226 N N . PHE A 1 403 ? -19.435 -2.926 -20.543 1.00 60.88 403 PHE A N 1
ATOM 3227 C CA . PHE A 1 403 ? -18.009 -3.137 -20.801 1.00 60.88 403 PHE A CA 1
ATOM 3228 C C . PHE A 1 403 ? -17.809 -4.136 -21.943 1.00 60.88 403 PHE A C 1
ATOM 3230 O O . PHE A 1 403 ? -17.988 -5.341 -21.765 1.00 60.88 403 PHE A O 1
ATOM 3237 N N . TRP A 1 404 ? -17.368 -3.642 -23.096 1.00 62.62 404 TRP A N 1
ATOM 3238 C CA . TRP A 1 404 ? -16.846 -4.477 -24.173 1.00 62.62 404 TRP A CA 1
ATOM 3239 C C . TRP A 1 404 ? -15.325 -4.508 -24.074 1.00 62.62 404 TRP A C 1
ATOM 3241 O O . TRP A 1 404 ? -14.650 -3.532 -24.390 1.00 62.62 404 TRP A O 1
ATOM 3251 N N . VAL A 1 405 ? -14.776 -5.631 -23.614 1.00 65.88 405 VAL A N 1
ATOM 3252 C CA . VAL A 1 405 ? -13.326 -5.846 -23.616 1.00 65.88 405 VAL A CA 1
ATOM 3253 C C . VAL A 1 405 ? -12.955 -6.484 -24.949 1.00 65.88 405 VAL A C 1
ATOM 3255 O O . VAL A 1 405 ? -13.274 -7.644 -25.199 1.00 65.88 405 VAL A O 1
ATOM 3258 N N . MET A 1 406 ? -12.306 -5.711 -25.818 1.00 72.50 406 MET A N 1
ATOM 3259 C CA . MET A 1 406 ? -11.797 -6.178 -27.106 1.00 72.50 406 MET A CA 1
ATOM 3260 C C . MET A 1 406 ? -10.271 -6.167 -27.073 1.00 72.50 406 MET A C 1
ATOM 3262 O O . MET A 1 406 ? -9.662 -5.197 -26.627 1.00 72.50 406 MET A O 1
ATOM 3266 N N . PHE A 1 407 ? -9.654 -7.241 -27.557 1.00 73.94 407 PHE A N 1
ATOM 3267 C CA . PHE A 1 407 ? -8.206 -7.340 -27.701 1.00 73.94 407 PHE A CA 1
ATOM 3268 C C . PHE A 1 407 ? -7.853 -7.256 -29.185 1.00 73.94 407 PHE A C 1
ATOM 3270 O O . PHE A 1 407 ? -8.456 -7.949 -30.005 1.00 73.94 407 PHE A O 1
ATOM 3277 N N . ILE A 1 408 ? -6.887 -6.407 -29.529 1.00 74.25 408 ILE A N 1
ATOM 3278 C CA . ILE A 1 408 ? -6.320 -6.326 -30.879 1.00 74.25 408 ILE A CA 1
ATOM 3279 C C . ILE A 1 408 ? -5.101 -7.249 -30.932 1.00 74.25 408 ILE A C 1
ATOM 3281 O O . ILE A 1 408 ? -4.383 -7.391 -29.940 1.00 74.25 408 ILE A O 1
ATOM 3285 N N . ASP A 1 409 ? -4.880 -7.890 -32.080 1.00 79.81 409 ASP A N 1
ATOM 3286 C CA . ASP A 1 409 ? -3.674 -8.681 -32.324 1.00 79.81 409 ASP A CA 1
ATOM 3287 C C . ASP A 1 409 ? -2.418 -7.818 -32.075 1.00 79.81 409 ASP A C 1
ATOM 3289 O O . ASP A 1 409 ? -2.270 -6.778 -32.728 1.00 79.81 409 ASP A O 1
ATOM 3293 N N . PRO A 1 410 ? -1.505 -8.222 -31.166 1.00 78.62 410 PRO A N 1
ATOM 3294 C CA . PRO A 1 410 ? -0.286 -7.475 -30.861 1.00 78.62 410 PRO A CA 1
ATOM 3295 C C . PRO A 1 410 ? 0.581 -7.129 -32.073 1.00 78.62 410 PRO A C 1
ATOM 3297 O O . PRO A 1 410 ? 1.381 -6.200 -31.986 1.00 78.62 410 PRO A O 1
ATOM 3300 N N . SER A 1 411 ? 0.435 -7.850 -33.191 1.00 79.50 411 SER A N 1
ATOM 3301 C CA . SER A 1 411 ? 1.175 -7.576 -34.424 1.00 79.50 411 SER A CA 1
ATOM 3302 C C . SER A 1 411 ? 0.640 -6.378 -35.229 1.00 79.50 411 SER A C 1
ATOM 3304 O O . SER A 1 411 ? 1.170 -6.103 -36.306 1.00 79.50 411 SER A O 1
ATOM 3306 N N . ARG A 1 412 ? -0.442 -5.716 -34.793 1.00 74.00 412 ARG A N 1
ATOM 3307 C CA . ARG A 1 412 ? -1.150 -4.667 -35.554 1.00 74.00 412 ARG A CA 1
ATOM 3308 C C . ARG A 1 412 ? -1.292 -3.343 -34.782 1.00 74.00 412 ARG A C 1
ATOM 3310 O O . ARG A 1 412 ? -2.408 -2.847 -34.646 1.00 74.00 412 ARG A O 1
ATOM 3317 N N . ASP A 1 413 ? -0.186 -2.777 -34.277 1.00 69.81 413 ASP A N 1
ATOM 3318 C CA . ASP A 1 413 ? -0.197 -1.429 -33.660 1.00 69.81 413 ASP A CA 1
ATOM 3319 C C . ASP A 1 413 ? -0.711 -0.387 -34.673 1.00 69.81 413 ASP A C 1
ATOM 3321 O O . ASP A 1 413 ? -0.336 -0.410 -35.846 1.00 69.81 413 ASP A O 1
ATOM 3325 N N . THR A 1 414 ? -1.625 0.479 -34.234 1.00 61.19 414 THR A N 1
ATOM 3326 C CA . THR A 1 414 ? -2.330 1.453 -35.084 1.00 61.19 414 THR A CA 1
ATOM 3327 C C . THR A 1 414 ? -1.703 2.850 -35.059 1.00 61.19 414 THR A C 1
ATOM 3329 O O . THR A 1 414 ? -2.271 3.755 -35.669 1.00 61.19 414 THR A O 1
ATOM 3332 N N . ASN A 1 415 ? -0.598 3.041 -34.330 1.00 53.84 415 ASN A N 1
ATOM 3333 C CA . ASN A 1 415 ? 0.108 4.323 -34.195 1.00 53.84 415 ASN A CA 1
ATOM 3334 C C . ASN A 1 415 ? 1.373 4.418 -35.043 1.00 53.84 415 ASN A C 1
ATOM 3336 O O . ASN A 1 415 ? 2.128 3.422 -35.091 1.00 53.84 415 ASN A O 1
#

pLDDT: mean 83.12, std 15.87, range [30.89, 98.5]

Secondary structure (DSSP, 8-state):
--SHHHHHHHHHHHHHHHHHHHHHHHHHHHHHHHS---TTBPPPP--HHHHH-HIIIIIHHHHHHHTTTTSSSTTSGGG---SSHHHHHH-EE---TT-TT-SSPPPP--BTTTB-SHHHHHHTTEE-S-SHHHH-HHHHHH-GGGS--TTSS-S-S---TTTT-----S-HHHHHHHHHH-TT-PSSTTSPPPPHHHHHHHHHHHHTT-----HHHHHHHHS-SSHHHHHHHHHHHHHHT--SHHHHHHHHHHHHHSTT-EEEETT-TT--EEEEEES-SSSS--B---SSTTS---SS--EEEEEE--SPPBTTT--EEEE-HHHHHHHIIIIISSPPPP----PPPPSGGGG-HHHHSTTS-HHHHHHHHHTTHHHHHHHHH-SS---HHHHHTT--S--------TT----

Sequence (415 aa):
MKSNFKTVSLLVGGLILLGVAMAWIWTLRTSAHQNGWHAGVVQQAKPEIVKADFYLSKIQPVFSARCIACHSCMNSPCQLDLTSYEGLQRGASKVDPYNFPLLETNATTRIGIDAHTEAGWRKKGFHSVLDGNEKSILAQFLDPKNFKAATDAKPAQSFHAESSRMCPSSEPAQLKAYFDANPQGEMPFGFPAIEANSREVISKWISEGARGPSAEAVEAMSLPSTEKGKKIVADWETYLNRQSFKERLVARYIYEHLFIAHVHFDGMPGEFFRLIRARNVTGTPDEISTRRPYDDPGKEKFYYRFKKFTQELVAKTHLPYELGEKRRERYEELFFKSKWEEGPDTFPIYGPEASNAFMVYKRIPAESRYRFLLDDAYYHIGNFIKGPVCRGQTALNVINDQFWVMFIDPSRDTN